Protein AF-A0A5J4TWI3-F1 (afdb_monomer_lite)

Structure (mmCIF, N/CA/C/O backbone):
data_AF-A0A5J4TWI3-F1
#
_entry.id   AF-A0A5J4TWI3-F1
#
loop_
_atom_site.group_PDB
_atom_site.id
_atom_site.type_symbol
_atom_site.label_atom_id
_atom_site.label_alt_id
_atom_site.label_comp_id
_atom_site.label_asym_id
_atom_site.label_entity_id
_atom_site.label_seq_id
_atom_site.pdbx_PDB_ins_code
_atom_site.Cartn_x
_atom_site.Cartn_y
_atom_site.Cartn_z
_atom_site.occupancy
_atom_site.B_iso_or_equiv
_atom_site.auth_seq_id
_atom_site.auth_comp_id
_atom_site.auth_asym_id
_atom_site.auth_atom_id
_atom_site.pdbx_PDB_model_num
ATOM 1 N N . LYS A 1 1 ? 27.975 -32.461 -34.236 1.00 42.62 1 LYS A N 1
ATOM 2 C CA . LYS A 1 1 ? 27.428 -31.156 -33.780 1.00 42.62 1 LYS A CA 1
ATOM 3 C C . LYS A 1 1 ? 28.425 -30.586 -32.781 1.00 42.62 1 LYS A C 1
ATOM 5 O O . LYS A 1 1 ? 28.774 -31.348 -31.888 1.00 42.62 1 LYS A O 1
ATOM 10 N N . PRO A 1 2 ? 28.946 -29.359 -32.945 1.00 47.00 2 PRO A N 1
ATOM 11 C CA . PRO A 1 2 ? 29.911 -28.835 -31.988 1.00 47.00 2 PRO A CA 1
ATOM 12 C C . PRO A 1 2 ? 29.213 -28.655 -30.636 1.00 47.00 2 PRO A C 1
ATOM 14 O O . PRO A 1 2 ? 28.063 -28.211 -30.577 1.00 47.00 2 PRO A O 1
ATOM 17 N N . ILE A 1 3 ? 29.881 -29.090 -29.571 1.00 50.44 3 ILE A N 1
ATOM 18 C CA . ILE A 1 3 ? 29.409 -28.970 -28.194 1.00 50.44 3 ILE A CA 1
ATOM 19 C C . ILE A 1 3 ? 29.618 -27.504 -27.810 1.00 50.44 3 ILE A C 1
ATOM 21 O O . ILE A 1 3 ? 30.730 -27.092 -27.510 1.00 50.44 3 ILE A O 1
ATOM 25 N N . ILE A 1 4 ? 28.559 -26.703 -27.922 1.00 51.97 4 ILE A N 1
ATOM 26 C CA . ILE A 1 4 ? 28.539 -25.328 -27.414 1.00 51.97 4 ILE A CA 1
ATOM 27 C C . ILE A 1 4 ? 28.608 -25.424 -25.887 1.00 51.97 4 ILE A C 1
ATOM 29 O O . ILE A 1 4 ? 27.755 -26.110 -25.304 1.00 51.97 4 ILE A O 1
ATOM 33 N N . SER A 1 5 ? 29.612 -24.781 -25.282 1.00 64.62 5 SER A N 1
ATOM 34 C CA . SER A 1 5 ? 29.792 -24.741 -23.827 1.00 64.62 5 SER A CA 1
ATOM 35 C C . SER A 1 5 ? 28.598 -24.056 -23.149 1.00 64.62 5 SER A C 1
ATOM 37 O O . SER A 1 5 ? 27.865 -23.291 -23.783 1.00 64.62 5 SER A O 1
ATOM 39 N N . ASP A 1 6 ? 28.355 -24.337 -21.869 1.00 58.75 6 ASP A N 1
ATOM 40 C CA . ASP A 1 6 ? 27.229 -23.723 -21.152 1.00 58.75 6 ASP A CA 1
ATOM 41 C C . ASP A 1 6 ? 27.382 -22.193 -21.036 1.00 58.75 6 ASP A C 1
ATOM 43 O O . ASP A 1 6 ? 26.393 -21.469 -21.153 1.00 58.75 6 ASP A O 1
ATOM 47 N N . GLU A 1 7 ? 28.616 -21.686 -20.948 1.00 58.59 7 GLU A N 1
ATOM 48 C CA . GLU A 1 7 ? 28.917 -20.246 -20.969 1.00 58.59 7 GLU A CA 1
ATOM 49 C C . GLU A 1 7 ? 28.532 -19.594 -22.309 1.00 58.59 7 GLU A C 1
ATOM 51 O O . GLU A 1 7 ? 27.873 -18.548 -22.325 1.00 58.59 7 GLU A O 1
ATOM 56 N N . ASP A 1 8 ? 28.840 -20.256 -23.431 1.00 62.28 8 ASP A N 1
ATOM 57 C CA . ASP A 1 8 ? 28.473 -19.793 -24.776 1.00 62.28 8 ASP A CA 1
ATOM 58 C C . ASP A 1 8 ? 26.945 -19.801 -24.988 1.00 62.28 8 ASP A C 1
ATOM 60 O O . ASP A 1 8 ? 26.387 -18.937 -25.680 1.00 62.28 8 ASP A O 1
ATOM 64 N N . ARG A 1 9 ? 26.227 -20.760 -24.378 1.00 60.78 9 ARG A N 1
ATOM 65 C CA . ARG A 1 9 ? 24.753 -20.802 -24.414 1.00 60.78 9 ARG A CA 1
ATOM 66 C C . ARG A 1 9 ? 24.137 -19.664 -23.620 1.00 60.78 9 ARG A C 1
ATOM 68 O O . ARG A 1 9 ? 23.203 -19.025 -24.115 1.00 60.78 9 ARG A O 1
ATOM 75 N N . GLU A 1 10 ? 24.639 -19.397 -22.418 1.00 63.28 10 GLU A N 1
ATOM 76 C CA . GLU A 1 10 ? 24.153 -18.279 -21.617 1.00 63.28 10 GLU A CA 1
ATOM 77 C C . GLU A 1 10 ? 24.430 -16.936 -22.294 1.00 63.28 10 GLU A C 1
ATOM 79 O O . GLU A 1 10 ? 23.561 -16.064 -22.309 1.00 63.28 10 GLU A O 1
ATOM 84 N N . GLU A 1 11 ? 25.604 -16.758 -22.901 1.00 65.56 11 GLU A N 1
ATOM 85 C CA . GLU A 1 11 ? 25.932 -15.543 -23.643 1.00 65.56 11 GLU A CA 1
ATOM 86 C C . GLU A 1 11 ? 25.022 -15.351 -24.863 1.00 65.56 11 GLU A C 1
ATOM 88 O O . GLU A 1 11 ? 24.505 -14.252 -25.094 1.00 65.56 11 GLU A O 1
ATOM 93 N N . CYS A 1 12 ? 24.750 -16.419 -25.614 1.00 63.62 12 CYS A N 1
ATOM 94 C CA . CYS A 1 12 ? 23.812 -16.380 -26.732 1.00 63.62 12 CYS A CA 1
ATOM 95 C C . CYS A 1 12 ? 22.392 -16.002 -26.268 1.00 63.62 12 CYS A C 1
ATOM 97 O O . CYS A 1 12 ? 21.740 -15.135 -26.863 1.00 63.62 12 CYS A O 1
ATOM 99 N N . HIS A 1 13 ? 21.930 -16.595 -25.163 1.00 69.31 13 HIS A N 1
ATOM 100 C CA . HIS A 1 13 ? 20.637 -16.293 -24.553 1.00 69.31 13 HIS A CA 1
ATOM 101 C C . HIS A 1 13 ? 20.554 -14.836 -24.058 1.00 69.31 13 HIS A C 1
ATOM 103 O O . HIS A 1 13 ? 19.586 -14.131 -24.358 1.00 69.31 13 HIS A O 1
ATOM 109 N N . ARG A 1 14 ? 21.604 -14.336 -23.392 1.00 68.50 14 ARG A N 1
ATOM 110 C CA . ARG A 1 14 ? 21.748 -12.929 -22.969 1.00 68.50 14 ARG A CA 1
ATOM 111 C C . ARG A 1 14 ? 21.661 -11.967 -24.147 1.00 68.50 14 ARG A C 1
ATOM 113 O O . ARG A 1 14 ? 20.840 -11.048 -24.146 1.00 68.50 14 ARG A O 1
ATOM 120 N N . ASN A 1 15 ? 22.464 -12.209 -25.180 1.00 68.38 15 ASN A N 1
ATOM 121 C CA . ASN A 1 15 ? 22.504 -11.386 -26.385 1.00 68.38 15 ASN A CA 1
ATOM 122 C C . ASN A 1 15 ? 21.157 -11.372 -27.117 1.00 68.38 15 ASN A C 1
ATOM 124 O O . ASN A 1 15 ? 20.757 -10.337 -27.658 1.00 68.38 15 ASN A O 1
ATOM 128 N N . ARG A 1 16 ? 20.421 -12.490 -27.094 1.00 73.12 16 ARG A N 1
ATOM 129 C CA . ARG A 1 16 ? 19.056 -12.568 -27.621 1.00 73.12 16 ARG A CA 1
ATOM 130 C C . ARG A 1 16 ? 18.088 -11.691 -26.824 1.00 73.12 16 ARG A C 1
ATOM 132 O O . ARG A 1 16 ? 17.335 -10.948 -27.447 1.00 73.12 16 ARG A O 1
ATOM 139 N N . ILE A 1 17 ? 18.131 -11.719 -25.488 1.00 72.62 17 ILE A N 1
ATOM 140 C CA . ILE A 1 17 ? 17.275 -10.877 -24.629 1.00 72.62 17 ILE A CA 1
ATOM 141 C C . ILE A 1 17 ? 17.602 -9.387 -24.803 1.00 72.62 17 ILE A C 1
ATOM 143 O O . ILE A 1 17 ? 16.699 -8.562 -24.903 1.00 72.62 17 ILE A O 1
ATOM 147 N N . TRP A 1 18 ? 18.880 -9.009 -24.889 1.00 70.38 18 TRP A N 1
ATOM 148 C CA . TRP A 1 18 ? 19.291 -7.598 -24.990 1.00 70.38 18 TRP A CA 1
ATOM 149 C C . TRP A 1 18 ? 18.937 -6.919 -26.316 1.00 70.38 18 TRP A C 1
ATOM 151 O O . TRP A 1 18 ? 18.933 -5.690 -26.388 1.00 70.38 18 TRP A O 1
ATOM 161 N N . ARG A 1 19 ? 18.651 -7.699 -27.363 1.00 70.31 19 ARG A N 1
ATOM 162 C CA . ARG A 1 19 ? 18.184 -7.191 -28.663 1.00 70.31 19 ARG A CA 1
ATOM 163 C C . ARG A 1 19 ? 16.675 -6.937 -28.696 1.00 70.31 19 ARG A C 1
ATOM 165 O O . ARG A 1 19 ? 16.187 -6.330 -29.645 1.00 70.31 19 ARG A O 1
ATOM 172 N N . GLN A 1 20 ? 15.939 -7.406 -27.690 1.00 75.12 20 GLN A N 1
ATOM 173 C CA . GLN A 1 20 ? 14.498 -7.209 -27.590 1.00 75.12 20 GLN A CA 1
ATOM 174 C C . GLN A 1 20 ? 14.167 -5.811 -27.062 1.00 75.12 20 GLN A C 1
ATOM 176 O O . GLN A 1 20 ? 14.864 -5.271 -26.200 1.00 75.12 20 GLN A O 1
ATOM 181 N N . SER A 1 21 ? 13.058 -5.245 -27.545 1.00 77.00 21 SER A N 1
ATOM 182 C CA . SER A 1 21 ? 12.529 -3.987 -27.015 1.00 77.00 21 SER A CA 1
ATOM 183 C C . SER A 1 21 ? 12.160 -4.118 -25.541 1.00 77.00 21 SER A C 1
ATOM 185 O O . SER A 1 21 ? 11.841 -5.211 -25.063 1.00 77.00 21 SER A O 1
ATOM 187 N N . LEU A 1 22 ? 12.144 -2.989 -24.823 1.00 80.94 22 LEU A N 1
ATOM 188 C CA . LEU A 1 22 ? 11.700 -2.971 -23.429 1.00 80.94 22 LEU A CA 1
ATOM 189 C C . LEU A 1 22 ? 10.309 -3.603 -23.285 1.00 80.94 22 LEU A C 1
ATOM 191 O O . LEU A 1 22 ? 10.125 -4.478 -22.452 1.00 80.94 22 LEU A O 1
ATOM 195 N N . ARG A 1 23 ? 9.377 -3.260 -24.184 1.00 83.38 23 ARG A N 1
ATOM 196 C CA . ARG A 1 23 ? 8.018 -3.818 -24.213 1.00 83.38 23 ARG A CA 1
ATOM 197 C C . ARG A 1 23 ? 7.999 -5.348 -24.260 1.00 83.38 23 ARG A C 1
ATOM 199 O O . ARG A 1 23 ? 7.220 -5.965 -23.543 1.00 83.38 23 ARG A O 1
ATOM 206 N N . LEU A 1 24 ? 8.836 -5.959 -25.101 1.00 80.50 24 LEU A N 1
ATOM 207 C CA . LEU A 1 24 ? 8.877 -7.416 -25.239 1.00 80.50 24 LEU A CA 1
ATOM 208 C C . LEU A 1 24 ? 9.491 -8.076 -23.998 1.00 80.50 24 LEU A C 1
ATOM 210 O O . LEU A 1 24 ? 8.979 -9.084 -23.523 1.00 80.50 24 LEU A O 1
ATOM 214 N N . ARG A 1 25 ? 10.542 -7.465 -23.440 1.00 78.94 25 ARG A N 1
ATOM 215 C CA . ARG A 1 25 ? 11.239 -7.963 -22.245 1.00 78.94 25 ARG A CA 1
ATOM 216 C C . ARG A 1 25 ? 10.369 -7.949 -20.991 1.00 78.94 25 ARG A C 1
ATOM 218 O O . ARG A 1 25 ? 10.603 -8.748 -20.094 1.00 78.94 25 ARG A O 1
ATOM 225 N N . THR A 1 26 ? 9.400 -7.040 -20.918 1.00 84.31 26 THR A N 1
ATOM 226 C CA . THR A 1 26 ? 8.576 -6.834 -19.722 1.00 84.31 26 THR A CA 1
ATOM 227 C C . THR A 1 26 ? 7.183 -7.444 -19.829 1.00 84.31 26 THR A C 1
ATOM 229 O O . THR A 1 26 ? 6.471 -7.472 -18.835 1.00 84.31 26 THR A O 1
ATOM 232 N N . ASN A 1 27 ? 6.773 -7.940 -21.001 1.00 82.75 27 ASN A N 1
ATOM 233 C CA . ASN A 1 27 ? 5.383 -8.325 -21.274 1.00 82.75 27 ASN A CA 1
ATOM 234 C C . ASN A 1 27 ? 4.803 -9.328 -20.259 1.00 82.75 27 ASN A C 1
ATOM 236 O O . ASN A 1 27 ? 3.677 -9.161 -19.808 1.00 82.75 27 ASN A O 1
ATOM 240 N N . ASN A 1 28 ? 5.596 -10.321 -19.848 1.00 83.00 28 ASN A N 1
ATOM 241 C CA . ASN A 1 28 ? 5.160 -11.376 -18.920 1.00 83.00 28 ASN A CA 1
ATOM 242 C C . ASN A 1 28 ? 5.346 -11.006 -17.437 1.00 83.00 28 ASN A C 1
ATOM 244 O O . ASN A 1 28 ? 5.058 -11.809 -16.555 1.00 83.00 28 ASN A O 1
ATOM 248 N N . ALA A 1 29 ? 5.858 -9.808 -17.159 1.00 86.50 29 ALA A N 1
ATOM 249 C CA . ALA A 1 29 ? 6.121 -9.307 -15.814 1.00 86.50 29 ALA A CA 1
ATOM 250 C C . ALA A 1 29 ? 5.205 -8.137 -15.430 1.00 86.50 29 ALA A C 1
ATOM 252 O O . ALA A 1 29 ? 5.348 -7.575 -14.346 1.00 86.50 29 ALA A O 1
ATOM 253 N N . ILE A 1 30 ? 4.289 -7.741 -16.318 1.00 89.44 30 ILE A N 1
ATOM 254 C CA . ILE A 1 30 ? 3.365 -6.636 -16.083 1.00 89.44 30 ILE A CA 1
ATOM 255 C C . ILE A 1 30 ? 2.078 -7.172 -15.470 1.00 89.44 30 ILE A C 1
ATOM 257 O O . ILE A 1 30 ? 1.413 -8.031 -16.039 1.00 89.44 30 ILE A O 1
ATOM 261 N N . SER A 1 31 ? 1.711 -6.605 -14.328 1.00 88.00 31 SER A N 1
ATOM 262 C CA . SER A 1 31 ? 0.432 -6.834 -13.668 1.00 88.00 31 SER A CA 1
ATOM 263 C C . SER A 1 31 ? -0.427 -5.580 -13.747 1.00 88.00 31 SER A C 1
ATOM 265 O O . SER A 1 31 ? 0.076 -4.455 -13.662 1.00 88.00 31 SER A O 1
ATOM 267 N N . LYS A 1 32 ? -1.734 -5.774 -13.913 1.00 88.00 32 LYS A N 1
ATOM 268 C CA . LYS A 1 32 ? -2.709 -4.686 -13.842 1.00 88.00 32 LYS A CA 1
ATOM 269 C C . LYS A 1 32 ? -2.833 -4.192 -12.403 1.00 88.00 32 LYS A C 1
ATOM 271 O O . LYS A 1 32 ? -2.766 -4.976 -11.456 1.00 88.00 32 LYS A O 1
ATOM 276 N N . LEU A 1 33 ? -2.988 -2.884 -12.261 1.00 85.31 33 LEU A N 1
ATOM 277 C CA . LEU A 1 33 ? -3.338 -2.220 -11.016 1.00 85.31 33 LEU A CA 1
ATOM 278 C C . LEU A 1 33 ? -4.798 -1.803 -11.093 1.00 85.31 33 LEU A C 1
ATOM 280 O O . LEU A 1 33 ? -5.266 -1.342 -12.137 1.00 85.31 33 LEU A O 1
ATOM 284 N N . TYR A 1 34 ? -5.487 -1.940 -9.969 1.00 83.56 34 TYR A N 1
ATOM 285 C CA . TYR A 1 34 ? -6.905 -1.655 -9.879 1.00 83.56 34 TYR A CA 1
ATOM 286 C C . TYR A 1 34 ? -7.198 -0.677 -8.757 1.00 83.56 34 TYR A C 1
ATOM 288 O O . TYR A 1 34 ? -6.496 -0.649 -7.739 1.00 83.56 34 TYR A O 1
ATOM 296 N N . ASN A 1 35 ? -8.261 0.101 -8.942 1.00 81.25 35 ASN A N 1
ATOM 297 C CA . ASN A 1 35 ? -8.829 0.977 -7.919 1.00 81.25 35 ASN A CA 1
ATOM 298 C C . ASN A 1 35 ? -7.795 1.934 -7.306 1.00 81.25 35 ASN A C 1
ATOM 300 O O . ASN A 1 35 ? -7.813 2.199 -6.103 1.00 81.25 35 ASN A O 1
ATOM 304 N N . TYR A 1 36 ? -6.872 2.428 -8.135 1.00 79.62 36 TYR A N 1
ATOM 305 C CA . TYR A 1 36 ? -5.830 3.386 -7.772 1.00 79.62 36 TYR A CA 1
ATOM 306 C C . TYR A 1 36 ? -4.852 2.873 -6.702 1.00 79.62 36 TYR A C 1
ATOM 308 O O . TYR A 1 36 ? -4.144 3.659 -6.072 1.00 79.62 36 TYR A O 1
ATOM 316 N N . GLN A 1 37 ? -4.769 1.557 -6.484 1.00 74.88 37 GLN A N 1
ATOM 317 C CA . GLN A 1 37 ? -3.852 0.967 -5.510 1.00 74.88 37 GLN A CA 1
ATOM 318 C C . GLN A 1 37 ? -2.586 0.420 -6.172 1.00 74.88 37 GLN A C 1
ATOM 320 O O . GLN A 1 37 ? -2.627 -0.224 -7.216 1.00 74.88 37 GLN A O 1
ATOM 325 N N . LYS A 1 38 ? -1.439 0.615 -5.505 1.00 63.59 38 LYS A N 1
ATOM 326 C CA . LYS A 1 38 ? -0.133 0.080 -5.942 1.00 63.59 38 LYS A CA 1
ATOM 327 C C . LYS A 1 38 ? -0.015 -1.448 -5.810 1.00 63.59 38 LYS A C 1
ATOM 329 O O . LYS A 1 38 ? 0.931 -2.022 -6.337 1.00 63.59 38 LYS A O 1
ATOM 334 N N . PHE A 1 39 ? -0.957 -2.097 -5.121 1.00 62.53 39 PHE A N 1
ATOM 335 C CA . PHE A 1 39 ? -1.014 -3.546 -4.924 1.00 62.53 39 PHE A CA 1
ATOM 336 C C . PHE A 1 39 ? -2.469 -4.013 -5.020 1.00 62.53 39 PHE A C 1
ATOM 338 O O . PHE A 1 39 ? -3.343 -3.398 -4.409 1.00 62.53 39 PHE A O 1
ATOM 345 N N . ASN A 1 40 ? -2.730 -5.088 -5.769 1.00 53.31 40 ASN A N 1
ATOM 346 C CA . ASN A 1 40 ? -4.076 -5.648 -5.871 1.00 53.31 40 ASN A CA 1
ATOM 347 C C . ASN A 1 40 ? -4.436 -6.361 -4.554 1.00 53.31 40 ASN A C 1
ATOM 349 O O . ASN A 1 40 ? -3.784 -7.334 -4.180 1.00 53.31 40 ASN A O 1
ATOM 353 N N . LYS A 1 41 ? -5.452 -5.860 -3.843 1.00 52.97 41 LYS A N 1
ATOM 354 C CA . LYS A 1 41 ? -5.977 -6.466 -2.606 1.00 52.97 41 LYS A CA 1
ATOM 355 C C . LYS A 1 41 ? -7.181 -7.393 -2.841 1.00 52.97 41 LYS A C 1
ATOM 357 O O . LYS A 1 41 ? -7.812 -7.796 -1.871 1.00 52.97 41 LYS A O 1
ATOM 362 N N . GLY A 1 42 ? -7.494 -7.739 -4.095 1.00 48.69 42 GLY A N 1
ATOM 363 C CA . GLY A 1 42 ? -8.576 -8.671 -4.433 1.00 48.69 42 GLY A CA 1
ATOM 364 C C . GLY A 1 42 ? -9.974 -8.051 -4.364 1.00 48.69 42 GLY A C 1
ATOM 365 O O . GLY A 1 42 ? -10.880 -8.643 -3.785 1.00 48.69 42 GLY A O 1
ATOM 366 N N . TYR A 1 43 ? -10.150 -6.847 -4.918 1.00 47.03 43 TYR A N 1
ATOM 367 C CA . TYR A 1 43 ? -11.459 -6.186 -4.988 1.00 47.03 43 TYR A CA 1
ATOM 368 C C . TYR A 1 43 ? -12.365 -6.802 -6.070 1.00 47.03 43 TYR A C 1
ATOM 370 O O . TYR A 1 43 ? -11.886 -7.262 -7.098 1.00 47.03 43 TYR A O 1
ATOM 378 N N . VAL A 1 44 ? -13.685 -6.762 -5.843 1.00 46.41 44 VAL A N 1
ATOM 379 C CA . VAL A 1 44 ? -14.722 -7.379 -6.703 1.00 46.41 44 VAL A CA 1
ATOM 380 C C . VAL A 1 44 ? -15.040 -6.547 -7.960 1.00 46.41 44 VAL A C 1
ATOM 382 O O . VAL A 1 44 ? -15.486 -7.094 -8.963 1.00 46.41 44 VAL A O 1
ATOM 385 N N . GLN A 1 45 ? -14.779 -5.235 -7.943 1.00 51.62 45 GLN A N 1
ATOM 386 C CA . GLN A 1 45 ? -14.788 -4.388 -9.140 1.00 51.62 45 GLN A CA 1
ATOM 387 C C . GLN A 1 45 ? -13.365 -3.933 -9.442 1.00 51.62 45 GLN A C 1
ATOM 389 O O . GLN A 1 45 ? -12.695 -3.332 -8.603 1.00 51.62 45 GLN A O 1
ATOM 394 N N . GLU A 1 46 ? -12.908 -4.250 -10.644 1.00 63.06 46 GLU A N 1
ATOM 395 C CA . GLU A 1 46 ? -11.547 -4.024 -11.108 1.00 63.06 46 GLU A CA 1
ATOM 396 C C . GLU A 1 46 ? -11.541 -2.867 -12.121 1.00 63.06 46 GLU A C 1
ATOM 398 O O . GLU A 1 46 ? -11.470 -3.086 -13.330 1.00 63.06 46 GLU A O 1
ATOM 403 N N . ILE A 1 47 ? -11.627 -1.611 -11.650 1.00 77.00 47 ILE A N 1
ATOM 404 C CA . ILE A 1 47 ? -11.326 -0.468 -12.528 1.00 77.00 47 ILE A CA 1
ATOM 405 C C . ILE A 1 47 ? -9.819 -0.483 -12.750 1.00 77.00 47 ILE A C 1
ATOM 407 O O . ILE A 1 47 ? -9.062 -0.249 -11.808 1.00 77.00 47 ILE A O 1
ATOM 411 N N . GLU A 1 48 ? -9.373 -0.813 -13.963 1.00 86.62 48 GLU A N 1
ATOM 412 C CA . GLU A 1 48 ? -7.953 -0.786 -14.326 1.00 86.62 48 GLU A CA 1
ATOM 413 C C . GLU A 1 48 ? -7.471 0.667 -14.295 1.00 86.62 48 GLU A C 1
ATOM 415 O O . GLU A 1 48 ? -7.806 1.462 -15.169 1.00 86.62 48 GLU A O 1
ATOM 420 N N . THR A 1 49 ? -6.696 1.025 -13.273 1.00 87.94 49 THR A N 1
ATOM 421 C CA . THR A 1 49 ? -6.172 2.390 -13.096 1.00 87.94 49 THR A CA 1
ATOM 422 C C . THR A 1 49 ? -4.706 2.500 -13.479 1.00 87.94 49 THR A C 1
ATOM 424 O O . THR A 1 49 ? -4.145 3.592 -13.487 1.00 87.94 49 THR A O 1
ATOM 427 N N . GLY A 1 50 ? -4.047 1.382 -13.774 1.00 89.69 50 GLY A N 1
ATOM 428 C CA . GLY A 1 50 ? -2.647 1.398 -14.152 1.00 89.69 50 GLY A CA 1
ATOM 429 C C . GLY A 1 50 ? -2.032 0.020 -14.276 1.00 89.69 50 GLY A C 1
ATOM 430 O O . GLY A 1 50 ? -2.712 -1.005 -14.300 1.00 89.69 50 GLY A O 1
ATOM 431 N N . LYS A 1 51 ? -0.706 0.004 -14.357 1.00 91.44 51 LYS A N 1
ATOM 432 C CA . LYS A 1 51 ? 0.106 -1.202 -14.489 1.00 91.44 51 LYS A CA 1
ATOM 433 C C . LYS A 1 51 ? 1.351 -1.080 -13.623 1.00 91.44 51 LYS A C 1
ATOM 435 O O . LYS A 1 51 ? 1.909 0.001 -13.450 1.00 91.44 51 LYS A O 1
ATOM 440 N N . ALA A 1 52 ? 1.817 -2.202 -13.105 1.00 91.31 52 ALA A N 1
ATOM 441 C CA . ALA A 1 52 ? 3.110 -2.302 -12.450 1.00 91.31 52 ALA A CA 1
ATOM 442 C C . ALA A 1 52 ? 3.907 -3.437 -13.073 1.00 91.31 52 ALA A C 1
ATOM 444 O O . ALA A 1 52 ? 3.350 -4.437 -13.520 1.00 91.31 52 ALA A O 1
ATOM 445 N N . ILE A 1 53 ? 5.219 -3.268 -13.096 1.00 90.38 53 ILE A N 1
ATOM 446 C CA . ILE A 1 53 ? 6.155 -4.289 -13.528 1.00 90.38 53 ILE A CA 1
ATOM 447 C C . ILE A 1 53 ? 6.810 -4.928 -12.312 1.00 90.38 53 ILE A C 1
ATOM 449 O O . ILE A 1 53 ? 7.330 -4.235 -11.438 1.00 90.38 53 ILE A O 1
ATOM 453 N N . ASP A 1 54 ? 6.818 -6.253 -12.277 1.00 88.19 54 ASP A N 1
ATOM 454 C CA . ASP A 1 54 ? 7.630 -7.005 -11.336 1.00 88.19 54 ASP A CA 1
ATOM 455 C C . ASP A 1 54 ? 9.060 -7.129 -11.869 1.00 88.19 54 ASP A C 1
ATOM 457 O O . ASP A 1 54 ? 9.354 -7.893 -12.796 1.00 88.19 54 ASP A O 1
ATOM 461 N N . ILE A 1 55 ? 9.972 -6.363 -11.274 1.00 87.00 55 ILE A N 1
ATOM 462 C CA . ILE A 1 55 ? 11.376 -6.343 -11.692 1.00 87.00 55 ILE A CA 1
ATOM 463 C C . ILE A 1 55 ? 12.027 -7.710 -11.491 1.00 87.00 55 ILE A C 1
ATOM 465 O O . ILE A 1 55 ? 12.888 -8.082 -12.282 1.00 87.00 55 ILE A O 1
ATOM 469 N N . SER A 1 56 ? 11.582 -8.504 -10.513 1.00 80.75 56 SER A N 1
ATOM 470 C CA . SER A 1 56 ? 12.142 -9.835 -10.246 1.00 80.75 56 SER A CA 1
ATOM 471 C C . SER A 1 56 ? 11.873 -10.859 -11.360 1.00 80.75 56 SER A C 1
ATOM 473 O O . SER A 1 56 ? 12.552 -11.884 -11.426 1.00 80.75 56 SER A O 1
ATOM 475 N N . LYS A 1 57 ? 10.926 -10.566 -12.261 1.00 82.00 57 LYS A N 1
ATOM 476 C CA . LYS A 1 57 ? 10.606 -11.375 -13.447 1.00 82.00 57 LYS A CA 1
ATOM 477 C C . LYS A 1 57 ? 11.253 -10.838 -14.732 1.00 82.00 57 LYS A C 1
ATOM 479 O O . LYS A 1 57 ? 10.996 -11.361 -15.813 1.00 82.00 57 LYS A O 1
ATOM 484 N N . CYS A 1 58 ? 12.102 -9.809 -14.635 1.00 84.38 58 CYS A N 1
ATOM 485 C CA . CYS A 1 58 ? 12.730 -9.139 -15.777 1.00 84.38 58 CYS A CA 1
ATOM 486 C C . CYS A 1 58 ? 14.266 -9.220 -15.740 1.00 84.38 58 CYS A C 1
ATOM 488 O O . CYS A 1 58 ? 14.924 -8.243 -15.363 1.00 84.38 58 CYS A O 1
ATOM 490 N N . PRO A 1 59 ? 14.875 -10.335 -16.185 1.00 79.25 59 PRO A N 1
ATOM 491 C CA . PRO A 1 59 ? 16.325 -10.463 -16.251 1.00 79.25 59 PRO A CA 1
ATOM 492 C C . PRO A 1 59 ? 16.998 -9.297 -16.989 1.00 79.25 59 PRO A C 1
ATOM 494 O O . PRO A 1 59 ? 16.530 -8.802 -18.026 1.00 79.25 59 PRO A O 1
ATOM 497 N N . TYR A 1 60 ? 18.136 -8.862 -16.450 1.00 82.31 60 TYR A N 1
ATOM 498 C CA . TYR A 1 60 ? 18.966 -7.782 -16.996 1.00 82.31 60 TYR A CA 1
ATOM 499 C C . TYR A 1 60 ? 18.290 -6.401 -17.061 1.00 82.31 60 TYR A C 1
ATOM 501 O O . TYR A 1 60 ? 18.777 -5.505 -17.761 1.00 82.31 60 TYR A O 1
ATOM 509 N N . LEU A 1 61 ? 17.152 -6.209 -16.393 1.00 87.88 61 LEU A N 1
ATOM 510 C CA . LEU A 1 61 ? 16.521 -4.904 -16.220 1.00 87.88 61 LEU A CA 1
ATOM 511 C C . LEU A 1 61 ? 16.876 -4.345 -14.841 1.00 87.88 61 LEU A C 1
ATOM 513 O O . LEU A 1 61 ? 16.856 -5.071 -13.845 1.00 87.88 61 LEU A O 1
ATOM 517 N N . ALA A 1 62 ? 17.187 -3.053 -14.801 1.00 91.81 62 ALA A N 1
ATOM 518 C CA . ALA A 1 62 ? 17.336 -2.299 -13.570 1.00 91.81 62 ALA A CA 1
ATOM 519 C C . ALA A 1 62 ? 16.530 -0.998 -13.645 1.00 91.81 62 ALA A C 1
ATOM 521 O O . ALA A 1 62 ? 16.416 -0.378 -14.706 1.00 91.81 62 ALA A O 1
ATOM 522 N N . VAL A 1 63 ? 15.990 -0.587 -12.506 1.00 95.06 63 VAL A N 1
ATOM 523 C CA . VAL A 1 63 ? 15.315 0.689 -12.302 1.00 95.06 63 VAL A CA 1
ATOM 524 C C . VAL A 1 63 ? 16.075 1.440 -11.225 1.00 95.06 63 VAL A C 1
ATOM 526 O O . VAL A 1 63 ? 16.229 0.936 -10.117 1.00 95.06 63 VAL A O 1
ATOM 529 N N . VAL A 1 64 ? 16.567 2.628 -11.565 1.00 95.94 64 VAL A N 1
ATOM 530 C CA . VAL A 1 64 ? 17.067 3.593 -10.582 1.00 95.94 64 VAL A CA 1
ATOM 531 C C . VAL A 1 64 ? 15.896 4.493 -10.222 1.00 95.94 64 VAL A C 1
ATOM 533 O O . VAL A 1 64 ? 15.342 5.143 -11.108 1.00 95.94 64 VAL A O 1
ATOM 536 N N . ASP A 1 65 ? 15.499 4.482 -8.960 1.00 96.00 65 ASP A N 1
ATOM 537 C CA . ASP A 1 65 ? 14.405 5.284 -8.429 1.00 96.00 65 ASP A CA 1
ATOM 538 C C . ASP A 1 65 ? 14.988 6.463 -7.653 1.00 96.00 65 ASP A C 1
ATOM 540 O O . ASP A 1 65 ? 15.785 6.282 -6.732 1.00 96.00 65 ASP A O 1
ATOM 544 N N . ILE A 1 66 ? 14.669 7.674 -8.101 1.00 95.00 66 ILE A N 1
ATOM 545 C CA . ILE A 1 66 ? 15.124 8.916 -7.489 1.00 95.00 66 ILE A CA 1
ATOM 546 C C . ILE A 1 66 ? 13.922 9.587 -6.837 1.00 95.00 66 ILE A C 1
ATOM 548 O O . ILE A 1 66 ? 13.117 10.239 -7.511 1.00 95.00 66 ILE A O 1
ATOM 552 N N . ASP A 1 67 ? 13.843 9.455 -5.519 1.00 93.31 67 ASP A N 1
ATOM 553 C CA . ASP A 1 67 ? 12.801 10.047 -4.691 1.00 93.31 67 ASP A CA 1
ATOM 554 C C . ASP A 1 67 ? 13.212 11.452 -4.259 1.00 93.31 67 ASP A C 1
ATOM 556 O O . ASP A 1 67 ? 14.093 11.627 -3.418 1.00 93.31 67 ASP A O 1
ATOM 560 N N . ILE A 1 68 ? 12.571 12.476 -4.819 1.00 91.75 68 ILE A N 1
ATOM 561 C CA . ILE A 1 68 ? 12.791 13.860 -4.389 1.00 91.75 68 ILE A CA 1
ATOM 562 C C . ILE A 1 68 ? 12.083 14.086 -3.049 1.00 91.75 68 ILE A C 1
ATOM 564 O O . ILE A 1 68 ? 10.973 13.597 -2.831 1.00 91.75 68 ILE A O 1
ATOM 568 N N . ASP A 1 69 ? 12.732 14.826 -2.151 1.00 88.06 69 ASP A N 1
ATOM 569 C CA . ASP A 1 69 ? 12.217 15.101 -0.814 1.00 88.06 69 ASP A CA 1
ATOM 570 C C . ASP A 1 69 ? 10.799 15.700 -0.851 1.00 88.06 69 ASP A C 1
ATOM 572 O O . ASP A 1 69 ? 10.544 16.742 -1.463 1.00 88.06 69 ASP A O 1
ATOM 576 N N . LYS A 1 70 ? 9.865 15.030 -0.169 1.00 83.62 70 LYS A N 1
ATOM 577 C CA . LYS A 1 70 ? 8.448 15.404 -0.123 1.00 83.62 70 LYS A CA 1
ATOM 578 C C . LYS A 1 70 ? 8.187 16.681 0.673 1.00 83.62 70 LYS A C 1
ATOM 580 O O . LYS A 1 70 ? 7.124 17.267 0.495 1.00 83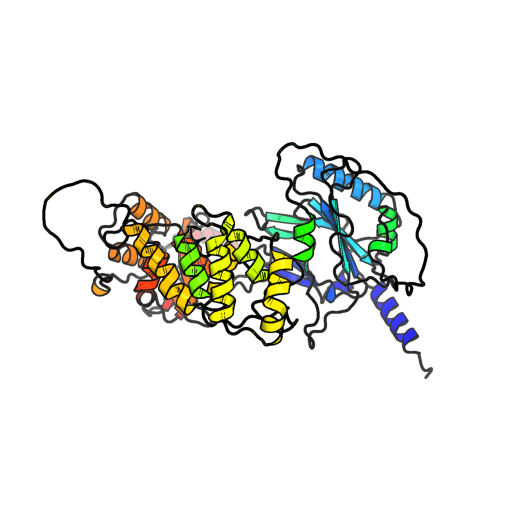.62 70 LYS A O 1
ATOM 585 N N . LYS A 1 71 ? 9.127 17.105 1.526 1.00 84.81 71 LYS A N 1
ATOM 586 C CA . LYS A 1 71 ? 9.038 18.363 2.284 1.00 84.81 71 LYS A CA 1
ATOM 587 C C . LYS A 1 71 ? 9.226 19.600 1.406 1.00 84.81 71 LYS A C 1
ATOM 589 O O . LYS A 1 71 ? 8.895 20.697 1.840 1.00 84.81 71 LYS A O 1
ATOM 594 N N . LEU A 1 72 ? 9.774 19.431 0.202 1.00 83.94 72 LEU A N 1
ATOM 595 C CA . LEU A 1 72 ? 9.910 20.506 -0.774 1.00 83.94 72 LEU A CA 1
ATOM 596 C C . LEU A 1 72 ? 8.569 20.819 -1.441 1.00 83.94 72 LEU A C 1
ATOM 598 O O . LEU A 1 72 ? 7.766 19.917 -1.705 1.00 83.94 72 LEU A O 1
ATOM 602 N N . ASP A 1 73 ? 8.372 22.091 -1.776 1.00 86.56 73 ASP A N 1
ATOM 603 C CA . ASP A 1 73 ? 7.238 22.517 -2.593 1.00 86.56 73 ASP A CA 1
ATOM 604 C C . ASP A 1 73 ? 7.378 22.052 -4.058 1.00 86.56 73 ASP A C 1
ATOM 606 O O . ASP A 1 73 ? 8.436 21.595 -4.505 1.00 86.56 73 ASP A O 1
ATOM 610 N N . GLU A 1 74 ? 6.298 22.150 -4.840 1.00 86.25 74 GLU A N 1
ATOM 611 C CA . GLU A 1 74 ? 6.306 21.647 -6.219 1.00 86.25 74 GLU A CA 1
ATOM 612 C C . GLU A 1 74 ? 7.279 22.402 -7.138 1.00 86.25 74 GLU A C 1
ATOM 614 O O . GLU A 1 74 ? 7.832 21.795 -8.055 1.00 86.25 74 GLU A O 1
ATOM 619 N N . GLN A 1 75 ? 7.544 23.691 -6.897 1.00 88.50 75 GLN A N 1
ATOM 620 C CA . GLN A 1 75 ? 8.501 24.450 -7.708 1.00 88.50 75 GLN A CA 1
ATOM 621 C C . GLN A 1 75 ? 9.933 23.980 -7.446 1.00 88.50 75 GLN A C 1
ATOM 623 O O . GLN A 1 75 ? 10.684 23.733 -8.389 1.00 88.50 75 GLN A O 1
ATOM 628 N N . GLN A 1 76 ? 10.295 23.779 -6.181 1.00 88.62 76 GLN A N 1
ATOM 629 C CA . GLN A 1 76 ? 11.593 23.245 -5.776 1.00 88.62 76 GLN A CA 1
ATOM 630 C C . GLN A 1 76 ? 11.803 21.821 -6.297 1.00 88.62 76 GLN A C 1
ATOM 632 O O . GLN A 1 76 ? 12.855 21.516 -6.866 1.00 88.62 76 GLN A O 1
ATOM 637 N N . ARG A 1 77 ? 10.788 20.953 -6.171 1.00 89.56 77 ARG A N 1
ATOM 638 C CA . ARG A 1 77 ? 10.840 19.595 -6.736 1.00 89.56 77 ARG A CA 1
ATOM 639 C C . ARG A 1 77 ? 11.028 19.625 -8.247 1.00 89.56 77 ARG A C 1
ATOM 641 O O . ARG A 1 77 ? 11.803 18.830 -8.778 1.00 89.56 77 ARG A O 1
ATOM 648 N N . LYS A 1 78 ? 10.352 20.548 -8.935 1.00 90.94 78 LYS A N 1
ATOM 649 C CA . LYS A 1 78 ? 10.491 20.732 -10.380 1.00 90.94 78 LYS A CA 1
ATOM 650 C C . LYS A 1 78 ? 11.911 21.148 -10.769 1.00 90.94 78 LYS A C 1
ATOM 652 O O . LYS A 1 78 ? 12.451 20.550 -11.689 1.00 90.94 78 LYS A O 1
ATOM 657 N N . ILE A 1 79 ? 12.537 22.089 -10.057 1.00 91.12 79 ILE A N 1
ATOM 658 C CA . ILE A 1 79 ? 13.924 22.517 -10.333 1.00 91.12 79 ILE A CA 1
ATOM 659 C C . ILE A 1 79 ? 14.885 21.325 -10.256 1.00 91.12 79 ILE A C 1
ATOM 661 O O . ILE A 1 79 ? 15.613 21.058 -11.209 1.00 91.12 79 ILE A O 1
ATOM 665 N N . ILE A 1 80 ? 14.829 20.549 -9.169 1.00 90.94 80 ILE A N 1
ATOM 666 C CA . ILE A 1 80 ? 15.690 19.367 -8.987 1.00 90.94 80 ILE A CA 1
ATOM 667 C C . ILE A 1 80 ? 15.446 18.335 -10.097 1.00 90.94 80 ILE A C 1
ATOM 669 O O . ILE A 1 80 ? 16.386 17.746 -10.636 1.00 90.94 80 ILE A O 1
ATOM 673 N N . ARG A 1 81 ? 14.179 18.106 -10.457 1.00 93.62 81 ARG A N 1
ATOM 674 C CA . ARG A 1 81 ? 13.796 17.186 -11.533 1.00 93.62 81 ARG A CA 1
ATOM 675 C C . ARG A 1 81 ? 14.354 17.642 -12.879 1.00 93.62 81 ARG A C 1
ATOM 677 O O . ARG A 1 81 ? 14.937 16.829 -13.594 1.00 93.62 81 ARG A O 1
ATOM 684 N N . ASP A 1 82 ? 14.208 18.921 -13.205 1.00 92.94 82 ASP A N 1
ATOM 685 C CA . ASP A 1 82 ? 14.681 19.509 -14.456 1.00 92.94 82 ASP A CA 1
ATOM 686 C C . ASP A 1 82 ? 16.217 19.451 -14.544 1.00 92.94 82 ASP A C 1
ATOM 688 O O . ASP A 1 82 ? 16.750 19.079 -15.589 1.00 92.94 82 ASP A O 1
ATOM 692 N N . GLU A 1 83 ? 16.936 19.690 -13.441 1.00 92.69 83 GLU A N 1
ATOM 693 C CA . GLU A 1 83 ? 18.394 19.518 -13.360 1.00 92.69 83 GLU A CA 1
ATOM 694 C C . GLU A 1 83 ? 18.828 18.064 -13.615 1.00 92.69 83 GLU A C 1
ATOM 696 O O . GLU A 1 83 ? 19.742 17.809 -14.406 1.00 92.69 83 GLU A O 1
ATOM 701 N N . LEU A 1 84 ? 18.163 17.088 -12.987 1.00 92.75 84 LEU A N 1
ATOM 702 C CA . LEU A 1 84 ? 18.440 15.662 -13.200 1.00 92.75 84 LEU A CA 1
ATOM 703 C C . LEU A 1 84 ? 18.168 15.248 -14.652 1.00 92.75 84 LEU A C 1
ATOM 705 O O . LEU A 1 84 ? 18.980 14.554 -15.270 1.00 92.75 84 LEU A O 1
ATOM 709 N N . LEU A 1 85 ? 17.049 15.698 -15.226 1.00 94.44 85 LEU A N 1
ATOM 710 C CA . LEU A 1 85 ? 16.708 15.437 -16.623 1.00 94.44 85 LEU A CA 1
ATOM 711 C C . LEU A 1 85 ? 17.697 16.104 -17.580 1.00 94.44 85 LEU A C 1
ATOM 713 O O . LEU A 1 85 ? 18.087 15.487 -18.571 1.00 94.44 85 LEU A O 1
ATOM 717 N N . GLN A 1 86 ? 18.158 17.318 -17.280 1.00 93.69 86 GLN A N 1
ATOM 718 C CA . GLN A 1 86 ? 19.186 17.999 -18.062 1.00 93.69 86 GLN A CA 1
ATOM 719 C C . GLN A 1 86 ? 20.504 17.216 -18.046 1.00 93.69 86 GLN A C 1
ATOM 721 O O . GLN A 1 86 ? 21.103 17.016 -19.105 1.00 93.69 86 GLN A O 1
ATOM 726 N N . GLN A 1 87 ? 20.932 16.707 -16.886 1.00 93.12 87 GLN A N 1
ATOM 727 C CA . GLN A 1 87 ? 22.121 15.855 -16.785 1.00 93.12 87 GLN A CA 1
ATOM 728 C C . GLN A 1 87 ? 21.972 14.582 -17.625 1.00 93.12 87 GLN A C 1
ATOM 730 O O . GLN A 1 87 ? 22.867 14.254 -18.404 1.00 93.12 87 GLN A O 1
ATOM 735 N N . LEU A 1 88 ? 20.829 13.896 -17.543 1.00 93.69 88 LEU A N 1
ATOM 736 C CA . LEU A 1 88 ? 20.562 12.689 -18.333 1.00 93.69 88 LEU A CA 1
ATOM 737 C C . LEU A 1 88 ? 20.545 12.975 -19.843 1.00 93.69 88 LEU A C 1
ATOM 739 O O . LEU A 1 88 ? 21.155 12.235 -20.616 1.00 93.69 88 LEU A O 1
ATOM 743 N N . ASN A 1 89 ? 19.905 14.071 -20.255 1.00 90.81 89 ASN A N 1
ATOM 744 C CA . ASN A 1 89 ? 19.782 14.476 -21.656 1.00 90.81 89 ASN A CA 1
ATOM 745 C C . ASN A 1 89 ? 21.084 15.045 -22.239 1.00 90.81 89 ASN A C 1
ATOM 747 O O . ASN A 1 89 ? 21.278 15.000 -23.456 1.00 90.81 89 ASN A O 1
ATOM 751 N N . SER A 1 90 ? 22.001 15.540 -21.399 1.00 91.25 90 SER A N 1
ATOM 752 C CA . SER A 1 90 ? 23.319 16.019 -21.841 1.00 91.25 90 SER A CA 1
ATOM 753 C C . SER A 1 90 ? 24.122 14.920 -22.548 1.00 91.25 90 SER A C 1
ATOM 755 O O . SER A 1 90 ? 24.865 15.178 -23.498 1.00 91.25 90 SER A O 1
ATOM 757 N N . ASN A 1 91 ? 23.911 13.661 -22.155 1.00 91.00 91 ASN A N 1
ATOM 758 C CA . ASN A 1 91 ? 24.525 12.508 -22.785 1.00 91.00 91 ASN A CA 1
ATOM 759 C C . ASN A 1 91 ? 23.631 11.964 -23.910 1.00 91.00 91 ASN A C 1
ATOM 761 O O . ASN A 1 91 ? 22.877 11.016 -23.713 1.00 91.00 91 ASN A O 1
ATOM 765 N N . LYS A 1 92 ? 23.774 12.495 -25.132 1.00 85.38 92 LYS A N 1
ATOM 766 C CA . LYS A 1 92 ? 23.000 12.066 -26.325 1.00 85.38 92 LYS A CA 1
ATOM 767 C C . LYS A 1 92 ? 23.062 10.560 -26.621 1.00 85.38 92 LYS A C 1
ATOM 769 O O . LYS A 1 92 ? 22.206 10.013 -27.311 1.00 85.38 92 LYS A O 1
ATOM 774 N N . SER A 1 93 ? 24.099 9.883 -26.132 1.00 89.56 93 SER A N 1
ATOM 775 C CA . SER A 1 93 ? 24.285 8.442 -26.309 1.00 89.56 93 SER A CA 1
ATOM 776 C C . SER A 1 93 ? 23.618 7.599 -25.209 1.00 89.56 93 SER A C 1
ATOM 778 O O . SER A 1 93 ? 23.700 6.366 -25.247 1.00 89.56 93 SER A O 1
ATOM 780 N N . LEU A 1 94 ? 23.005 8.235 -24.207 1.00 92.62 94 LEU A N 1
ATOM 781 C CA . LEU A 1 94 ? 22.264 7.594 -23.130 1.00 92.62 94 LEU A CA 1
ATOM 782 C C . LEU A 1 94 ? 20.835 7.293 -23.599 1.00 92.62 94 LEU A C 1
ATOM 784 O O . LEU A 1 94 ? 20.029 8.180 -23.848 1.00 92.62 94 LEU A O 1
ATOM 788 N N . LYS A 1 95 ? 20.526 6.004 -23.720 1.00 92.56 95 LYS A N 1
ATOM 789 C CA . LYS A 1 95 ? 19.198 5.491 -24.079 1.00 92.56 95 LYS A CA 1
ATOM 790 C C . LYS A 1 95 ? 18.602 4.785 -22.868 1.00 92.56 95 LYS A C 1
ATOM 792 O O . LYS A 1 95 ? 18.986 3.656 -22.585 1.00 92.56 95 LYS A O 1
ATOM 797 N N . VAL A 1 96 ? 17.718 5.443 -22.134 1.00 94.31 96 VAL A N 1
ATOM 798 C CA . VAL A 1 96 ? 17.073 4.914 -20.917 1.00 94.31 96 VAL A CA 1
ATOM 799 C C . VAL A 1 96 ? 15.587 5.219 -20.955 1.00 94.31 96 VAL A C 1
ATOM 801 O O . VAL A 1 96 ? 15.209 6.183 -21.603 1.00 94.31 96 VAL A O 1
ATOM 804 N N . GLY A 1 97 ? 14.740 4.430 -20.301 1.00 94.44 97 GLY A N 1
ATOM 805 C CA . GLY A 1 97 ? 13.327 4.787 -20.141 1.00 94.44 97 GLY A CA 1
ATOM 806 C C . GLY A 1 97 ? 13.153 5.734 -18.959 1.00 94.44 97 GLY A C 1
ATOM 807 O O . GLY A 1 97 ? 13.657 5.431 -17.883 1.00 94.44 97 GLY A O 1
ATOM 808 N N . LEU A 1 98 ? 12.462 6.857 -19.141 1.00 96.12 98 LEU A N 1
ATOM 809 C CA . LEU A 1 98 ? 12.259 7.859 -18.093 1.00 96.12 98 LEU A CA 1
ATOM 810 C C . LEU A 1 98 ? 10.777 7.990 -17.744 1.00 96.12 98 LEU A C 1
ATOM 812 O O . LEU A 1 98 ? 9.933 8.134 -18.632 1.00 96.12 98 LEU A O 1
ATOM 816 N N . VAL A 1 99 ? 10.472 7.959 -16.448 1.00 96.12 99 VAL A N 1
ATOM 817 C CA . VAL A 1 99 ? 9.121 8.172 -15.907 1.00 96.12 99 VAL A CA 1
ATOM 818 C C . VAL A 1 99 ? 9.203 9.151 -14.762 1.00 96.12 99 VAL A C 1
ATOM 820 O O . VAL A 1 99 ? 10.023 8.967 -13.867 1.00 96.12 99 VAL A O 1
ATOM 823 N N . GLN A 1 100 ? 8.327 10.143 -14.757 1.00 94.81 100 GLN A N 1
ATOM 824 C CA . GLN A 1 100 ? 8.095 10.947 -13.569 1.00 94.81 100 GLN A CA 1
ATOM 825 C C . GLN A 1 100 ? 7.180 10.177 -12.620 1.00 94.81 100 GLN A C 1
ATOM 827 O O . GLN A 1 100 ? 6.117 9.704 -13.030 1.00 94.81 100 GLN A O 1
ATOM 832 N N . THR A 1 101 ? 7.596 10.038 -11.364 1.00 92.88 101 THR A N 1
ATOM 833 C CA . THR A 1 101 ? 6.808 9.333 -10.351 1.00 92.88 101 THR A CA 1
ATOM 834 C C . THR A 1 101 ? 5.668 10.204 -9.827 1.00 92.88 101 THR A C 1
ATOM 836 O O . THR A 1 101 ? 5.698 11.428 -9.949 1.00 92.88 101 THR A O 1
ATOM 839 N N . ALA A 1 102 ? 4.676 9.564 -9.205 1.00 86.88 102 ALA A N 1
ATOM 840 C CA . ALA A 1 102 ? 3.507 10.212 -8.605 1.00 86.88 102 ALA A CA 1
ATOM 841 C C . ALA A 1 102 ? 3.842 11.413 -7.696 1.00 86.88 102 ALA A C 1
ATOM 843 O O . ALA A 1 102 ? 3.145 12.421 -7.726 1.00 86.88 102 ALA A O 1
ATOM 844 N N . HIS A 1 103 ? 4.921 11.326 -6.912 1.00 85.88 103 HIS A N 1
ATOM 845 C CA . HIS A 1 103 ? 5.355 12.385 -5.987 1.00 85.88 103 HIS A CA 1
ATOM 846 C C . HIS A 1 103 ? 6.431 13.306 -6.586 1.00 85.88 103 HIS A C 1
ATOM 848 O O . HIS A 1 103 ? 7.097 14.044 -5.865 1.00 85.88 103 HIS A O 1
ATOM 854 N N . GLY A 1 104 ? 6.615 13.267 -7.908 1.00 87.44 104 GLY A N 1
ATOM 855 C CA . GLY A 1 104 ? 7.518 14.163 -8.623 1.00 87.44 104 GLY A CA 1
ATOM 856 C C . GLY A 1 104 ? 8.978 13.708 -8.694 1.00 87.44 104 GLY A C 1
ATOM 857 O O . GLY A 1 104 ? 9.805 14.494 -9.150 1.00 87.44 104 GLY A O 1
ATOM 858 N N . GLY A 1 105 ? 9.297 12.481 -8.283 1.00 93.50 105 GLY A N 1
ATOM 859 C CA . GLY A 1 105 ? 10.602 11.846 -8.494 1.00 93.50 105 GLY A CA 1
ATOM 860 C C . GLY A 1 105 ? 10.791 11.315 -9.919 1.00 93.50 105 GLY A C 1
ATOM 861 O O . GLY A 1 105 ? 10.007 11.627 -10.822 1.00 93.50 105 GLY A O 1
ATOM 862 N N . ILE A 1 106 ? 11.827 10.499 -10.136 1.00 95.69 106 ILE A N 1
ATOM 863 C CA . ILE A 1 106 ? 12.166 9.943 -11.458 1.00 95.69 106 ILE A CA 1
ATOM 864 C C . ILE A 1 106 ? 12.498 8.449 -11.356 1.00 95.69 106 ILE A C 1
ATOM 866 O O . ILE A 1 106 ? 13.444 8.072 -10.675 1.00 95.69 106 ILE A O 1
ATOM 870 N N . HIS A 1 107 ? 11.806 7.609 -12.132 1.00 96.56 107 HIS A N 1
ATOM 871 C CA . HIS A 1 107 ? 12.277 6.257 -12.444 1.00 96.56 107 HIS A CA 1
ATOM 872 C C . HIS A 1 107 ? 13.119 6.264 -13.724 1.00 96.56 107 HIS A C 1
ATOM 874 O O . HIS A 1 107 ? 12.685 6.765 -14.768 1.00 96.56 107 HIS A O 1
ATOM 880 N N . ILE A 1 108 ? 14.284 5.620 -13.671 1.00 96.69 108 ILE A N 1
ATOM 881 C CA . ILE A 1 108 ? 15.199 5.446 -14.801 1.00 96.69 108 ILE A CA 1
ATOM 882 C C . ILE A 1 108 ? 15.357 3.954 -15.101 1.00 96.69 108 ILE A C 1
ATOM 884 O O . ILE A 1 108 ? 16.064 3.226 -14.405 1.00 96.69 108 ILE A O 1
ATOM 888 N N . TYR A 1 109 ? 14.729 3.504 -16.182 1.00 94.56 109 TYR A N 1
ATOM 889 C CA . TYR A 1 109 ? 14.820 2.139 -16.689 1.00 94.56 109 TYR A CA 1
ATOM 890 C C . TYR A 1 109 ? 16.088 1.981 -17.526 1.00 94.56 109 TYR A C 1
ATOM 892 O O . TYR A 1 109 ? 16.266 2.644 -18.552 1.00 94.56 109 TYR A O 1
ATOM 900 N N . CYS A 1 110 ? 16.969 1.081 -17.107 1.00 93.25 110 CYS A N 1
ATOM 901 C CA . CYS A 1 110 ? 18.265 0.850 -17.732 1.00 93.25 110 CYS A CA 1
ATOM 902 C C . CYS A 1 110 ? 18.623 -0.644 -17.764 1.00 93.25 110 CYS A C 1
ATOM 904 O O . CYS A 1 110 ? 17.950 -1.493 -17.180 1.00 93.25 110 CYS A O 1
ATOM 906 N N . SER A 1 111 ? 19.666 -0.990 -18.516 1.00 90.31 111 SER A N 1
ATOM 907 C CA . SER A 1 111 ? 20.186 -2.356 -18.536 1.00 90.31 111 SER A CA 1
ATOM 908 C C . SER A 1 111 ? 21.039 -2.598 -17.293 1.00 90.31 111 SER A C 1
ATOM 910 O O . SER A 1 111 ? 21.961 -1.830 -17.023 1.00 90.31 111 SER A O 1
ATOM 912 N N . MET A 1 112 ? 20.794 -3.691 -16.574 1.00 88.31 112 MET A N 1
ATOM 913 C CA . MET A 1 112 ? 21.714 -4.156 -15.529 1.00 88.31 112 MET A CA 1
ATOM 914 C C . MET A 1 112 ? 23.064 -4.591 -16.127 1.00 88.31 112 MET A C 1
ATOM 916 O O . MET A 1 112 ? 24.068 -4.572 -15.424 1.00 88.31 112 MET A O 1
ATOM 920 N N . SER A 1 113 ? 23.107 -4.922 -17.425 1.00 83.56 113 SER A N 1
ATOM 921 C CA . SER A 1 113 ? 24.272 -5.523 -18.087 1.00 83.56 113 SER A CA 1
ATOM 922 C C . SER A 1 113 ? 24.731 -6.793 -17.344 1.00 83.56 113 SER A C 1
ATOM 924 O O . SER A 1 113 ? 23.893 -7.576 -16.903 1.00 83.56 113 SER A O 1
ATOM 926 N N . ASP A 1 114 ? 26.034 -7.019 -17.251 1.00 75.56 114 ASP A N 1
ATOM 927 C CA . ASP A 1 114 ? 26.726 -8.130 -16.595 1.00 75.56 114 ASP A CA 1
ATOM 928 C C . ASP A 1 114 ? 27.219 -7.776 -15.178 1.00 75.56 114 ASP A C 1
ATOM 930 O O . ASP A 1 114 ? 27.947 -8.545 -14.550 1.00 75.56 114 ASP A O 1
ATOM 934 N N . TYR A 1 115 ? 26.826 -6.614 -14.645 1.00 82.31 115 TYR A N 1
ATOM 935 C CA . TYR A 1 115 ? 27.265 -6.187 -13.320 1.00 82.31 115 TYR A CA 1
ATOM 936 C C . TYR A 1 115 ? 26.691 -7.097 -12.233 1.00 82.31 115 TYR A C 1
ATOM 938 O O . TYR A 1 115 ? 25.476 -7.221 -12.085 1.00 82.31 115 TYR A O 1
ATOM 946 N N . LYS A 1 116 ? 27.572 -7.667 -11.404 1.00 81.06 116 LYS A N 1
ATOM 947 C CA . LYS A 1 116 ? 27.196 -8.382 -10.178 1.00 81.06 116 LYS A CA 1
ATOM 948 C C . LYS A 1 116 ? 26.743 -7.379 -9.117 1.00 81.06 116 LYS A C 1
ATOM 950 O O . LYS A 1 116 ? 27.535 -6.907 -8.301 1.00 81.06 116 LYS A O 1
ATOM 955 N N . LEU A 1 117 ? 25.470 -7.003 -9.164 1.00 83.88 117 LEU A N 1
ATOM 956 C CA . LEU A 1 117 ? 24.858 -6.151 -8.146 1.00 83.88 117 LEU A CA 1
ATOM 957 C C . LEU A 1 117 ? 24.647 -6.940 -6.841 1.00 83.88 117 LEU A C 1
ATOM 959 O O . LEU A 1 117 ? 24.501 -8.160 -6.871 1.00 83.88 117 LEU A O 1
ATOM 963 N N . ARG A 1 118 ? 24.636 -6.255 -5.691 1.00 81.62 118 ARG A N 1
ATOM 964 C CA . ARG A 1 118 ? 24.566 -6.895 -4.358 1.00 81.62 118 ARG A CA 1
ATOM 965 C C . ARG A 1 118 ? 23.280 -7.686 -4.120 1.00 81.62 118 ARG A C 1
ATOM 967 O O . ARG A 1 118 ? 23.324 -8.770 -3.552 1.00 81.62 118 ARG A O 1
ATOM 974 N N . GLN A 1 119 ? 22.137 -7.118 -4.500 1.00 81.38 119 GLN A N 1
ATOM 975 C CA . GLN A 1 119 ? 20.812 -7.677 -4.223 1.00 81.38 119 GLN A CA 1
ATOM 976 C C . GLN A 1 119 ? 19.746 -7.056 -5.134 1.00 81.38 119 GLN A C 1
ATOM 978 O O . GLN A 1 119 ? 19.978 -6.013 -5.743 1.00 81.38 119 GLN A O 1
ATOM 983 N N . ASN A 1 120 ? 18.556 -7.664 -5.193 1.00 81.00 120 ASN A N 1
ATOM 984 C CA . ASN A 1 120 ? 17.459 -7.198 -6.053 1.00 81.00 120 ASN A CA 1
ATOM 985 C C . ASN A 1 120 ? 16.894 -5.813 -5.667 1.00 81.00 120 ASN A C 1
ATOM 987 O O . ASN A 1 120 ? 16.247 -5.169 -6.488 1.00 81.00 120 ASN A O 1
ATOM 991 N N . SER A 1 121 ? 17.098 -5.365 -4.422 1.00 85.62 121 SER A N 1
ATOM 992 C CA . SER A 1 121 ? 16.556 -4.112 -3.874 1.00 85.62 121 SER A CA 1
ATOM 993 C C . SER A 1 121 ? 17.616 -3.413 -3.038 1.00 85.62 121 SER A C 1
ATOM 995 O O . SER A 1 121 ? 17.943 -3.870 -1.948 1.00 85.62 121 SER A O 1
ATOM 997 N N . MET A 1 122 ? 18.173 -2.321 -3.535 1.00 85.69 122 MET A N 1
ATOM 998 C CA . MET A 1 122 ? 19.219 -1.555 -2.866 1.00 85.69 122 MET A CA 1
ATOM 999 C C . MET A 1 122 ? 18.652 -0.184 -2.524 1.00 85.69 122 MET A C 1
ATOM 1001 O O . MET A 1 122 ? 18.609 0.697 -3.375 1.00 85.69 122 MET A O 1
ATOM 1005 N N . ASN A 1 123 ? 18.176 -0.042 -1.289 1.00 85.81 123 ASN A N 1
ATOM 1006 C CA . ASN A 1 123 ? 17.471 1.153 -0.841 1.00 85.81 123 ASN A CA 1
ATOM 1007 C C . ASN A 1 123 ? 18.425 2.089 -0.088 1.00 85.81 123 ASN A C 1
ATOM 1009 O O . ASN A 1 123 ? 19.320 1.624 0.623 1.00 85.81 123 ASN A O 1
ATOM 1013 N N . GLY A 1 124 ? 18.208 3.395 -0.201 1.00 82.06 124 GLY A N 1
ATOM 1014 C CA . GLY A 1 124 ? 18.973 4.434 0.473 1.00 82.06 124 GLY A CA 1
ATOM 1015 C C . GLY A 1 124 ? 20.443 4.456 0.068 1.00 82.06 124 GLY A C 1
ATOM 1016 O O . GLY A 1 124 ? 21.291 4.742 0.914 1.00 82.06 124 GLY A O 1
ATOM 1017 N N . ILE A 1 125 ? 20.753 4.139 -1.197 1.00 83.81 125 ILE A N 1
ATOM 1018 C CA . ILE A 1 125 ? 22.122 4.207 -1.737 1.00 83.81 125 ILE A CA 1
ATOM 1019 C C . ILE A 1 125 ? 22.655 5.634 -1.610 1.00 83.81 125 ILE A C 1
ATOM 1021 O O . ILE A 1 125 ? 23.800 5.854 -1.221 1.00 83.81 125 ILE A O 1
ATOM 1025 N N . ILE A 1 126 ? 21.789 6.601 -1.902 1.00 82.44 126 ILE A N 1
ATOM 1026 C CA . ILE A 1 126 ? 21.958 7.998 -1.526 1.00 82.44 126 ILE A CA 1
ATOM 1027 C C . ILE A 1 126 ? 20.759 8.339 -0.651 1.00 82.44 126 ILE A C 1
ATOM 1029 O O . ILE A 1 126 ? 19.622 8.049 -1.018 1.00 82.44 126 ILE A O 1
ATOM 1033 N N . LYS A 1 127 ? 21.008 8.925 0.517 1.00 78.75 127 LYS A N 1
ATOM 1034 C CA . LYS A 1 127 ? 19.947 9.420 1.395 1.00 78.75 127 LYS A CA 1
ATOM 1035 C C . LYS A 1 127 ? 19.711 10.896 1.113 1.00 78.75 127 LYS A C 1
ATOM 1037 O O . LYS A 1 127 ? 20.679 11.639 0.952 1.00 78.75 127 LYS A O 1
ATOM 1042 N N . SER A 1 128 ? 18.446 11.310 1.120 1.00 69.69 128 SER A N 1
ATOM 1043 C CA . SER A 1 128 ? 18.122 12.733 1.203 1.00 69.69 128 SER A CA 1
ATOM 1044 C C . SER A 1 128 ? 18.645 13.272 2.536 1.00 69.69 128 SER A C 1
ATOM 1046 O O . SER A 1 128 ? 18.392 12.671 3.582 1.00 69.69 128 SER A O 1
ATOM 1048 N N . LEU A 1 129 ? 19.403 14.367 2.504 1.00 65.25 129 LEU A N 1
ATOM 1049 C CA . LEU A 1 129 ? 19.935 15.025 3.698 1.00 65.25 129 LEU A CA 1
ATOM 1050 C C . LEU A 1 129 ? 19.466 16.479 3.718 1.00 65.25 129 LEU A C 1
ATOM 1052 O O . LEU A 1 129 ? 19.971 17.316 2.975 1.00 65.25 129 LEU A O 1
ATOM 1056 N N . GLU A 1 130 ? 18.509 16.774 4.596 1.00 53.38 130 GLU A N 1
ATOM 1057 C CA . GLU A 1 130 ? 17.961 18.124 4.788 1.00 53.38 130 GLU A CA 1
ATOM 1058 C C . GLU A 1 130 ? 18.974 19.095 5.413 1.00 53.38 130 GLU A C 1
ATOM 1060 O O . GLU A 1 130 ? 18.921 20.293 5.142 1.00 53.38 130 GLU A O 1
ATOM 1065 N N . SER A 1 131 ? 19.912 18.584 6.218 1.00 49.56 131 SER A N 1
ATOM 1066 C CA . SER A 1 131 ? 20.811 19.368 7.076 1.00 49.56 131 SER A CA 1
ATOM 1067 C C . SER A 1 131 ? 22.054 19.933 6.385 1.00 49.56 131 SER A C 1
ATOM 1069 O O . SER A 1 131 ? 22.812 20.666 7.014 1.00 49.56 131 SER A O 1
ATOM 1071 N N . ASN A 1 132 ? 22.284 19.621 5.105 1.00 46.53 132 ASN A N 1
ATOM 1072 C CA . ASN A 1 132 ? 23.424 20.150 4.362 1.00 46.53 132 ASN A CA 1
ATOM 1073 C C . ASN A 1 132 ? 22.967 20.702 2.998 1.00 46.53 132 ASN A C 1
ATOM 1075 O O . ASN A 1 132 ? 22.547 19.917 2.148 1.00 46.53 132 ASN A O 1
ATOM 1079 N N . PRO A 1 133 ? 23.078 22.019 2.749 1.00 44.31 133 PRO A N 1
ATOM 1080 C CA . PRO A 1 133 ? 22.710 22.629 1.469 1.00 44.31 133 PRO A CA 1
ATOM 1081 C C . PRO A 1 133 ? 23.577 22.169 0.280 1.00 44.31 133 PRO A C 1
ATOM 1083 O O . PRO A 1 133 ? 23.179 22.374 -0.861 1.00 44.31 133 PRO A O 1
ATOM 1086 N N . LEU A 1 134 ? 24.724 21.514 0.519 1.00 46.59 134 LEU A N 1
ATOM 1087 C CA . LEU A 1 134 ? 25.523 20.832 -0.512 1.00 46.59 134 LEU A CA 1
ATOM 1088 C C . LEU A 1 134 ? 25.113 19.365 -0.748 1.00 46.59 134 LEU A C 1
ATOM 1090 O O . LEU A 1 134 ? 25.623 18.739 -1.679 1.00 46.59 134 LEU A O 1
ATOM 1094 N N . ASN A 1 135 ? 24.218 18.795 0.068 1.00 59.72 135 ASN A N 1
ATOM 1095 C CA . ASN A 1 135 ? 23.755 17.418 -0.093 1.00 59.72 135 ASN A CA 1
ATOM 1096 C C . ASN A 1 135 ? 22.467 17.325 -0.921 1.00 59.72 135 ASN A C 1
ATOM 1098 O O . ASN A 1 135 ? 21.601 18.196 -0.920 1.00 59.72 135 ASN A O 1
ATOM 1102 N N . LYS A 1 136 ? 22.354 16.207 -1.641 1.00 64.50 136 LYS A N 1
ATOM 1103 C CA . LYS A 1 136 ? 21.265 15.901 -2.569 1.00 64.50 136 LYS A CA 1
ATOM 1104 C C . LYS A 1 136 ? 19.929 15.863 -1.814 1.00 64.50 136 LYS A C 1
ATOM 1106 O O . LYS A 1 136 ? 19.750 15.043 -0.919 1.00 64.50 136 LYS A O 1
ATOM 1111 N N . ARG A 1 137 ? 18.975 16.718 -2.203 1.00 83.94 137 ARG A N 1
ATOM 1112 C CA . ARG A 1 137 ? 17.584 16.752 -1.690 1.00 83.94 137 ARG A CA 1
ATOM 1113 C C . ARG A 1 137 ? 16.706 15.659 -2.317 1.00 83.94 137 ARG A C 1
ATOM 1115 O O . ARG A 1 137 ? 15.530 15.859 -2.613 1.00 83.94 137 ARG A O 1
ATOM 1122 N N . TYR A 1 138 ? 17.325 14.518 -2.595 1.00 89.25 138 TYR A N 1
ATOM 1123 C CA . TYR A 1 138 ? 16.697 13.344 -3.167 1.00 89.25 138 TYR A CA 1
ATOM 1124 C C . TYR A 1 138 ? 17.382 12.080 -2.641 1.00 89.25 138 TYR A C 1
ATOM 1126 O O . TYR A 1 138 ? 18.599 12.048 -2.439 1.00 89.25 138 TYR A O 1
ATOM 1134 N N . GLY A 1 139 ? 16.589 11.039 -2.413 1.00 90.94 139 GLY A N 1
ATOM 1135 C CA . GLY A 1 139 ? 17.049 9.680 -2.174 1.00 90.94 139 GLY A CA 1
ATOM 1136 C C . GLY A 1 139 ? 17.247 8.928 -3.487 1.00 90.94 139 GLY A C 1
ATOM 1137 O O . GLY A 1 139 ? 16.643 9.271 -4.501 1.00 90.94 139 GLY A O 1
ATOM 1138 N N . VAL A 1 140 ? 18.113 7.916 -3.477 1.00 91.31 140 VAL A N 1
ATOM 1139 C CA . VAL A 1 140 ? 18.304 7.021 -4.624 1.00 91.31 140 VAL A CA 1
ATOM 1140 C C . VAL A 1 140 ? 18.221 5.572 -4.176 1.00 91.31 140 VAL A C 1
ATOM 1142 O O . VAL A 1 140 ? 19.028 5.122 -3.357 1.00 91.31 140 VAL A O 1
ATOM 1145 N N . ASP A 1 141 ? 17.301 4.852 -4.803 1.00 93.12 141 ASP A N 1
ATOM 1146 C CA . ASP A 1 141 ? 17.096 3.417 -4.688 1.00 93.12 141 ASP A CA 1
ATOM 1147 C C . ASP A 1 141 ? 17.399 2.744 -6.036 1.00 93.12 141 ASP A C 1
ATOM 1149 O O . ASP A 1 141 ? 17.296 3.345 -7.108 1.00 93.12 141 ASP A O 1
ATOM 1153 N N . VAL A 1 142 ? 17.808 1.476 -6.008 1.00 92.25 142 VAL A N 1
ATOM 1154 C CA . VAL A 1 142 ? 18.009 0.672 -7.220 1.00 92.25 142 VAL A CA 1
ATOM 1155 C C . VAL A 1 142 ? 17.317 -0.674 -7.075 1.00 92.25 142 VAL A C 1
ATOM 1157 O O . VAL A 1 142 ? 17.609 -1.451 -6.163 1.00 92.25 142 VAL A O 1
ATOM 1160 N N . PHE A 1 143 ? 16.454 -0.983 -8.037 1.00 91.56 143 PHE A N 1
ATOM 1161 C CA . PHE A 1 143 ? 15.776 -2.267 -8.172 1.00 91.56 143 PHE A CA 1
ATOM 1162 C C . PHE A 1 143 ? 16.312 -3.004 -9.395 1.00 91.56 143 PHE A C 1
ATOM 1164 O O . PHE A 1 143 ? 16.385 -2.432 -10.479 1.00 91.56 143 PHE A O 1
ATOM 1171 N N . ALA A 1 144 ? 16.685 -4.272 -9.253 1.00 88.44 144 ALA A N 1
ATOM 1172 C CA . ALA A 1 144 ? 17.221 -5.064 -10.357 1.00 88.44 144 ALA A CA 1
ATOM 1173 C C . ALA A 1 144 ? 16.878 -6.550 -10.222 1.00 88.44 144 ALA A C 1
ATOM 1175 O O . ALA A 1 144 ? 16.699 -7.067 -9.120 1.00 88.44 144 ALA A O 1
ATOM 1176 N N . CYS A 1 145 ? 16.838 -7.259 -11.348 1.00 79.25 145 CYS A N 1
ATOM 1177 C CA . CYS A 1 145 ? 16.704 -8.715 -11.368 1.00 79.25 145 CYS A CA 1
ATOM 1178 C C . CYS A 1 145 ? 18.077 -9.394 -11.252 1.00 79.25 145 CYS A C 1
ATOM 1180 O O . CYS A 1 145 ? 18.570 -9.965 -12.225 1.00 79.25 145 CYS A O 1
ATOM 1182 N N . VAL A 1 146 ? 18.714 -9.320 -10.079 1.00 76.12 146 VAL A N 1
ATOM 1183 C CA . VAL A 1 146 ? 19.994 -10.016 -9.828 1.00 76.12 146 VAL A CA 1
ATOM 1184 C C . VAL A 1 146 ? 19.776 -11.517 -9.718 1.00 76.12 146 VAL A C 1
ATOM 1186 O O . VAL A 1 146 ? 20.537 -12.317 -10.248 1.00 76.12 146 VAL A O 1
ATOM 1189 N N . THR A 1 147 ? 18.697 -11.890 -9.039 1.00 71.44 147 THR A N 1
ATOM 1190 C CA . THR A 1 147 ? 18.250 -13.270 -8.884 1.00 71.44 147 THR A CA 1
ATOM 1191 C C . THR A 1 147 ? 16.763 -13.331 -9.212 1.00 71.44 147 THR A C 1
ATOM 1193 O O . THR A 1 147 ? 15.993 -12.649 -8.528 1.00 71.44 147 THR A O 1
ATOM 1196 N N . PRO A 1 148 ? 16.358 -14.075 -10.256 1.00 67.06 148 PRO A N 1
ATOM 1197 C CA . PRO A 1 148 ? 14.956 -14.186 -10.637 1.00 67.06 148 PRO A CA 1
ATOM 1198 C C . PRO A 1 148 ? 14.100 -14.729 -9.493 1.00 67.06 148 PRO A C 1
ATOM 1200 O O . PRO A 1 148 ? 14.582 -15.512 -8.672 1.00 67.06 148 PRO A O 1
ATOM 1203 N N . TYR A 1 149 ? 12.837 -14.314 -9.445 1.00 66.00 149 TYR A N 1
ATOM 1204 C CA . TYR A 1 149 ? 11.867 -14.909 -8.530 1.00 66.00 149 TYR A CA 1
ATOM 1205 C C . TYR A 1 149 ? 11.600 -16.369 -8.910 1.00 66.00 149 TYR A C 1
ATOM 1207 O O . TYR A 1 149 ? 11.354 -16.665 -10.081 1.00 66.00 149 TYR A O 1
ATOM 1215 N N . ASN A 1 150 ? 11.640 -17.263 -7.921 1.00 64.69 150 ASN A N 1
ATOM 1216 C CA . ASN A 1 150 ? 11.268 -18.663 -8.083 1.00 64.69 150 ASN A CA 1
ATOM 1217 C C . ASN A 1 150 ? 9.894 -18.900 -7.438 1.00 64.69 150 ASN A C 1
ATOM 1219 O O . ASN A 1 150 ? 9.730 -18.712 -6.230 1.00 64.69 150 ASN A O 1
ATOM 1223 N N . GLU A 1 151 ? 8.912 -19.310 -8.245 1.00 62.66 151 GLU A N 1
ATOM 1224 C CA . GLU A 1 151 ? 7.547 -19.575 -7.775 1.00 62.66 151 GLU A CA 1
ATOM 1225 C C . GLU A 1 151 ? 7.474 -20.809 -6.859 1.00 62.66 151 GLU A C 1
ATOM 1227 O O . GLU A 1 151 ? 6.657 -20.827 -5.938 1.00 62.66 151 GLU A O 1
ATOM 1232 N N . GLU A 1 152 ? 8.358 -21.798 -7.049 1.00 56.50 152 GLU A N 1
ATOM 1233 C CA . GLU A 1 152 ? 8.383 -23.039 -6.261 1.00 56.50 152 GLU A CA 1
ATOM 1234 C C . GLU A 1 152 ? 8.909 -22.812 -4.843 1.00 56.50 152 GLU A C 1
ATOM 1236 O O . GLU A 1 152 ? 8.313 -23.288 -3.877 1.00 56.50 152 GLU A O 1
ATOM 1241 N N . SER A 1 153 ? 10.000 -22.052 -4.695 1.00 55.09 153 SER A N 1
ATOM 1242 C CA . SER A 1 153 ? 10.583 -21.782 -3.377 1.00 55.09 153 SER A CA 1
ATOM 1243 C C . SER A 1 153 ? 9.948 -20.580 -2.670 1.00 55.09 153 SER A C 1
ATOM 1245 O O . SER A 1 153 ? 10.156 -20.398 -1.472 1.00 55.09 153 SER A O 1
ATOM 1247 N N . LYS A 1 154 ? 9.163 -19.749 -3.383 1.00 56.28 154 LYS A N 1
ATOM 1248 C CA . LYS A 1 154 ? 8.660 -18.438 -2.912 1.00 56.28 154 LYS A CA 1
ATOM 1249 C C . LYS A 1 154 ? 9.759 -17.567 -2.290 1.00 56.28 154 LYS A C 1
ATOM 1251 O O . LYS A 1 154 ? 9.482 -16.678 -1.482 1.00 56.28 154 LYS A O 1
ATOM 1256 N N . GLU A 1 155 ? 11.015 -17.816 -2.645 1.00 45.28 155 GLU A N 1
ATOM 1257 C CA . GLU A 1 155 ? 12.145 -17.104 -2.078 1.00 45.28 155 GLU A CA 1
ATOM 1258 C C . GLU A 1 155 ? 12.263 -15.737 -2.754 1.00 45.28 155 GLU A C 1
ATOM 1260 O O . GLU A 1 155 ? 12.436 -15.639 -3.969 1.00 45.28 155 GLU A O 1
ATOM 1265 N N . LYS A 1 156 ? 12.252 -14.690 -1.917 1.00 55.78 156 LYS A N 1
ATOM 1266 C CA . LYS A 1 156 ? 12.454 -13.256 -2.213 1.00 55.78 156 LYS A CA 1
ATOM 1267 C C . LYS A 1 156 ? 11.185 -12.446 -2.470 1.00 55.78 156 LYS A C 1
ATOM 1269 O O . LYS A 1 156 ? 10.140 -12.925 -2.892 1.00 55.78 156 LYS A O 1
ATOM 1274 N N . THR A 1 157 ? 11.303 -11.163 -2.145 1.00 55.84 157 THR A N 1
ATOM 1275 C CA . THR A 1 157 ? 10.227 -10.180 -2.200 1.00 55.84 157 THR A CA 1
ATOM 1276 C C . THR A 1 157 ? 9.982 -9.720 -3.633 1.00 55.84 157 THR A C 1
ATOM 1278 O O . THR A 1 157 ? 10.897 -9.252 -4.313 1.00 55.84 157 THR A O 1
ATOM 1281 N N . LEU A 1 158 ? 8.725 -9.812 -4.073 1.00 61.78 158 LEU A N 1
ATOM 1282 C CA . LEU A 1 158 ? 8.259 -9.186 -5.308 1.00 61.78 158 LEU A CA 1
ATOM 1283 C C . LEU A 1 158 ? 8.564 -7.679 -5.251 1.00 61.78 158 LEU A C 1
ATOM 1285 O O . LEU A 1 158 ? 8.358 -7.030 -4.217 1.00 61.78 158 LEU A O 1
ATOM 1289 N N . ARG A 1 159 ? 9.048 -7.104 -6.357 1.00 78.31 159 ARG A N 1
ATOM 1290 C CA . ARG A 1 159 ? 9.358 -5.668 -6.449 1.00 78.31 159 ARG A CA 1
ATOM 1291 C C . ARG A 1 159 ? 8.601 -5.048 -7.607 1.00 78.31 159 ARG A C 1
ATOM 1293 O O . ARG A 1 159 ? 9.040 -5.083 -8.752 1.00 78.31 159 ARG A O 1
ATOM 1300 N N . TRP A 1 160 ? 7.446 -4.495 -7.255 1.00 86.06 160 TRP A N 1
ATOM 1301 C CA . TRP A 1 160 ? 6.504 -3.884 -8.176 1.00 86.06 160 TRP A CA 1
ATOM 1302 C C . TRP A 1 160 ? 6.878 -2.420 -8.361 1.00 86.06 160 TRP A C 1
ATOM 1304 O O . TRP A 1 160 ? 6.812 -1.634 -7.417 1.00 86.06 160 TRP A O 1
ATOM 1314 N N . VAL A 1 161 ? 7.268 -2.060 -9.578 1.00 90.50 161 VAL A N 1
ATOM 1315 C CA . VAL A 1 161 ? 7.525 -0.676 -9.975 1.00 90.50 161 VAL A CA 1
ATOM 1316 C C . VAL A 1 161 ? 6.349 -0.214 -10.826 1.00 90.50 161 VAL A C 1
ATOM 1318 O O . VAL A 1 161 ? 5.985 -0.865 -11.802 1.00 90.50 161 VAL A O 1
ATOM 1321 N N . VAL A 1 162 ? 5.716 0.895 -10.451 1.00 91.50 162 VAL A N 1
ATOM 1322 C CA . VAL A 1 162 ? 4.564 1.425 -11.195 1.00 91.50 162 VAL A CA 1
ATOM 1323 C C . VAL A 1 162 ? 5.025 1.961 -12.557 1.00 91.50 162 VAL A C 1
ATOM 1325 O O . VAL A 1 162 ? 6.050 2.644 -12.664 1.00 91.50 162 VAL A O 1
ATOM 1328 N N . LEU A 1 163 ? 4.279 1.611 -13.605 1.00 92.12 163 LEU A N 1
ATOM 1329 C CA . LEU A 1 163 ? 4.547 1.993 -14.989 1.00 92.12 163 LEU A CA 1
ATOM 1330 C C . LEU A 1 163 ? 3.923 3.355 -15.330 1.00 92.12 163 LEU A C 1
ATOM 1332 O O . LEU A 1 163 ? 2.975 3.776 -14.662 1.00 92.12 163 LEU A O 1
ATOM 1336 N N . PRO A 1 164 ? 4.424 4.049 -16.371 1.00 92.00 164 PRO A N 1
ATOM 1337 C CA . PRO A 1 164 ? 3.807 5.288 -16.837 1.00 92.00 164 PRO A CA 1
ATOM 1338 C C . PRO A 1 164 ? 2.349 5.076 -17.258 1.00 92.00 164 PRO A C 1
ATOM 1340 O O . PRO A 1 164 ? 1.928 3.949 -17.520 1.00 92.00 164 PRO A O 1
ATOM 1343 N N . ASP A 1 165 ? 1.605 6.176 -17.316 1.00 90.88 165 ASP A N 1
ATOM 1344 C CA . ASP A 1 165 ? 0.170 6.254 -17.617 1.00 90.88 165 ASP A CA 1
ATOM 1345 C C . ASP A 1 165 ? -0.726 5.622 -16.533 1.00 90.88 165 ASP A C 1
ATOM 1347 O O . ASP A 1 165 ? -1.947 5.610 -16.655 1.00 90.88 165 ASP A O 1
ATOM 1351 N N . SER A 1 166 ? -0.126 5.148 -15.436 1.00 92.00 166 SER A N 1
ATOM 1352 C CA . SER A 1 166 ? -0.836 4.659 -14.255 1.00 92.00 166 SER A CA 1
ATOM 1353 C C . SER A 1 166 ? -1.235 5.806 -13.335 1.00 92.00 166 SER A C 1
ATOM 1355 O O . SER A 1 166 ? -0.435 6.709 -13.077 1.00 92.00 166 SER A O 1
ATOM 1357 N N . ILE A 1 167 ? -2.433 5.705 -12.767 1.00 90.12 167 ILE A N 1
ATOM 1358 C CA . ILE A 1 167 ? -2.964 6.598 -11.741 1.00 90.12 167 ILE A CA 1
ATOM 1359 C C . ILE A 1 167 ? -3.069 5.816 -10.430 1.00 90.12 167 ILE A C 1
ATOM 1361 O O . ILE A 1 167 ? -3.615 4.709 -10.376 1.00 90.12 167 ILE A O 1
ATOM 1365 N N . VAL A 1 168 ? -2.509 6.385 -9.365 1.00 87.69 168 VAL A N 1
ATOM 1366 C CA . VAL A 1 168 ? -2.501 5.802 -8.020 1.00 87.69 168 VAL A CA 1
ATOM 1367 C C . VAL A 1 168 ? -2.951 6.838 -6.999 1.00 87.69 168 VAL A C 1
ATOM 1369 O O . VAL A 1 168 ? -2.700 8.024 -7.178 1.00 87.69 168 VAL A O 1
ATOM 1372 N N . LYS A 1 169 ? -3.567 6.404 -5.904 1.00 84.62 169 LYS A N 1
ATOM 1373 C CA . LYS A 1 169 ? -3.867 7.270 -4.764 1.00 84.62 169 LYS A CA 1
ATOM 1374 C C . LYS A 1 169 ? -2.662 7.392 -3.846 1.00 84.62 169 LYS A C 1
ATOM 1376 O O . LYS A 1 169 ? -1.882 6.440 -3.691 1.00 84.62 169 LYS A O 1
ATOM 1381 N N . ASP A 1 170 ? -2.515 8.560 -3.235 1.00 76.94 170 ASP A N 1
ATOM 1382 C CA . ASP A 1 170 ? -1.580 8.707 -2.130 1.00 76.94 170 ASP A CA 1
ATOM 1383 C C . ASP A 1 170 ? -2.030 7.856 -0.930 1.00 76.94 170 ASP A C 1
ATOM 1385 O O . ASP A 1 170 ? -3.208 7.550 -0.759 1.00 76.94 170 ASP A O 1
ATOM 1389 N N . LYS A 1 171 ? -1.085 7.428 -0.089 1.00 66.19 171 LYS A N 1
ATOM 1390 C CA . LYS A 1 171 ? -1.432 6.683 1.134 1.00 66.19 171 LYS A CA 1
ATOM 1391 C C . LYS A 1 171 ? -2.098 7.582 2.174 1.00 66.19 171 LYS A C 1
ATOM 1393 O O . LYS A 1 171 ? -2.921 7.097 2.945 1.00 66.19 171 LYS A O 1
ATOM 1398 N N . ASP A 1 172 ? -1.734 8.861 2.156 1.00 62.97 172 ASP A N 1
ATOM 1399 C CA . ASP A 1 172 ? -2.095 9.845 3.174 1.00 62.97 172 ASP A CA 1
ATOM 1400 C C . ASP A 1 172 ? -3.136 10.864 2.668 1.00 62.97 172 ASP A C 1
ATOM 1402 O O . ASP A 1 172 ? -3.577 11.726 3.425 1.00 62.97 172 ASP A O 1
ATOM 1406 N N . SER A 1 173 ? -3.549 10.778 1.396 1.00 65.25 173 SER A N 1
ATOM 1407 C CA . SER A 1 173 ? -4.574 11.648 0.810 1.00 65.25 173 SER A CA 1
ATOM 1408 C C . SER A 1 173 ? -5.368 10.944 -0.294 1.00 65.25 173 SER A C 1
ATOM 1410 O O . SER A 1 173 ? -4.864 10.047 -0.964 1.00 65.25 173 SER A O 1
ATOM 1412 N N . ASP A 1 174 ? -6.607 11.382 -0.525 1.00 70.44 174 ASP A N 1
ATOM 1413 C CA . ASP A 1 174 ? -7.452 10.896 -1.629 1.00 70.44 174 ASP A CA 1
ATOM 1414 C C . ASP A 1 174 ? -7.062 11.493 -2.998 1.00 70.44 174 ASP A C 1
ATOM 1416 O O . ASP A 1 174 ? -7.806 11.381 -3.971 1.00 70.44 174 ASP A O 1
ATOM 1420 N N . VAL A 1 175 ? -5.888 12.128 -3.087 1.00 78.69 175 VAL A N 1
ATOM 1421 C CA . VAL A 1 175 ? -5.384 12.725 -4.322 1.00 78.69 175 VAL A CA 1
ATOM 1422 C C . VAL A 1 175 ? -4.907 11.626 -5.265 1.00 78.69 175 VAL A C 1
ATOM 1424 O O . VAL A 1 175 ? -4.069 10.788 -4.920 1.00 78.69 175 VAL A O 1
ATOM 1427 N N . GLU A 1 176 ? -5.436 11.660 -6.483 1.00 84.56 176 GLU A N 1
ATOM 1428 C CA . GLU A 1 176 ? -4.984 10.832 -7.591 1.00 84.56 176 GLU A CA 1
ATOM 1429 C C . GLU A 1 176 ? -3.702 11.414 -8.191 1.00 84.56 176 GLU A C 1
ATOM 1431 O O . GLU A 1 176 ? -3.646 12.569 -8.613 1.00 84.56 176 GLU A O 1
ATOM 1436 N N . LEU A 1 177 ? -2.653 10.599 -8.221 1.00 87.56 177 LEU A N 1
ATOM 1437 C CA . LEU A 1 177 ? -1.329 10.956 -8.707 1.00 87.56 177 LEU A CA 1
ATOM 1438 C C . LEU A 1 177 ? -0.975 10.097 -9.918 1.00 87.56 177 LEU A C 1
ATOM 1440 O O . LEU A 1 177 ? -1.112 8.870 -9.898 1.00 87.56 177 LEU A O 1
ATOM 1444 N N . GLN A 1 178 ? -0.473 10.742 -10.966 1.00 91.38 178 GLN A N 1
ATOM 1445 C CA . GLN A 1 178 ? -0.164 10.094 -12.235 1.00 91.38 178 GLN A CA 1
ATOM 1446 C C . GLN A 1 178 ? 1.340 9.854 -12.401 1.00 91.38 178 GLN A C 1
ATOM 1448 O O . GLN A 1 178 ? 2.163 10.717 -12.098 1.00 91.38 178 GLN A O 1
ATOM 1453 N N . TYR A 1 179 ? 1.698 8.691 -12.944 1.00 93.94 179 TYR A N 1
ATOM 1454 C CA . TYR A 1 179 ? 3.042 8.419 -13.454 1.00 93.94 179 TYR A CA 1
ATOM 1455 C C . TYR A 1 179 ? 3.132 8.848 -14.922 1.00 93.94 179 TYR A C 1
ATOM 1457 O O . TYR A 1 179 ? 2.368 8.363 -15.752 1.00 93.94 179 TYR A O 1
ATOM 1465 N N . ILE A 1 180 ? 4.077 9.723 -15.270 1.00 94.19 180 ILE A N 1
ATOM 1466 C CA . ILE A 1 180 ? 4.131 10.353 -16.602 1.00 94.19 180 ILE A CA 1
ATOM 1467 C C . ILE A 1 180 ? 5.319 9.814 -17.398 1.00 94.19 180 ILE A C 1
ATOM 1469 O O . ILE A 1 180 ? 6.452 9.807 -16.917 1.00 94.19 180 ILE A O 1
ATOM 1473 N N . ASN A 1 181 ? 5.084 9.381 -18.638 1.00 93.94 181 ASN A N 1
ATOM 1474 C CA . ASN A 1 181 ? 6.146 8.961 -19.553 1.00 93.94 181 ASN A CA 1
ATOM 1475 C C . ASN A 1 181 ? 6.936 10.172 -20.070 1.00 93.94 181 ASN A C 1
ATOM 1477 O O . ASN A 1 181 ? 6.393 10.992 -20.807 1.00 93.94 181 ASN A O 1
ATOM 1481 N N . LEU A 1 182 ? 8.225 10.267 -19.741 1.00 93.12 182 LEU A N 1
ATOM 1482 C CA . LEU A 1 182 ? 9.032 11.446 -20.076 1.00 93.12 182 LEU A CA 1
ATOM 1483 C C . LEU A 1 182 ? 9.728 11.354 -21.439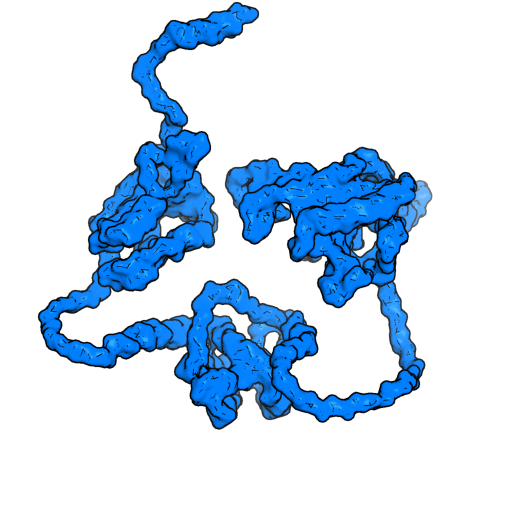 1.00 93.12 182 LEU A C 1
ATOM 1485 O O . LEU A 1 182 ? 10.116 12.377 -21.994 1.00 93.12 182 LEU A O 1
ATOM 1489 N N . ASN A 1 183 ? 9.923 10.152 -21.993 1.00 92.00 183 ASN A N 1
ATOM 1490 C CA . ASN A 1 183 ? 10.697 9.997 -23.232 1.00 92.00 183 ASN A CA 1
ATOM 1491 C C . ASN A 1 183 ? 10.249 8.855 -24.155 1.00 92.00 183 ASN A C 1
ATOM 1493 O O . ASN A 1 183 ? 11.050 8.324 -24.926 1.00 92.00 183 ASN A O 1
ATOM 1497 N N . LYS A 1 184 ? 8.963 8.484 -24.103 1.00 85.62 184 LYS A N 1
ATOM 1498 C CA . LYS A 1 184 ? 8.383 7.395 -24.910 1.00 85.62 184 LYS A CA 1
ATOM 1499 C C . LYS A 1 184 ? 9.170 6.090 -24.737 1.00 85.62 184 LYS A C 1
ATOM 1501 O O . LYS A 1 184 ? 9.567 5.456 -25.717 1.00 85.62 184 LYS A O 1
ATOM 1506 N N . MET A 1 185 ? 9.374 5.678 -23.482 1.00 85.81 185 MET A N 1
ATOM 1507 C CA . MET A 1 185 ? 10.272 4.568 -23.121 1.00 85.81 185 MET A CA 1
ATOM 1508 C C . MET A 1 185 ? 10.072 3.271 -23.926 1.00 85.81 185 MET A C 1
ATOM 1510 O O . MET A 1 185 ? 11.028 2.538 -24.173 1.00 85.81 185 MET A O 1
ATOM 1514 N N . TRP A 1 186 ? 8.839 2.986 -24.358 1.00 85.06 186 TRP A N 1
ATOM 1515 C CA . TRP A 1 186 ? 8.473 1.741 -25.031 1.00 85.06 186 TRP A CA 1
ATOM 1516 C C . TRP A 1 186 ? 9.064 1.618 -26.437 1.00 85.06 186 TRP A C 1
ATOM 1518 O O . TRP A 1 186 ? 9.172 0.508 -26.955 1.00 85.06 186 TRP A O 1
ATOM 1528 N N . ASN A 1 187 ? 9.514 2.734 -27.018 1.00 83.44 187 ASN A N 1
ATOM 1529 C CA . ASN A 1 187 ? 10.149 2.771 -28.334 1.00 83.44 187 ASN A CA 1
ATOM 1530 C C . ASN A 1 187 ? 11.664 2.511 -28.265 1.00 83.44 187 ASN A C 1
ATOM 1532 O O . ASN A 1 187 ? 12.336 2.463 -29.296 1.00 83.44 187 ASN A O 1
ATOM 1536 N N . ILE A 1 188 ? 12.226 2.339 -27.064 1.00 84.12 188 ILE A N 1
ATOM 1537 C CA . ILE A 1 188 ? 13.658 2.115 -26.880 1.00 84.12 188 ILE A CA 1
ATOM 1538 C C . ILE A 1 188 ? 13.974 0.628 -27.064 1.00 84.12 188 ILE A C 1
ATOM 1540 O O . ILE A 1 188 ? 13.570 -0.233 -26.280 1.00 84.12 188 ILE A O 1
ATOM 1544 N N . THR A 1 189 ? 14.737 0.326 -28.113 1.00 78.19 189 THR A N 1
ATOM 1545 C CA . THR A 1 189 ? 15.139 -1.044 -28.473 1.00 78.19 189 THR A CA 1
ATOM 1546 C C . THR A 1 189 ? 16.377 -1.529 -27.729 1.00 78.19 189 THR A C 1
ATOM 1548 O O . THR A 1 189 ? 16.544 -2.727 -27.537 1.00 78.19 189 THR A O 1
ATOM 1551 N N . LYS A 1 190 ? 17.246 -0.611 -27.287 1.00 84.38 190 LYS A N 1
ATOM 1552 C CA . LYS A 1 190 ? 18.466 -0.930 -26.539 1.00 84.38 190 LYS A CA 1
ATOM 1553 C C . LYS A 1 190 ? 18.671 0.069 -25.411 1.00 84.38 190 LYS A C 1
ATOM 1555 O O . LYS A 1 190 ? 18.906 1.251 -25.665 1.00 84.38 190 LYS A O 1
ATOM 1560 N N . LEU A 1 191 ? 18.612 -0.429 -24.179 1.00 89.38 191 LEU A N 1
ATOM 1561 C CA . LEU A 1 191 ? 18.880 0.360 -22.983 1.00 89.38 191 LEU A CA 1
ATOM 1562 C C . LEU A 1 191 ? 20.385 0.483 -22.730 1.00 89.38 191 LEU A C 1
ATOM 1564 O O . LEU A 1 191 ? 21.154 -0.458 -22.925 1.00 89.38 191 LEU A O 1
ATOM 1568 N N . SER A 1 192 ? 20.799 1.652 -22.259 1.00 92.75 192 SER A N 1
ATOM 1569 C CA . SER A 1 192 ? 22.134 1.894 -21.725 1.00 92.75 192 SER A CA 1
ATOM 1570 C C . SER A 1 192 ? 22.308 1.193 -20.385 1.00 92.75 192 SER A C 1
ATOM 1572 O O . SER A 1 192 ? 21.346 1.023 -19.639 1.00 92.75 192 SER A O 1
ATOM 1574 N N . SER A 1 193 ? 23.539 0.789 -20.082 1.00 92.69 193 SER A N 1
ATOM 1575 C CA . SER A 1 193 ? 23.878 0.133 -18.816 1.00 92.69 193 SER A CA 1
ATOM 1576 C C . SER A 1 193 ? 23.681 1.062 -17.618 1.00 92.69 193 SER A C 1
ATOM 1578 O O . SER A 1 193 ? 23.963 2.259 -17.731 1.00 92.69 193 SER A O 1
ATOM 1580 N N . ILE A 1 194 ? 23.360 0.498 -16.457 1.00 93.50 194 ILE A N 1
ATOM 1581 C CA . ILE A 1 194 ? 23.289 1.202 -15.173 1.00 93.50 194 ILE A CA 1
ATOM 1582 C C . ILE A 1 194 ? 24.582 1.960 -14.844 1.00 93.50 194 ILE A C 1
ATOM 1584 O O . ILE A 1 194 ? 24.522 3.098 -14.390 1.00 93.50 194 ILE A O 1
ATOM 1588 N N . LYS A 1 195 ? 25.759 1.418 -15.198 1.00 93.25 195 LYS A N 1
ATOM 1589 C CA . LYS A 1 195 ? 27.045 2.126 -15.058 1.00 93.25 195 LYS A CA 1
ATOM 1590 C C . LYS A 1 195 ? 27.050 3.471 -15.784 1.00 93.25 195 LYS A C 1
ATOM 1592 O O . LYS A 1 195 ? 27.506 4.464 -15.234 1.00 93.25 195 LYS A O 1
ATOM 1597 N N . LYS A 1 196 ? 26.517 3.518 -17.006 1.00 94.31 196 LYS A N 1
ATOM 1598 C CA . LYS A 1 196 ? 26.453 4.743 -17.814 1.00 94.31 196 LYS A CA 1
ATOM 1599 C C . LYS A 1 196 ? 25.488 5.769 -17.215 1.00 94.31 196 LYS A C 1
ATOM 1601 O O . LYS A 1 196 ? 25.760 6.965 -17.286 1.00 94.31 196 LYS A O 1
ATOM 1606 N N . VAL A 1 197 ? 24.395 5.306 -16.603 1.00 94.81 197 VAL A N 1
ATOM 1607 C CA . VAL A 1 197 ? 23.472 6.158 -15.834 1.00 94.81 197 VAL A CA 1
ATOM 1608 C C . VAL A 1 197 ? 24.197 6.761 -14.634 1.00 94.81 197 VAL A C 1
ATOM 1610 O O . VAL A 1 197 ? 24.229 7.979 -14.499 1.00 94.81 197 VAL A O 1
ATOM 1613 N N . PHE A 1 198 ? 24.859 5.926 -13.830 1.00 93.56 198 PHE A N 1
ATOM 1614 C CA . PHE A 1 198 ? 25.618 6.357 -12.654 1.00 93.56 198 PHE A CA 1
ATOM 1615 C C . PHE A 1 198 ? 26.728 7.343 -13.022 1.00 93.56 198 PHE A C 1
ATOM 1617 O O . PHE A 1 198 ? 26.862 8.377 -12.384 1.00 93.56 198 PHE A O 1
ATOM 1624 N N . GLN A 1 199 ? 27.469 7.094 -14.103 1.00 93.00 199 GLN A N 1
ATOM 1625 C CA . GLN A 1 199 ? 28.477 8.028 -14.608 1.00 93.00 199 GLN A CA 1
ATOM 1626 C C . GLN A 1 199 ? 27.871 9.371 -15.034 1.00 93.00 199 GLN A C 1
ATOM 1628 O O . GLN A 1 199 ? 28.426 10.417 -14.710 1.00 93.00 199 GLN A O 1
ATOM 1633 N N . THR A 1 200 ? 26.729 9.352 -15.729 1.00 93.50 200 THR A N 1
ATOM 1634 C CA . THR A 1 200 ? 26.059 10.577 -16.201 1.00 93.50 200 THR A CA 1
ATOM 1635 C C . THR A 1 200 ? 25.536 11.416 -15.029 1.00 93.50 200 THR A C 1
ATOM 1637 O O . THR A 1 200 ? 25.684 12.632 -15.040 1.00 93.50 200 THR A O 1
ATOM 1640 N N . LEU A 1 201 ? 24.999 10.765 -13.993 1.00 91.94 201 LEU A N 1
ATOM 1641 C CA . LEU A 1 201 ? 24.493 11.407 -12.772 1.00 91.94 201 LEU A CA 1
ATOM 1642 C C . LEU A 1 201 ? 25.567 11.632 -11.691 1.00 91.94 201 LEU A C 1
ATOM 1644 O O . LEU A 1 201 ? 25.267 12.134 -10.607 1.00 91.94 201 LEU A O 1
ATOM 1648 N N . LYS A 1 202 ? 26.821 11.243 -11.958 1.00 90.31 202 LYS A N 1
ATOM 1649 C CA . LYS A 1 202 ? 27.940 11.291 -11.000 1.00 90.31 202 LYS A CA 1
ATOM 1650 C C . LYS A 1 202 ? 27.624 10.561 -9.681 1.00 90.31 202 LYS A C 1
ATOM 1652 O O . LYS A 1 202 ? 27.861 11.077 -8.588 1.00 90.31 202 LYS A O 1
ATOM 1657 N N . PHE A 1 203 ? 27.032 9.374 -9.774 1.00 89.94 203 PHE A N 1
ATOM 1658 C CA . PHE A 1 203 ? 26.782 8.472 -8.647 1.00 89.94 203 PHE A CA 1
ATOM 1659 C C . PHE A 1 203 ? 27.910 7.444 -8.533 1.00 89.94 203 PHE A C 1
ATOM 1661 O O . PHE A 1 203 ? 28.435 6.977 -9.546 1.00 89.94 203 PHE A O 1
ATOM 1668 N N . ASP A 1 204 ? 28.262 7.064 -7.303 1.00 86.38 204 ASP A N 1
ATOM 1669 C CA . ASP A 1 204 ? 29.281 6.043 -7.065 1.00 86.38 204 ASP A CA 1
ATOM 1670 C C . ASP A 1 204 ? 28.713 4.636 -7.309 1.00 86.38 204 ASP A C 1
ATOM 1672 O O . ASP A 1 204 ? 27.778 4.183 -6.646 1.00 86.38 204 ASP A O 1
ATOM 1676 N N . MET A 1 205 ? 29.299 3.936 -8.281 1.00 86.56 205 MET A N 1
ATOM 1677 C CA . MET A 1 205 ? 28.920 2.573 -8.653 1.00 86.56 205 MET A CA 1
ATOM 1678 C C . MET A 1 205 ? 29.257 1.563 -7.538 1.00 86.56 205 MET A C 1
ATOM 1680 O O . MET A 1 205 ? 28.572 0.554 -7.368 1.00 86.56 205 MET A O 1
ATOM 1684 N N . ASN A 1 206 ? 30.277 1.836 -6.718 1.00 86.75 206 ASN A N 1
ATOM 1685 C CA . ASN A 1 206 ? 30.698 0.926 -5.649 1.00 86.75 206 ASN A CA 1
ATOM 1686 C C . ASN A 1 206 ? 29.609 0.700 -4.598 1.00 86.75 206 ASN A C 1
ATOM 1688 O O . ASN A 1 206 ? 29.648 -0.292 -3.874 1.00 86.75 206 ASN A O 1
ATOM 1692 N N . LEU A 1 207 ? 28.613 1.582 -4.528 1.00 85.00 207 LEU A N 1
ATOM 1693 C CA . LEU A 1 207 ? 27.499 1.453 -3.598 1.00 85.00 207 LEU A CA 1
ATOM 1694 C C . LEU A 1 207 ? 26.560 0.286 -3.947 1.00 85.00 207 LEU A C 1
ATOM 1696 O O . LEU A 1 207 ? 25.906 -0.250 -3.052 1.00 85.00 207 LEU A O 1
ATOM 1700 N N . ILE A 1 208 ? 26.527 -0.144 -5.215 1.00 85.75 208 ILE A N 1
ATOM 1701 C CA . ILE A 1 208 ? 25.613 -1.193 -5.701 1.00 85.75 208 ILE A CA 1
ATOM 1702 C C . ILE A 1 208 ? 26.313 -2.488 -6.134 1.00 85.75 208 ILE A C 1
ATOM 1704 O O . ILE A 1 208 ? 25.652 -3.513 -6.303 1.00 85.75 208 ILE A O 1
ATOM 1708 N N . LEU A 1 209 ? 27.641 -2.475 -6.283 1.00 86.50 209 LEU A N 1
ATOM 1709 C CA . LEU A 1 209 ? 28.436 -3.642 -6.680 1.00 86.50 209 LEU A CA 1
ATOM 1710 C C . LEU A 1 209 ? 28.688 -4.610 -5.528 1.00 86.50 209 LEU A C 1
ATOM 1712 O O . LEU A 1 209 ? 29.066 -4.198 -4.430 1.00 86.50 209 LEU A O 1
ATOM 1716 N N . ASN A 1 210 ? 28.542 -5.908 -5.792 1.00 75.06 210 ASN A N 1
ATOM 1717 C CA . ASN A 1 210 ? 28.977 -6.960 -4.883 1.00 75.06 210 ASN A CA 1
ATOM 1718 C C . ASN A 1 210 ? 30.508 -7.056 -4.931 1.00 75.06 210 ASN A C 1
ATOM 1720 O O . ASN A 1 210 ? 31.073 -7.733 -5.784 1.00 75.06 210 ASN A O 1
ATOM 1724 N N . ILE A 1 211 ? 31.174 -6.280 -4.077 1.00 69.12 211 ILE A N 1
ATOM 1725 C CA . ILE A 1 211 ? 32.621 -6.348 -3.898 1.00 69.12 211 ILE A CA 1
ATOM 1726 C C . ILE A 1 211 ? 32.857 -7.494 -2.918 1.00 69.12 211 ILE A C 1
ATOM 1728 O O . ILE A 1 211 ? 32.435 -7.396 -1.762 1.00 69.12 211 ILE A O 1
ATOM 1732 N N . ASP A 1 212 ? 33.504 -8.569 -3.371 1.00 48.66 212 ASP A N 1
ATOM 1733 C CA . ASP A 1 212 ? 34.034 -9.593 -2.473 1.00 48.66 212 ASP A CA 1
ATOM 1734 C C . ASP A 1 212 ? 34.885 -8.874 -1.424 1.00 48.66 212 ASP A C 1
ATOM 1736 O O . ASP A 1 212 ? 35.880 -8.229 -1.760 1.00 48.66 212 ASP A O 1
ATOM 1740 N N . LYS A 1 213 ? 34.465 -8.901 -0.154 1.00 34.88 213 LYS A N 1
ATOM 1741 C CA . LYS A 1 213 ? 35.271 -8.320 0.923 1.00 34.88 213 LYS A CA 1
ATOM 1742 C C . LYS A 1 213 ? 36.650 -8.988 0.859 1.00 34.88 213 LYS A C 1
ATOM 1744 O O . LYS A 1 213 ? 36.704 -10.211 1.016 1.00 34.88 213 LYS A O 1
ATOM 1749 N N . PRO A 1 214 ? 37.757 -8.252 0.662 1.00 30.77 214 PRO A N 1
ATOM 1750 C CA . PRO A 1 214 ? 39.065 -8.853 0.840 1.00 30.77 214 PRO A CA 1
ATOM 1751 C C . PRO A 1 214 ? 39.146 -9.377 2.277 1.00 30.77 214 PRO A C 1
ATOM 1753 O O . PRO A 1 214 ? 38.735 -8.695 3.222 1.00 30.77 214 PRO A O 1
ATOM 1756 N N . LYS A 1 215 ? 39.624 -10.620 2.429 1.00 31.42 215 LYS A N 1
ATOM 1757 C CA . LYS A 1 215 ? 39.984 -11.196 3.729 1.00 31.42 215 LYS A CA 1
ATOM 1758 C C . LYS A 1 215 ? 40.853 -10.169 4.453 1.00 31.42 215 LYS A C 1
ATOM 1760 O O . LYS A 1 215 ? 41.881 -9.758 3.926 1.00 31.42 215 LYS A O 1
ATOM 1765 N N . VAL A 1 216 ? 40.398 -9.730 5.623 1.00 27.91 216 VAL A N 1
ATOM 1766 C CA . VAL A 1 216 ? 41.122 -8.787 6.474 1.00 27.91 216 VAL A CA 1
ATOM 1767 C C . VAL A 1 216 ? 42.449 -9.434 6.868 1.00 27.91 216 VAL A C 1
ATOM 1769 O O . VAL A 1 216 ? 42.485 -10.311 7.727 1.00 27.91 216 VAL A O 1
ATOM 1772 N N . THR A 1 217 ? 43.531 -9.013 6.221 1.00 28.22 217 THR A N 1
ATOM 1773 C CA . THR A 1 217 ? 44.888 -9.177 6.740 1.00 28.22 217 THR A CA 1
ATOM 1774 C C . THR A 1 217 ? 45.108 -8.076 7.776 1.00 28.22 217 THR A C 1
ATOM 1776 O O . THR A 1 217 ? 44.762 -6.918 7.548 1.00 28.22 217 THR A O 1
ATOM 1779 N N . GLN A 1 218 ? 45.594 -8.462 8.949 1.00 30.94 218 GLN A N 1
ATOM 1780 C CA . GLN A 1 218 ? 45.730 -7.606 10.122 1.00 30.94 218 GLN A CA 1
ATOM 1781 C C . GLN A 1 218 ? 46.836 -6.534 9.988 1.00 30.94 218 GLN A C 1
ATOM 1783 O O . GLN A 1 218 ? 47.899 -6.819 9.444 1.00 30.94 218 GLN A O 1
ATOM 1788 N N . LEU A 1 219 ? 46.575 -5.399 10.670 1.00 25.42 219 LEU A N 1
ATOM 1789 C CA . LEU A 1 219 ? 47.480 -4.412 11.317 1.00 25.42 219 LEU A CA 1
ATOM 1790 C C . LEU A 1 219 ? 48.185 -3.318 10.473 1.00 25.42 219 LEU A C 1
ATOM 1792 O O . LEU A 1 219 ? 48.474 -3.555 9.304 1.00 25.42 219 LEU A O 1
ATOM 1796 N N . PRO A 1 220 ? 48.582 -2.162 11.082 1.00 35.88 220 PRO A N 1
ATOM 1797 C CA . PRO A 1 220 ? 48.263 -1.605 12.414 1.00 35.88 220 PRO A CA 1
ATOM 1798 C C . PRO A 1 220 ? 47.788 -0.125 12.420 1.00 35.88 220 PRO A C 1
ATOM 1800 O O . PRO A 1 220 ? 47.779 0.576 11.413 1.00 35.88 220 PRO A O 1
ATOM 1803 N N . ALA A 1 221 ? 47.386 0.315 13.616 1.00 33.91 221 ALA A N 1
ATOM 1804 C CA . ALA A 1 221 ? 46.865 1.626 14.003 1.00 33.91 221 ALA A CA 1
ATOM 1805 C C . ALA A 1 221 ? 47.873 2.799 13.978 1.00 33.91 221 ALA A C 1
ATOM 1807 O O . ALA A 1 221 ? 49.061 2.596 14.198 1.00 33.91 221 ALA A O 1
ATOM 1808 N N . LEU A 1 222 ? 47.338 4.024 13.854 1.00 25.77 222 LEU A N 1
ATOM 1809 C CA . LEU A 1 222 ? 47.887 5.325 14.295 1.00 25.77 222 LEU A CA 1
ATOM 1810 C C . LEU A 1 222 ? 46.664 6.203 14.662 1.00 25.77 222 LEU A C 1
ATOM 1812 O O . LEU A 1 222 ? 45.920 6.604 13.774 1.00 25.77 222 LEU A O 1
ATOM 1816 N N . VAL A 1 223 ? 46.173 6.191 15.907 1.00 25.81 223 VAL A N 1
ATOM 1817 C CA . VAL A 1 223 ? 46.495 7.096 17.039 1.00 25.81 223 VAL A CA 1
ATOM 1818 C C . VAL A 1 223 ? 46.476 8.584 16.675 1.00 25.81 223 VAL A C 1
ATOM 1820 O O . VAL A 1 223 ? 47.434 9.047 16.074 1.00 25.81 223 VAL A O 1
ATOM 1823 N N . VAL A 1 224 ? 45.444 9.305 17.145 1.00 25.02 224 VAL A N 1
ATOM 1824 C CA . VAL A 1 224 ? 45.545 10.563 17.925 1.00 25.02 224 VAL A CA 1
ATOM 1825 C C . VAL A 1 224 ? 44.311 10.661 18.858 1.00 25.02 224 VAL A C 1
ATOM 1827 O O . VAL A 1 224 ? 43.193 10.890 18.402 1.00 25.02 224 VAL A O 1
ATOM 1830 N N . GLN A 1 225 ? 44.543 10.412 20.156 1.00 23.19 225 GLN A N 1
ATOM 1831 C CA . GLN A 1 225 ? 43.828 10.942 21.345 1.00 23.19 225 GLN A CA 1
ATOM 1832 C C . GLN A 1 225 ? 43.932 12.482 21.355 1.00 23.19 225 GLN A C 1
ATOM 1834 O O . GLN A 1 225 ? 44.875 13.004 20.781 1.00 23.19 225 GLN A O 1
ATOM 1839 N N . GLU A 1 226 ? 43.138 13.342 21.985 1.00 24.31 226 GLU A N 1
ATOM 1840 C CA . GLU A 1 226 ? 42.169 13.352 23.090 1.00 24.31 226 GLU A CA 1
ATOM 1841 C C . GLU A 1 226 ? 41.538 14.771 23.010 1.00 24.31 226 GLU A C 1
ATOM 1843 O O . GLU A 1 226 ? 42.139 15.690 22.453 1.00 24.31 226 GLU A O 1
ATOM 1848 N N . SER A 1 227 ? 40.345 15.062 23.521 1.00 23.56 227 SER A N 1
ATOM 1849 C CA . SER A 1 227 ? 40.210 15.472 24.923 1.00 23.56 227 SER A CA 1
ATOM 1850 C C . SER A 1 227 ? 38.747 15.775 25.255 1.00 23.56 227 SER A C 1
ATOM 1852 O O . SER A 1 227 ? 38.015 16.392 24.481 1.00 23.56 227 SER A O 1
ATOM 1854 N N . SER A 1 228 ? 38.344 15.325 26.438 1.00 24.97 228 SER A N 1
ATOM 1855 C CA . SER A 1 228 ? 37.065 15.603 27.080 1.00 24.97 228 SER A CA 1
ATOM 1856 C C . SER A 1 228 ? 37.075 16.987 27.732 1.00 24.97 228 SER A C 1
ATOM 1858 O O . SER A 1 228 ? 38.001 17.307 28.475 1.00 24.97 228 SER A O 1
ATOM 1860 N N . GLN A 1 229 ? 36.002 17.759 27.558 1.00 26.55 229 GLN A N 1
ATOM 1861 C CA . GLN A 1 229 ? 35.578 18.782 28.516 1.00 26.55 229 GLN A CA 1
ATOM 1862 C C . GLN A 1 229 ? 34.071 18.640 28.748 1.00 26.55 229 GLN A C 1
ATOM 1864 O O . GLN A 1 229 ? 33.266 18.817 27.838 1.00 26.55 229 GLN A O 1
ATOM 1869 N N . GLN A 1 230 ? 33.708 18.282 29.981 1.00 25.78 230 GLN A N 1
ATOM 1870 C CA . GLN A 1 230 ? 32.366 18.456 30.525 1.00 25.78 230 GLN A CA 1
ATOM 1871 C C . GLN A 1 230 ? 32.182 19.928 30.894 1.00 25.78 230 GLN A C 1
ATOM 1873 O O . GLN A 1 230 ? 32.914 20.417 31.749 1.00 25.78 230 GLN A O 1
ATOM 1878 N N . ILE A 1 231 ? 31.168 20.586 30.327 1.00 25.62 231 ILE A N 1
ATOM 1879 C CA . ILE A 1 231 ? 30.400 21.628 31.016 1.00 25.62 231 ILE A CA 1
ATOM 1880 C C . ILE A 1 231 ? 28.921 21.406 30.685 1.00 25.62 231 ILE A C 1
ATOM 1882 O O . ILE A 1 231 ? 28.532 21.187 29.541 1.00 25.62 231 ILE A O 1
ATOM 1886 N N . THR A 1 232 ? 28.145 21.407 31.756 1.00 27.80 232 THR A N 1
ATOM 1887 C CA . THR A 1 232 ? 26.700 21.273 31.903 1.00 27.80 232 THR A CA 1
ATOM 1888 C C . THR A 1 232 ? 25.912 22.339 31.141 1.00 27.80 232 THR A C 1
ATOM 1890 O O . THR A 1 232 ? 26.251 23.518 31.225 1.00 27.80 232 THR A O 1
ATOM 1893 N N . ASN A 1 233 ? 24.831 21.938 30.470 1.00 24.73 233 ASN A N 1
ATOM 1894 C CA . ASN A 1 233 ? 23.504 22.548 30.614 1.00 24.73 233 ASN A CA 1
ATOM 1895 C C . ASN A 1 233 ? 22.462 21.740 29.832 1.00 24.73 233 ASN A C 1
ATOM 1897 O O . ASN A 1 233 ? 22.734 21.198 28.761 1.00 24.73 233 ASN A O 1
ATOM 1901 N N . ASP A 1 234 ? 21.287 21.649 30.436 1.00 30.56 234 ASP A N 1
ATOM 1902 C CA . ASP A 1 234 ? 20.155 20.818 30.062 1.00 30.56 234 ASP A CA 1
ATOM 1903 C C . ASP A 1 234 ? 19.636 21.089 28.646 1.00 30.56 234 ASP A C 1
ATOM 1905 O O . ASP A 1 234 ? 19.243 22.205 28.326 1.00 30.56 234 ASP A O 1
ATOM 1909 N N . GLN A 1 235 ? 19.576 20.039 27.825 1.00 27.70 235 GLN A N 1
ATOM 1910 C CA . GLN A 1 235 ? 18.519 19.815 26.838 1.00 27.70 235 GLN A CA 1
ATOM 1911 C C . GLN A 1 235 ? 18.603 18.342 26.403 1.00 27.70 235 GLN A C 1
ATOM 1913 O O . GLN A 1 235 ? 19.650 17.898 25.934 1.00 27.70 235 GLN A O 1
ATOM 1918 N N . GLU A 1 236 ? 17.531 17.566 26.588 1.00 29.50 236 GLU A N 1
ATOM 1919 C CA . GLU A 1 236 ? 17.449 16.151 26.199 1.00 29.50 236 GLU A CA 1
ATOM 1920 C C . GLU A 1 236 ? 17.728 15.961 24.696 1.00 29.50 236 GLU A C 1
ATOM 1922 O O . GLU A 1 236 ? 16.845 16.070 23.845 1.00 29.50 236 GLU A O 1
ATOM 1927 N N . VAL A 1 237 ? 18.980 15.646 24.366 1.00 27.30 237 VAL A N 1
ATOM 1928 C CA . VAL A 1 237 ? 19.379 15.086 23.077 1.00 27.30 237 VAL A CA 1
ATOM 1929 C C . VAL A 1 237 ? 19.133 13.584 23.160 1.00 27.30 237 VAL A C 1
ATOM 1931 O O . VAL A 1 237 ? 19.815 12.863 23.886 1.00 27.30 237 VAL A O 1
ATOM 1934 N N . ILE A 1 238 ? 18.119 13.110 22.438 1.00 28.06 238 ILE A N 1
ATOM 1935 C CA . ILE A 1 238 ? 17.843 11.681 22.272 1.00 28.06 238 ILE A CA 1
ATOM 1936 C C . ILE A 1 238 ? 19.041 11.057 21.546 1.00 28.06 238 ILE A C 1
ATOM 1938 O O . ILE A 1 238 ? 19.268 11.308 20.365 1.00 28.06 238 ILE A O 1
ATOM 1942 N N . ASP A 1 239 ? 19.808 10.263 22.289 1.00 29.66 239 ASP A N 1
ATOM 1943 C CA . ASP A 1 239 ? 21.025 9.591 21.847 1.00 29.66 239 ASP A CA 1
ATOM 1944 C C . ASP A 1 239 ? 20.732 8.573 20.723 1.00 29.66 239 ASP A C 1
ATOM 1946 O O . ASP A 1 239 ? 20.185 7.481 20.932 1.00 29.66 239 ASP A O 1
ATOM 1950 N N . GLU A 1 240 ? 21.111 8.954 19.501 1.00 32.16 240 GLU A N 1
ATOM 1951 C CA . GLU A 1 240 ? 20.970 8.220 18.235 1.00 32.16 240 GLU A CA 1
ATOM 1952 C C . GLU A 1 240 ? 21.693 6.852 18.247 1.00 32.16 240 GLU A C 1
ATOM 1954 O O . GLU A 1 240 ? 21.468 5.998 17.382 1.00 32.16 240 GLU A O 1
ATOM 1959 N N . PHE A 1 241 ? 22.507 6.576 19.272 1.00 28.12 241 PHE A N 1
ATOM 1960 C CA . PHE A 1 241 ? 23.181 5.294 19.465 1.00 28.12 241 PHE A CA 1
ATOM 1961 C C . PHE A 1 241 ? 22.262 4.181 20.009 1.00 28.12 241 PHE A C 1
ATOM 1963 O O . PHE A 1 241 ? 22.467 3.004 19.691 1.00 28.12 241 PHE A O 1
ATOM 1970 N N . THR A 1 242 ? 21.189 4.527 20.735 1.00 28.77 242 THR A N 1
ATOM 1971 C CA . THR A 1 242 ? 20.243 3.545 21.315 1.00 28.77 242 THR A CA 1
ATOM 1972 C C . THR A 1 242 ? 19.343 2.899 20.249 1.00 28.77 242 THR A C 1
ATOM 1974 O O . THR A 1 242 ? 18.973 1.726 20.348 1.00 28.77 242 THR A O 1
ATOM 1977 N N . ILE A 1 243 ? 19.049 3.615 19.157 1.00 34.22 243 ILE A N 1
ATOM 1978 C CA . ILE A 1 243 ? 18.184 3.130 18.065 1.00 34.22 243 ILE A CA 1
ATOM 1979 C C . ILE A 1 243 ? 18.876 2.040 17.229 1.00 34.22 243 ILE A C 1
ATOM 1981 O O . ILE A 1 243 ? 18.219 1.142 16.696 1.00 34.22 243 ILE A O 1
ATOM 1985 N N . LYS A 1 244 ? 20.212 2.055 17.154 1.00 31.30 244 LYS A N 1
ATOM 1986 C CA . LYS A 1 244 ? 20.975 1.174 16.258 1.00 31.30 244 LYS A CA 1
ATOM 1987 C C . LYS A 1 244 ? 21.025 -0.291 16.712 1.00 31.30 244 LYS A C 1
ATOM 1989 O O . LYS A 1 244 ? 21.218 -1.168 15.871 1.00 31.30 244 LYS A O 1
ATOM 1994 N N . TYR A 1 245 ? 20.825 -0.568 18.003 1.00 28.67 245 TYR A N 1
ATOM 1995 C CA . TYR A 1 245 ? 20.906 -1.928 18.559 1.00 28.67 245 TYR A CA 1
ATOM 1996 C C . TYR A 1 245 ? 19.561 -2.533 18.986 1.00 28.67 245 TYR A C 1
ATOM 1998 O O . TYR A 1 245 ? 19.489 -3.742 19.174 1.00 28.67 245 TYR A O 1
ATOM 2006 N N . ILE A 1 246 ? 18.476 -1.750 19.044 1.00 31.52 246 ILE A N 1
ATOM 2007 C CA . ILE A 1 246 ? 17.120 -2.276 19.303 1.00 31.52 246 ILE A CA 1
ATOM 2008 C C . ILE A 1 246 ? 16.494 -2.896 18.034 1.00 31.52 246 ILE A C 1
ATOM 2010 O O . ILE A 1 246 ? 15.609 -3.738 18.125 1.00 31.52 246 ILE A O 1
ATOM 2014 N N . GLN A 1 247 ? 16.986 -2.564 16.835 1.00 27.94 247 GLN A N 1
ATOM 2015 C CA . GLN A 1 247 ? 16.422 -3.054 15.565 1.00 27.94 247 GLN A CA 1
ATOM 2016 C C . GLN A 1 247 ? 16.848 -4.476 15.146 1.00 27.94 247 GLN A C 1
ATOM 2018 O O . GLN A 1 247 ? 16.471 -4.908 14.055 1.00 27.94 247 GLN A O 1
ATOM 2023 N N . ARG A 1 248 ? 17.630 -5.210 15.952 1.00 28.59 248 ARG A N 1
ATOM 2024 C CA . ARG A 1 248 ? 18.122 -6.549 15.564 1.00 28.59 248 ARG A CA 1
ATOM 2025 C C . ARG A 1 248 ? 17.466 -7.748 16.233 1.00 28.59 248 ARG A C 1
ATOM 2027 O O . ARG A 1 248 ? 17.663 -8.842 15.720 1.00 28.59 248 ARG A O 1
ATOM 2034 N N . ASP A 1 249 ? 16.620 -7.559 17.238 1.00 29.23 249 ASP A N 1
ATOM 2035 C CA . ASP A 1 249 ? 15.774 -8.643 17.740 1.00 29.23 249 ASP A CA 1
ATOM 2036 C C . ASP A 1 249 ? 14.326 -8.416 17.320 1.00 29.23 249 ASP A C 1
ATOM 2038 O O . ASP A 1 249 ? 13.790 -7.312 17.410 1.00 29.23 249 ASP A O 1
ATOM 2042 N N . LYS A 1 250 ? 13.728 -9.480 16.781 1.00 37.56 250 LYS A N 1
ATOM 2043 C CA . LYS A 1 250 ? 12.392 -9.547 16.185 1.00 37.56 250 LYS A CA 1
ATOM 2044 C C . LYS A 1 250 ? 11.397 -8.632 16.899 1.00 37.56 250 LYS A C 1
ATOM 2046 O O . LYS A 1 250 ? 11.020 -8.868 18.043 1.00 37.56 250 LYS A O 1
ATOM 2051 N N . SER A 1 251 ? 10.983 -7.603 16.166 1.00 30.86 251 SER A N 1
ATOM 2052 C CA . SER A 1 251 ? 9.996 -6.596 16.540 1.00 30.86 251 SER A CA 1
ATOM 2053 C C . SER A 1 251 ? 8.835 -7.195 17.343 1.00 30.86 251 SER A C 1
ATOM 2055 O O . SER A 1 251 ? 8.006 -7.938 16.817 1.00 30.86 251 SER A O 1
ATOM 2057 N N . TYR A 1 252 ? 8.745 -6.813 18.619 1.00 36.03 252 TYR A N 1
ATOM 2058 C CA . TYR A 1 252 ? 7.442 -6.681 19.255 1.00 36.03 252 TYR A CA 1
ATOM 2059 C C . TYR A 1 252 ? 6.737 -5.539 18.539 1.00 36.03 252 TYR A C 1
ATOM 2061 O O . TYR A 1 252 ? 7.090 -4.369 18.688 1.00 36.03 252 TYR A O 1
ATOM 2069 N N . ASP A 1 253 ? 5.801 -5.906 17.680 1.00 33.34 253 ASP A N 1
ATOM 2070 C CA . ASP A 1 253 ? 5.011 -4.966 16.915 1.00 33.34 253 ASP A CA 1
ATOM 2071 C C . ASP A 1 253 ? 4.013 -4.266 17.854 1.00 33.34 253 ASP A C 1
ATOM 2073 O O . ASP A 1 253 ? 3.016 -4.841 18.299 1.00 33.34 253 ASP A O 1
ATOM 2077 N N . ILE A 1 254 ? 4.316 -3.017 18.210 1.00 38.28 254 ILE A N 1
ATOM 2078 C CA . ILE A 1 254 ? 3.440 -2.153 19.016 1.00 38.28 254 ILE A CA 1
ATOM 2079 C C . ILE A 1 254 ? 2.415 -1.433 18.111 1.00 38.28 254 ILE A C 1
ATOM 2081 O O . ILE A 1 254 ? 1.638 -0.615 18.590 1.00 38.28 254 ILE A O 1
ATOM 2085 N N . SER A 1 255 ? 2.349 -1.735 16.805 1.00 34.25 255 SER A N 1
ATOM 2086 C CA . SER A 1 255 ? 1.384 -1.095 15.892 1.00 34.25 255 SER A CA 1
ATOM 2087 C C . SER A 1 255 ? -0.054 -1.627 16.005 1.00 34.25 255 SER A C 1
ATOM 2089 O O . SER A 1 255 ? -0.967 -1.070 15.393 1.00 34.25 255 SER A O 1
ATOM 2091 N N . LYS A 1 256 ? -0.309 -2.635 16.856 1.00 34.06 256 LYS A N 1
ATOM 2092 C CA . LYS A 1 256 ? -1.667 -2.957 17.324 1.00 34.06 256 LYS A CA 1
ATOM 2093 C C . LYS A 1 256 ? -2.112 -1.914 18.348 1.00 34.06 256 LYS A C 1
ATOM 2095 O O . LYS A 1 256 ? -1.884 -2.072 19.547 1.00 34.06 256 LYS A O 1
ATOM 2100 N N . ILE A 1 257 ? -2.729 -0.845 17.851 1.00 35.28 257 ILE A N 1
ATOM 2101 C CA . ILE A 1 257 ? -3.428 0.172 18.642 1.00 35.28 257 ILE A CA 1
ATOM 2102 C C . ILE A 1 257 ? -4.681 -0.476 19.256 1.00 35.28 257 ILE A C 1
ATOM 2104 O O . ILE A 1 257 ? -5.781 -0.360 18.729 1.00 35.28 257 ILE A O 1
ATOM 2108 N N . ASP A 1 258 ? -4.482 -1.173 20.372 1.00 37.16 258 ASP A N 1
ATOM 2109 C CA . ASP A 1 258 ? -5.451 -1.23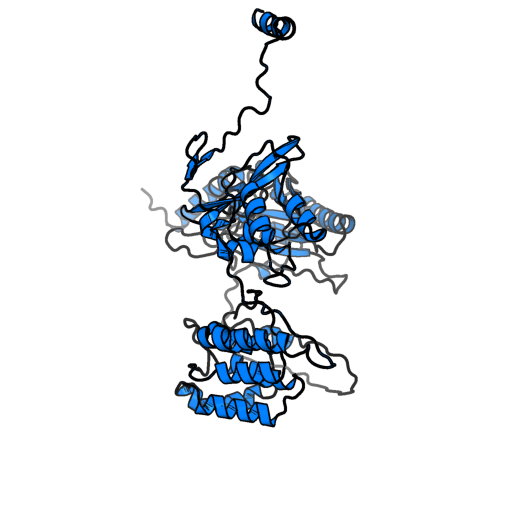5 21.463 1.00 37.16 258 ASP A CA 1
ATOM 2110 C C . ASP A 1 258 ? -5.058 -0.165 22.491 1.00 37.16 258 ASP A C 1
ATOM 2112 O O . ASP A 1 258 ? -3.884 0.187 22.619 1.00 37.16 258 ASP A O 1
ATOM 2116 N N . SER A 1 259 ? -6.053 0.386 23.187 1.00 49.06 259 SER A N 1
ATOM 2117 C CA . SER A 1 259 ? -5.951 1.492 24.148 1.00 49.06 259 SER A CA 1
ATOM 2118 C C . SER A 1 259 ? -4.642 1.500 24.949 1.00 49.06 259 SER A C 1
ATOM 2120 O O . SER A 1 259 ? -4.411 0.623 25.784 1.00 49.06 259 SER A O 1
ATOM 2122 N N . LYS A 1 260 ? -3.800 2.515 24.716 1.00 57.41 260 LYS A N 1
ATOM 2123 C CA . LYS A 1 260 ? -2.649 2.839 25.565 1.00 57.41 260 LYS A CA 1
ATOM 2124 C C . LYS A 1 260 ? -3.177 3.042 26.993 1.00 57.41 260 LYS A C 1
ATOM 2126 O O . LYS A 1 260 ? -3.941 3.977 27.223 1.00 57.41 260 LYS A O 1
ATOM 2131 N N . ILE A 1 261 ? -2.876 2.107 27.897 1.00 68.50 261 ILE A N 1
ATOM 2132 C CA . ILE A 1 261 ? -3.365 2.135 29.283 1.00 68.50 261 ILE A CA 1
ATOM 2133 C C . ILE A 1 261 ? -2.587 3.212 30.029 1.00 68.50 261 ILE A C 1
ATOM 2135 O O . ILE A 1 261 ? -1.373 3.284 29.880 1.00 68.50 261 ILE A O 1
ATOM 2139 N N . ASP A 1 262 ? -3.250 4.026 30.843 1.00 74.88 262 ASP A N 1
ATOM 2140 C CA . ASP A 1 262 ? -2.525 5.003 31.648 1.00 74.88 262 ASP A CA 1
ATOM 2141 C C . ASP A 1 262 ? -1.558 4.307 32.629 1.00 74.88 262 ASP A C 1
ATOM 2143 O O . ASP A 1 262 ? -1.935 3.397 33.381 1.00 74.88 262 ASP A O 1
ATOM 2147 N N . MET A 1 263 ? -0.283 4.694 32.573 1.00 76.56 263 MET A N 1
ATOM 2148 C CA . MET A 1 263 ? 0.803 4.045 33.311 1.00 76.56 263 MET A CA 1
ATOM 2149 C C . MET A 1 263 ? 0.896 4.641 34.712 1.00 76.56 263 MET A C 1
ATOM 2151 O O . MET A 1 263 ? 1.798 5.412 35.006 1.00 76.56 263 MET A O 1
ATOM 2155 N N . THR A 1 264 ? -0.048 4.270 35.574 1.00 79.62 264 THR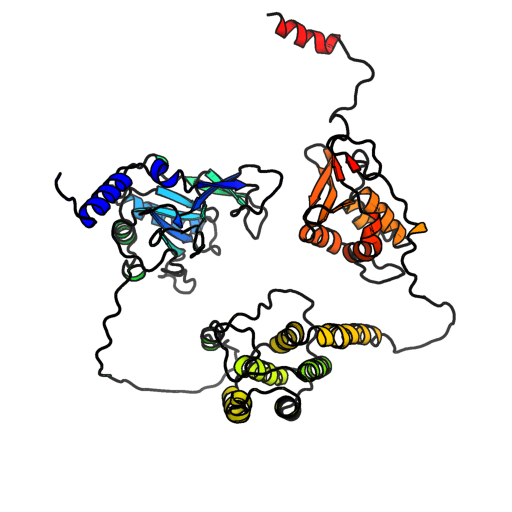 A N 1
ATOM 2156 C CA . THR A 1 264 ? -0.041 4.609 37.005 1.00 79.62 264 THR A CA 1
ATOM 2157 C C . THR A 1 264 ? 0.747 3.573 37.815 1.00 79.62 264 THR A C 1
ATOM 2159 O O . THR A 1 264 ? 0.980 2.450 37.350 1.00 79.62 264 THR A O 1
ATOM 2162 N N . GLN A 1 265 ? 1.103 3.896 39.064 1.00 71.69 265 GLN A N 1
ATOM 2163 C CA . GLN A 1 265 ? 1.711 2.940 40.002 1.00 71.69 265 GLN A CA 1
ATOM 2164 C C . GLN A 1 265 ? 0.878 1.647 40.125 1.00 71.69 265 GLN A C 1
ATOM 2166 O O . GLN A 1 265 ? 1.425 0.542 40.104 1.00 71.69 265 GLN A O 1
ATOM 2171 N N . GLN A 1 266 ? -0.455 1.767 40.161 1.00 70.44 266 GLN A N 1
ATOM 2172 C CA . GLN A 1 266 ? -1.364 0.623 40.231 1.00 70.44 266 GLN A CA 1
ATOM 2173 C C . GLN A 1 266 ? -1.316 -0.230 38.955 1.00 70.44 266 GLN A C 1
ATOM 2175 O O . GLN A 1 266 ? -1.238 -1.457 39.040 1.00 70.44 266 GLN A O 1
ATOM 2180 N N . THR A 1 267 ? -1.300 0.392 37.771 1.00 75.69 267 THR A N 1
ATOM 2181 C CA . THR A 1 267 ? -1.129 -0.322 36.495 1.00 75.69 267 THR A CA 1
ATOM 2182 C C . THR A 1 267 ? 0.198 -1.087 36.471 1.00 75.69 267 THR A C 1
ATOM 2184 O O . THR A 1 267 ? 0.232 -2.252 36.070 1.00 75.69 267 THR A O 1
ATOM 2187 N N . CYS A 1 268 ? 1.282 -0.477 36.959 1.00 76.94 268 CYS A N 1
ATOM 2188 C CA . CYS A 1 268 ? 2.598 -1.115 37.031 1.00 76.94 268 CYS A CA 1
ATOM 2189 C C . CYS A 1 268 ? 2.589 -2.356 37.932 1.00 76.94 268 CYS A C 1
ATOM 2191 O O . CYS A 1 268 ? 3.108 -3.399 37.539 1.00 76.94 268 CYS A O 1
ATOM 2193 N N . ILE A 1 269 ? 1.944 -2.282 39.102 1.00 71.00 269 ILE A N 1
ATOM 2194 C CA . ILE A 1 269 ? 1.777 -3.432 40.006 1.00 71.00 269 ILE A CA 1
ATOM 2195 C C . ILE A 1 269 ? 1.060 -4.582 39.290 1.00 71.00 269 ILE A C 1
ATOM 2197 O O . ILE A 1 269 ? 1.507 -5.731 39.344 1.00 71.00 269 ILE A O 1
ATOM 2201 N N . LEU A 1 270 ? -0.037 -4.284 38.591 1.00 74.50 270 LEU A N 1
ATOM 2202 C CA . LEU A 1 270 ? -0.814 -5.299 37.881 1.00 74.50 270 LEU A CA 1
ATOM 2203 C C . LEU A 1 270 ? -0.023 -5.939 36.742 1.00 74.50 270 LEU A C 1
ATOM 2205 O O . LEU A 1 270 ? -0.092 -7.158 36.579 1.00 74.50 270 LEU A O 1
ATOM 2209 N N . LEU A 1 271 ? 0.751 -5.146 35.999 1.00 82.19 271 LEU A N 1
ATOM 2210 C CA . LEU A 1 271 ? 1.634 -5.631 34.942 1.00 82.19 271 LEU A CA 1
ATOM 2211 C C . LEU A 1 271 ? 2.736 -6.543 35.492 1.00 82.19 271 LEU A C 1
ATOM 2213 O O . LEU A 1 271 ? 2.921 -7.646 34.981 1.00 82.19 271 LEU A O 1
ATOM 2217 N N . CYS A 1 272 ? 3.407 -6.146 36.574 1.00 80.50 272 CYS A N 1
ATOM 2218 C CA . CYS A 1 272 ? 4.422 -6.975 37.224 1.00 80.50 272 CYS A CA 1
ATOM 2219 C C . CYS A 1 272 ? 3.840 -8.299 37.744 1.00 80.50 272 CYS A C 1
ATOM 2221 O O . CYS A 1 272 ? 4.463 -9.348 37.596 1.00 80.50 272 CYS A O 1
ATOM 2223 N N . ASN A 1 273 ? 2.619 -8.287 38.287 1.00 74.38 273 ASN A N 1
ATOM 2224 C CA . ASN A 1 273 ? 1.922 -9.511 38.696 1.00 74.38 273 ASN A CA 1
ATOM 2225 C C . ASN A 1 273 ? 1.594 -10.427 37.505 1.00 74.38 273 ASN A C 1
ATOM 2227 O O . ASN A 1 273 ? 1.646 -11.650 37.636 1.00 74.38 273 ASN A O 1
ATOM 2231 N N . GLY A 1 274 ? 1.310 -9.845 36.337 1.00 73.75 274 GLY A N 1
ATOM 2232 C CA . GLY A 1 274 ? 1.049 -10.576 35.097 1.00 73.75 274 GLY A CA 1
ATOM 2233 C C . GLY A 1 274 ? 2.259 -11.319 34.535 1.00 73.75 274 GLY A C 1
ATOM 2234 O O . GLY A 1 274 ? 2.084 -12.214 33.709 1.00 73.75 274 GLY A O 1
ATOM 2235 N N . LEU A 1 275 ? 3.471 -11.004 35.006 1.00 81.88 275 LEU A N 1
ATOM 2236 C CA . LEU A 1 275 ? 4.672 -11.753 34.650 1.00 81.88 275 LEU A CA 1
ATOM 2237 C C . LEU A 1 275 ? 4.713 -13.138 35.296 1.00 81.88 275 LEU A C 1
ATOM 2239 O O . LEU A 1 275 ? 5.425 -13.994 34.792 1.00 81.88 275 LEU A O 1
ATOM 2243 N N . LYS A 1 276 ? 3.982 -13.386 36.387 1.00 80.19 276 LYS A N 1
ATOM 2244 C CA . LYS A 1 276 ? 4.076 -14.636 37.152 1.00 80.19 276 LYS A CA 1
ATOM 2245 C C . LYS A 1 276 ? 3.905 -15.878 36.266 1.00 80.19 276 LYS A C 1
ATOM 2247 O O . LYS A 1 276 ? 2.932 -15.996 35.527 1.00 80.19 276 LYS A O 1
ATOM 2252 N N . GLY A 1 277 ? 4.826 -16.832 36.404 1.00 73.56 277 GLY A N 1
ATOM 2253 C CA . GLY A 1 277 ? 4.790 -18.128 35.719 1.00 73.56 277 GLY A CA 1
ATOM 2254 C C . GLY A 1 277 ? 5.260 -18.117 34.261 1.00 73.56 277 GLY A C 1
ATOM 2255 O O . GLY A 1 277 ? 5.272 -19.176 33.639 1.00 73.56 277 GLY A O 1
ATOM 2256 N N . LEU A 1 278 ? 5.670 -16.966 33.715 1.00 84.31 278 LEU A N 1
ATOM 2257 C CA . LEU A 1 278 ? 6.202 -16.891 32.352 1.00 84.31 278 LEU A CA 1
ATOM 2258 C C . LEU A 1 278 ? 7.616 -17.470 32.260 1.00 84.31 278 LEU A C 1
ATOM 2260 O O . LEU A 1 278 ? 8.414 -17.314 33.191 1.00 84.31 278 LEU A O 1
ATOM 2264 N N . GLU A 1 279 ? 7.914 -18.107 31.127 1.00 86.38 279 GLU A N 1
ATOM 2265 C CA . GLU A 1 279 ? 9.242 -18.628 30.798 1.00 86.38 279 GLU A CA 1
ATOM 2266 C C . GLU A 1 279 ? 10.155 -17.507 30.282 1.00 86.38 279 GLU A C 1
ATOM 2268 O O . GLU A 1 279 ? 9.761 -16.731 29.408 1.00 86.38 279 GLU A O 1
ATOM 2273 N N . ILE A 1 280 ? 11.357 -17.387 30.858 1.00 86.69 280 ILE A N 1
ATOM 2274 C CA . ILE A 1 280 ? 12.297 -16.296 30.557 1.00 86.69 280 ILE A CA 1
ATOM 2275 C C . ILE A 1 280 ? 13.679 -16.860 30.215 1.00 86.69 280 ILE A C 1
ATOM 2277 O O . ILE A 1 280 ? 14.235 -17.720 30.910 1.00 86.69 280 ILE A O 1
ATOM 2281 N N . HIS A 1 281 ? 14.245 -16.316 29.144 1.00 85.94 281 HIS A N 1
ATOM 2282 C CA . HIS A 1 281 ? 15.501 -16.718 28.527 1.00 85.94 281 HIS A CA 1
ATOM 2283 C C . HIS A 1 281 ? 16.578 -15.645 28.730 1.00 85.94 281 HIS A C 1
ATOM 2285 O O . HIS A 1 281 ? 16.280 -14.460 28.903 1.00 85.94 281 HIS A O 1
ATOM 2291 N N . ASN A 1 282 ? 17.848 -16.055 28.705 1.00 82.81 282 ASN A N 1
ATOM 2292 C CA . ASN A 1 282 ? 18.967 -15.116 28.787 1.00 82.81 282 ASN A CA 1
ATOM 2293 C C . ASN A 1 282 ? 19.077 -14.263 27.510 1.00 82.81 282 ASN A C 1
ATOM 2295 O O . ASN A 1 282 ? 19.042 -13.036 27.582 1.00 82.81 282 ASN A O 1
ATOM 2299 N N . ASP A 1 283 ? 19.122 -14.936 26.354 1.00 77.19 283 ASP A N 1
ATOM 2300 C CA . ASP A 1 283 ? 19.279 -14.359 25.015 1.00 77.19 283 ASP A CA 1
ATOM 2301 C C . ASP A 1 283 ? 18.261 -14.967 24.036 1.00 77.19 283 ASP A C 1
ATOM 2303 O O . ASP A 1 283 ? 17.740 -16.059 24.271 1.00 77.19 283 ASP A O 1
ATOM 2307 N N . ALA A 1 284 ? 17.973 -14.258 22.939 1.00 64.31 284 ALA A N 1
ATOM 2308 C CA . ALA A 1 284 ? 16.992 -14.682 21.942 1.00 64.31 284 ALA A CA 1
ATOM 2309 C C . ALA A 1 284 ? 17.557 -15.763 21.006 1.00 64.31 284 ALA A C 1
ATOM 2311 O O . ALA A 1 284 ? 18.677 -15.644 20.510 1.00 64.31 284 ALA A O 1
ATOM 2312 N N . GLN A 1 285 ? 16.751 -16.780 20.685 1.00 58.28 285 GLN A N 1
ATOM 2313 C CA . GLN A 1 285 ? 17.037 -17.711 19.588 1.00 58.28 285 GLN A CA 1
ATOM 2314 C C . GLN A 1 285 ? 16.317 -17.286 18.294 1.00 58.28 285 GLN A C 1
ATOM 2316 O O . GLN A 1 285 ? 15.134 -16.934 18.301 1.00 58.28 285 GLN A O 1
ATOM 2321 N N . GLU A 1 286 ? 16.996 -17.386 17.143 1.00 48.34 286 GLU A N 1
ATOM 2322 C CA . GLU A 1 286 ? 16.524 -16.906 15.827 1.00 48.34 286 GLU A CA 1
ATOM 2323 C C . GLU A 1 286 ? 15.204 -17.519 15.328 1.00 48.34 286 GLU A C 1
ATOM 2325 O O . GLU A 1 286 ? 14.643 -17.040 14.343 1.00 48.34 286 GLU A O 1
ATOM 2330 N N . LEU A 1 287 ? 14.630 -18.520 16.000 1.00 46.16 287 LEU A N 1
ATOM 2331 C CA . LEU A 1 287 ? 13.453 -19.262 15.527 1.00 46.16 287 LEU A CA 1
ATOM 2332 C C . LEU A 1 287 ? 12.271 -19.297 16.509 1.00 46.16 287 LEU A C 1
ATOM 2334 O O . LEU A 1 287 ? 11.181 -19.688 16.102 1.00 46.16 287 LEU A O 1
ATOM 2338 N N . LYS A 1 288 ? 12.423 -18.824 17.753 1.00 52.00 288 LYS A N 1
ATOM 2339 C CA . LYS A 1 288 ? 11.351 -18.847 18.765 1.00 52.00 288 LYS A CA 1
ATOM 2340 C C . LYS A 1 288 ? 10.965 -17.438 19.225 1.00 52.00 288 LYS A C 1
ATOM 2342 O O . LYS A 1 288 ? 11.766 -16.510 19.150 1.00 52.00 288 LYS A O 1
ATOM 2347 N N . LYS A 1 289 ? 9.696 -17.260 19.610 1.00 64.69 289 LYS A N 1
ATOM 2348 C CA . LYS A 1 289 ? 9.167 -16.021 20.201 1.00 64.69 289 LYS A CA 1
ATOM 2349 C C . LYS A 1 289 ? 9.282 -16.181 21.723 1.00 64.69 289 LYS A C 1
ATOM 2351 O O . LYS A 1 289 ? 8.475 -16.892 22.309 1.00 64.69 289 LYS A O 1
ATOM 2356 N N . GLU A 1 290 ? 10.329 -15.607 22.315 1.00 78.62 290 GLU A N 1
ATOM 2357 C CA . GLU A 1 290 ? 10.715 -15.801 23.723 1.00 78.62 290 GLU A CA 1
ATOM 2358 C C . GLU A 1 290 ? 10.850 -14.453 24.458 1.00 78.62 290 GLU A C 1
ATOM 2360 O O . GLU A 1 290 ? 11.106 -13.408 23.847 1.00 78.62 290 GLU A O 1
ATOM 2365 N N . ILE A 1 291 ? 10.682 -14.467 25.785 1.00 81.62 291 ILE A N 1
ATOM 2366 C CA . ILE A 1 291 ? 10.955 -13.310 26.648 1.00 81.62 291 ILE A CA 1
ATOM 2367 C C . ILE A 1 291 ? 12.426 -13.364 27.058 1.00 81.62 291 ILE A C 1
ATOM 2369 O O . ILE A 1 291 ? 12.845 -14.321 27.705 1.00 81.62 291 ILE A O 1
ATOM 2373 N N . THR A 1 292 ? 13.203 -12.333 26.724 1.00 87.44 292 THR A N 1
ATOM 2374 C CA . THR A 1 292 ? 14.628 -12.245 27.084 1.00 87.44 292 THR A CA 1
ATOM 2375 C C . THR A 1 292 ? 14.884 -11.207 28.169 1.00 87.44 292 THR A C 1
ATOM 2377 O O . THR A 1 292 ? 14.140 -10.227 28.292 1.00 87.44 292 THR A O 1
ATOM 2380 N N . PHE A 1 293 ? 15.974 -11.370 28.928 1.00 85.81 293 PHE A N 1
ATOM 2381 C CA . PHE A 1 293 ? 16.388 -10.369 29.917 1.00 85.81 293 PHE A CA 1
ATOM 2382 C C . PHE A 1 293 ? 16.614 -8.988 29.311 1.00 85.81 293 PHE A C 1
ATOM 2384 O O . PHE A 1 293 ? 16.253 -7.999 29.940 1.00 85.81 293 PHE A O 1
ATOM 2391 N N . LEU A 1 294 ? 17.133 -8.909 28.082 1.00 85.56 294 LEU A N 1
ATOM 2392 C CA . LEU A 1 294 ? 17.364 -7.637 27.399 1.00 85.56 294 LEU A CA 1
ATOM 2393 C C . LEU A 1 294 ? 16.092 -6.779 27.335 1.00 85.56 294 LEU A C 1
ATOM 2395 O O . LEU A 1 294 ? 16.115 -5.603 27.692 1.00 85.56 294 LEU A O 1
ATOM 2399 N N . VAL A 1 295 ? 14.983 -7.358 26.870 1.00 84.00 295 VAL A N 1
ATOM 2400 C CA . VAL A 1 295 ? 13.724 -6.619 26.695 1.00 84.00 295 VAL A CA 1
ATOM 2401 C C . VAL A 1 295 ? 13.032 -6.425 28.043 1.00 84.00 295 VAL A C 1
ATOM 2403 O O . VAL A 1 295 ? 12.555 -5.329 28.346 1.00 84.00 295 VAL A O 1
ATOM 2406 N N . LEU A 1 296 ? 13.021 -7.466 28.878 1.00 87.31 296 LEU A N 1
ATOM 2407 C CA . LEU A 1 296 ? 12.335 -7.448 30.164 1.00 87.31 296 LEU A CA 1
ATOM 2408 C C . LEU A 1 296 ? 12.974 -6.452 31.143 1.00 87.31 296 LEU A C 1
ATOM 2410 O O . LEU A 1 296 ? 12.272 -5.592 31.671 1.00 87.31 296 LEU A O 1
ATOM 2414 N N . PHE A 1 297 ? 14.293 -6.502 31.345 1.00 90.62 297 PHE A N 1
ATOM 2415 C CA . PHE A 1 297 ? 14.984 -5.673 32.343 1.00 90.62 297 PHE A CA 1
ATOM 2416 C C . PHE A 1 297 ? 14.938 -4.192 31.975 1.00 90.62 297 PHE A C 1
ATOM 2418 O O . PHE A 1 297 ? 14.600 -3.362 32.815 1.00 90.62 297 PHE A O 1
ATOM 2425 N N . LYS A 1 298 ? 15.132 -3.856 30.693 1.00 86.81 298 LYS A N 1
ATOM 2426 C CA . LYS A 1 298 ? 14.971 -2.478 30.204 1.00 86.81 298 LYS A CA 1
ATOM 2427 C C . LYS A 1 298 ? 13.559 -1.938 30.426 1.00 86.81 298 LYS A C 1
ATOM 2429 O O . LYS A 1 298 ? 13.398 -0.754 30.726 1.00 86.81 298 LYS A O 1
ATOM 2434 N N . SER A 1 299 ? 12.534 -2.782 30.258 1.00 86.69 299 SER A N 1
ATOM 2435 C CA . SER A 1 299 ? 11.137 -2.381 30.479 1.00 86.69 299 SER A CA 1
ATOM 2436 C C . SER A 1 299 ? 10.828 -2.174 31.963 1.00 86.69 299 SER A C 1
ATOM 2438 O O . SER A 1 299 ? 10.165 -1.202 32.313 1.00 86.69 299 SER A O 1
ATOM 2440 N N . ILE A 1 300 ? 11.390 -3.000 32.848 1.00 87.56 300 ILE A N 1
ATOM 2441 C CA . ILE A 1 300 ? 11.240 -2.853 34.302 1.00 87.56 300 ILE A CA 1
ATOM 2442 C C . ILE A 1 300 ? 11.957 -1.600 34.790 1.00 87.56 300 ILE A C 1
ATOM 2444 O O . ILE A 1 300 ? 11.352 -0.798 35.490 1.00 87.56 300 ILE A O 1
ATOM 2448 N N . ASN A 1 301 ? 13.205 -1.382 34.369 1.00 88.69 301 ASN A N 1
ATOM 2449 C CA . ASN A 1 301 ? 13.971 -0.199 34.761 1.00 88.69 301 ASN A CA 1
ATOM 2450 C C . ASN A 1 301 ? 13.255 1.092 34.354 1.00 88.69 301 ASN A C 1
ATOM 2452 O O . ASN A 1 301 ? 13.279 2.066 35.095 1.00 88.69 301 ASN A O 1
ATOM 2456 N N . SER A 1 302 ? 12.549 1.093 33.218 1.00 87.94 302 SER A N 1
ATOM 2457 C CA . SER A 1 302 ? 11.788 2.264 32.774 1.00 87.94 302 SER A CA 1
ATOM 2458 C C . SER A 1 302 ? 10.588 2.628 33.657 1.00 87.94 302 SER A C 1
ATOM 2460 O O . SER A 1 302 ? 10.111 3.758 33.570 1.00 87.94 302 SER A O 1
ATOM 2462 N N . LEU A 1 303 ? 10.124 1.721 34.530 1.00 84.12 303 LEU A N 1
ATOM 2463 C CA . LEU A 1 303 ? 9.037 2.003 35.475 1.00 84.12 303 LEU A CA 1
ATOM 2464 C C . LEU A 1 303 ? 9.435 3.040 36.532 1.00 84.12 303 LEU A C 1
ATOM 2466 O O . LEU A 1 303 ? 8.553 3.688 37.080 1.00 84.12 303 LEU A O 1
ATOM 2470 N N . ILE A 1 304 ? 10.735 3.256 36.774 1.00 84.94 304 ILE A N 1
ATOM 2471 C CA . ILE A 1 304 ? 11.220 4.291 37.704 1.00 84.94 304 ILE A CA 1
ATOM 2472 C C . ILE A 1 304 ? 10.801 5.710 37.284 1.00 84.94 304 ILE A C 1
ATOM 2474 O O . ILE A 1 304 ? 10.820 6.629 38.091 1.00 84.94 304 ILE A O 1
ATOM 2478 N N . LYS A 1 305 ? 10.413 5.897 36.013 1.00 84.69 305 LYS A N 1
ATOM 2479 C CA . LYS A 1 305 ? 9.918 7.172 35.476 1.00 84.69 305 LYS A CA 1
ATOM 2480 C C . LYS A 1 305 ? 8.437 7.434 35.781 1.00 84.69 305 LYS A C 1
ATOM 2482 O O . LYS A 1 305 ? 7.915 8.450 35.336 1.00 84.69 305 LYS A O 1
ATOM 2487 N N . ILE A 1 306 ? 7.745 6.505 36.442 1.00 79.75 306 ILE A N 1
ATOM 2488 C CA . ILE A 1 306 ? 6.325 6.624 36.779 1.00 79.75 306 ILE A CA 1
ATOM 2489 C C . ILE A 1 306 ? 6.177 7.153 38.204 1.00 79.75 306 ILE A C 1
ATOM 2491 O O . ILE A 1 306 ? 6.789 6.625 39.134 1.00 79.75 306 ILE A O 1
ATOM 2495 N N . ASP A 1 307 ? 5.314 8.153 38.373 1.00 77.75 307 ASP A N 1
ATOM 2496 C CA . ASP A 1 307 ? 5.038 8.762 39.672 1.00 77.75 307 ASP A CA 1
ATOM 2497 C C . ASP A 1 307 ? 4.606 7.707 40.706 1.00 77.75 307 ASP A C 1
ATOM 2499 O O . ASP A 1 307 ? 3.695 6.904 40.482 1.00 77.75 307 ASP A O 1
ATOM 2503 N N . GLY A 1 308 ? 5.291 7.703 41.854 1.00 72.19 308 GLY A N 1
ATOM 2504 C CA . GLY A 1 308 ? 5.054 6.766 42.957 1.00 72.19 308 GLY A CA 1
ATOM 2505 C C . GLY A 1 308 ? 5.884 5.477 42.916 1.00 72.19 308 GLY A C 1
ATOM 2506 O O . GLY A 1 308 ? 5.750 4.654 43.820 1.00 72.19 308 GLY A O 1
ATOM 2507 N N . ILE A 1 309 ? 6.750 5.277 41.916 1.00 78.06 309 ILE A N 1
ATOM 2508 C CA . ILE A 1 309 ? 7.668 4.129 41.857 1.00 78.06 309 ILE A CA 1
ATOM 2509 C C . ILE A 1 309 ? 9.071 4.542 42.307 1.00 78.06 309 ILE A C 1
ATOM 2511 O O . ILE A 1 309 ? 9.642 5.496 41.793 1.00 78.06 309 ILE A O 1
ATOM 2515 N N . ASP A 1 310 ? 9.640 3.793 43.252 1.00 79.06 310 ASP A N 1
ATOM 2516 C CA . ASP A 1 310 ? 10.993 3.991 43.769 1.00 79.06 310 ASP A CA 1
ATOM 2517 C C . ASP A 1 310 ? 11.925 2.815 43.420 1.00 79.06 310 ASP A C 1
ATOM 2519 O O . ASP A 1 310 ? 11.512 1.766 42.914 1.00 79.06 310 ASP A O 1
ATOM 2523 N N . GLU A 1 311 ? 13.221 2.970 43.696 1.00 83.75 311 GLU A N 1
ATOM 2524 C CA . GLU A 1 311 ? 14.207 1.910 43.445 1.00 83.75 311 GLU A CA 1
ATOM 2525 C C . GLU A 1 311 ? 13.907 0.633 44.241 1.00 83.75 311 GLU A C 1
ATOM 2527 O O . GLU A 1 311 ? 14.216 -0.476 43.796 1.00 83.75 311 GLU A O 1
ATOM 2532 N N . LYS A 1 312 ? 13.272 0.767 45.412 1.00 81.75 312 LYS A N 1
ATOM 2533 C CA . LYS A 1 312 ? 12.861 -0.367 46.240 1.00 81.75 312 LYS A CA 1
ATOM 2534 C C . LYS A 1 312 ? 11.822 -1.220 45.514 1.00 81.75 312 LYS A C 1
ATOM 2536 O O . LYS A 1 312 ? 11.997 -2.435 45.440 1.00 81.75 312 LYS A O 1
ATOM 2541 N N . PHE A 1 313 ? 10.815 -0.600 44.904 1.00 81.25 313 PHE A N 1
ATOM 2542 C CA . PHE A 1 313 ? 9.824 -1.284 44.079 1.00 81.25 313 PHE A CA 1
ATOM 2543 C C . PHE A 1 313 ? 10.475 -2.029 42.909 1.00 81.25 313 PHE A C 1
ATOM 2545 O O . PHE A 1 313 ? 10.175 -3.200 42.677 1.00 81.25 313 PHE A O 1
ATOM 2552 N N . ILE A 1 314 ? 11.405 -1.388 42.196 1.00 86.75 314 ILE A N 1
ATOM 2553 C CA . ILE A 1 314 ? 12.133 -2.024 41.088 1.00 86.75 314 ILE A CA 1
ATOM 2554 C C . ILE A 1 314 ? 12.891 -3.265 41.575 1.00 86.75 314 ILE A C 1
ATOM 2556 O O . ILE A 1 314 ? 12.808 -4.335 40.965 1.00 86.75 314 ILE A O 1
ATOM 2560 N N . ASN A 1 315 ? 13.585 -3.153 42.707 1.00 85.12 315 ASN A N 1
ATOM 2561 C CA . ASN A 1 315 ? 14.304 -4.267 43.315 1.00 85.12 315 ASN A CA 1
ATOM 2562 C C . ASN A 1 315 ? 13.364 -5.416 43.717 1.00 85.12 315 ASN A C 1
ATOM 2564 O O . ASN A 1 315 ? 13.693 -6.579 43.464 1.00 85.12 315 ASN A O 1
ATOM 2568 N N . ASP A 1 316 ? 12.184 -5.110 44.258 1.00 76.38 316 ASP A N 1
ATOM 2569 C CA . ASP A 1 316 ? 11.162 -6.105 44.597 1.00 76.38 316 ASP A CA 1
ATOM 2570 C C . ASP A 1 316 ? 10.623 -6.825 43.349 1.00 76.38 316 ASP A C 1
ATOM 2572 O O . ASP A 1 316 ? 10.413 -8.042 43.374 1.00 76.38 316 ASP A O 1
ATOM 2576 N N . VAL A 1 317 ? 10.446 -6.114 42.229 1.00 83.38 317 VAL A N 1
ATOM 2577 C CA . VAL A 1 317 ? 10.043 -6.715 40.945 1.00 83.38 317 VAL A CA 1
ATOM 2578 C C . VAL A 1 317 ? 11.106 -7.694 40.444 1.00 83.38 317 VAL A C 1
ATOM 2580 O O . VAL A 1 317 ? 10.767 -8.818 40.070 1.00 83.38 317 VAL A O 1
ATOM 2583 N N . TYR A 1 318 ? 12.392 -7.335 40.506 1.00 88.31 318 TYR A N 1
ATOM 2584 C CA . TYR A 1 318 ? 13.481 -8.256 40.159 1.00 88.31 318 TYR A CA 1
ATOM 2585 C C . TYR A 1 318 ? 13.478 -9.518 41.032 1.00 88.31 318 TYR A C 1
ATOM 2587 O O . TYR A 1 318 ? 13.637 -10.624 40.510 1.00 88.31 318 TYR A O 1
ATOM 2595 N N . GLN A 1 319 ? 13.247 -9.386 42.342 1.00 82.00 319 GLN A N 1
ATOM 2596 C CA . GLN A 1 319 ? 13.150 -10.547 43.235 1.00 82.00 319 GLN A CA 1
ATOM 2597 C C . GLN A 1 319 ? 11.944 -11.432 42.908 1.00 82.00 319 GLN A C 1
ATOM 2599 O O . GLN A 1 319 ? 12.050 -12.662 42.919 1.00 82.00 319 GLN A O 1
ATOM 2604 N N . ARG A 1 320 ? 10.804 -10.832 42.552 1.00 76.75 320 ARG A N 1
ATOM 2605 C CA . ARG A 1 320 ? 9.622 -11.578 42.098 1.00 76.75 320 ARG A CA 1
ATOM 2606 C C . ARG A 1 320 ? 9.890 -12.331 40.805 1.00 76.75 320 ARG A C 1
ATOM 2608 O O . ARG A 1 320 ? 9.538 -13.499 40.729 1.00 76.75 320 ARG A O 1
ATOM 2615 N N . ILE A 1 321 ? 10.570 -11.727 39.833 1.00 85.38 321 ILE A N 1
ATOM 2616 C CA . ILE A 1 321 ? 10.929 -12.423 38.588 1.00 85.38 321 ILE A CA 1
ATOM 2617 C C . ILE A 1 321 ? 11.866 -13.593 38.879 1.00 85.38 321 ILE A C 1
ATOM 2619 O O . ILE A 1 321 ? 11.701 -14.672 38.325 1.00 85.38 321 ILE A O 1
ATOM 2623 N N . ARG A 1 322 ? 12.818 -13.433 39.800 1.00 84.00 322 ARG A N 1
ATOM 2624 C CA . ARG A 1 322 ? 13.712 -14.534 40.174 1.00 84.00 322 ARG A CA 1
ATOM 2625 C C . ARG A 1 322 ? 12.970 -15.719 40.803 1.00 84.00 322 ARG A C 1
ATOM 2627 O O . ARG A 1 322 ? 13.379 -16.859 40.613 1.00 84.00 322 ARG A O 1
ATOM 2634 N N . THR A 1 323 ? 11.913 -15.452 41.569 1.00 74.81 323 THR A N 1
ATOM 2635 C CA . THR A 1 323 ? 11.254 -16.451 42.430 1.00 74.81 323 THR A CA 1
ATOM 2636 C C . THR A 1 323 ? 9.934 -16.989 41.883 1.00 74.81 323 THR A C 1
ATOM 2638 O O . THR A 1 323 ? 9.535 -18.091 42.246 1.00 74.81 323 THR A O 1
ATOM 2641 N N . MET A 1 324 ? 9.242 -16.236 41.026 1.00 71.50 324 MET A N 1
ATOM 2642 C CA . MET A 1 324 ? 7.877 -16.531 40.573 1.00 71.50 324 MET A CA 1
ATOM 2643 C C . MET A 1 324 ? 7.774 -16.819 39.068 1.00 71.50 324 MET A C 1
ATOM 2645 O O . MET A 1 324 ? 6.666 -17.041 38.574 1.00 71.50 324 MET A O 1
ATOM 2649 N N . ASN A 1 325 ? 8.894 -16.828 38.340 1.00 83.94 325 ASN A N 1
ATOM 2650 C CA . ASN A 1 325 ? 8.958 -17.133 36.910 1.00 83.94 325 ASN A CA 1
ATOM 2651 C C . ASN A 1 325 ? 9.759 -18.398 36.608 1.00 83.94 325 ASN A C 1
ATOM 2653 O O . ASN A 1 325 ? 10.657 -18.790 37.352 1.00 83.94 325 ASN A O 1
ATOM 2657 N N . ASN A 1 326 ? 9.474 -18.988 35.448 1.00 85.44 326 ASN A N 1
ATOM 2658 C CA . ASN A 1 326 ? 10.174 -20.164 34.949 1.00 85.44 326 ASN A CA 1
ATOM 2659 C C . ASN A 1 326 ? 11.445 -19.728 34.205 1.00 85.44 326 ASN A C 1
ATOM 2661 O O . ASN A 1 326 ? 11.479 -19.648 32.981 1.00 85.44 326 ASN A O 1
ATOM 2665 N N . LEU A 1 327 ? 12.499 -19.389 34.948 1.00 88.19 327 LEU A N 1
ATOM 2666 C CA . LEU A 1 327 ? 13.794 -19.060 34.347 1.00 88.19 327 LEU A CA 1
ATOM 2667 C C . LEU A 1 327 ? 14.450 -20.323 33.765 1.00 88.19 327 LEU A C 1
ATOM 2669 O O . LEU A 1 327 ? 14.581 -21.332 34.465 1.00 88.19 327 LEU A O 1
ATOM 2673 N N . THR A 1 328 ? 14.924 -20.253 32.520 1.00 87.00 328 THR A N 1
ATOM 2674 C CA . THR A 1 328 ? 15.808 -21.289 31.951 1.00 87.00 328 THR A CA 1
ATOM 2675 C C . THR A 1 328 ? 17.115 -21.393 32.746 1.00 87.00 328 THR A C 1
ATOM 2677 O O . THR A 1 328 ? 17.504 -20.453 33.440 1.00 87.00 328 THR A O 1
ATOM 2680 N N . ASP A 1 329 ? 17.835 -22.512 32.657 1.00 85.38 329 ASP A N 1
ATOM 2681 C CA . ASP A 1 329 ? 19.056 -22.700 33.460 1.00 85.38 329 ASP A CA 1
ATOM 2682 C C . ASP A 1 329 ? 20.148 -21.671 33.132 1.00 85.38 329 ASP A C 1
ATOM 2684 O O . ASP A 1 329 ? 20.791 -21.141 34.037 1.00 85.38 329 ASP A O 1
ATOM 2688 N N . SER A 1 330 ? 20.271 -21.292 31.856 1.00 86.94 330 SER A N 1
ATOM 2689 C CA . SER A 1 330 ? 21.120 -20.172 31.432 1.00 86.94 330 SER A CA 1
ATOM 2690 C C . SER A 1 330 ? 20.636 -18.838 32.020 1.00 86.94 330 SER A C 1
ATOM 2692 O O . SER A 1 330 ? 21.434 -18.068 32.554 1.00 86.94 330 SER A O 1
ATOM 2694 N N . ALA A 1 331 ? 19.323 -18.579 32.018 1.00 87.56 331 ALA A N 1
ATOM 2695 C CA . ALA A 1 331 ? 18.763 -17.369 32.615 1.00 87.56 331 ALA A CA 1
ATOM 2696 C C . ALA A 1 331 ? 19.010 -17.299 34.135 1.00 87.56 331 ALA A C 1
ATOM 2698 O O . ALA A 1 331 ? 19.358 -16.243 34.657 1.00 87.56 331 ALA A O 1
ATOM 2699 N N . LYS A 1 332 ? 18.905 -18.419 34.861 1.00 88.94 332 LYS A N 1
ATOM 2700 C CA . LYS A 1 332 ? 19.223 -18.471 36.299 1.00 88.94 332 LYS A CA 1
ATOM 2701 C C . LYS A 1 332 ? 20.684 -18.117 36.573 1.00 88.94 332 LYS A C 1
ATOM 2703 O O . LYS A 1 332 ? 20.952 -17.359 37.500 1.00 88.94 332 LYS A O 1
ATOM 2708 N N . GLN A 1 333 ? 21.610 -18.653 35.774 1.00 89.75 333 GLN A N 1
ATOM 2709 C CA . GLN A 1 333 ? 23.049 -18.416 35.932 1.00 89.75 333 GLN A CA 1
ATOM 2710 C C . GLN A 1 333 ? 23.440 -16.959 35.657 1.00 89.75 333 GLN A C 1
ATOM 2712 O O . GLN A 1 333 ? 24.311 -16.422 36.336 1.00 89.75 333 GLN A O 1
ATOM 2717 N N . HIS A 1 334 ? 22.782 -16.308 34.694 1.00 90.69 334 HIS A N 1
ATOM 2718 C CA . HIS A 1 334 ? 23.153 -14.966 34.237 1.00 90.69 334 HIS A CA 1
ATOM 2719 C C . HIS A 1 334 ? 22.284 -13.830 34.790 1.00 90.69 334 HIS A C 1
ATOM 2721 O O . HIS A 1 334 ? 22.549 -12.667 34.475 1.00 90.69 334 HIS A O 1
ATOM 2727 N N . PHE A 1 335 ? 21.290 -14.126 35.636 1.00 91.12 335 PHE A N 1
ATOM 2728 C CA . PHE A 1 335 ? 20.320 -13.143 36.133 1.00 91.12 335 PHE A CA 1
ATOM 2729 C C . PHE A 1 335 ? 20.986 -11.890 36.725 1.00 91.12 335 PHE A C 1
ATOM 2731 O O . PHE A 1 335 ? 20.696 -10.774 36.299 1.00 91.12 335 PHE A O 1
ATOM 2738 N N . ASP A 1 336 ? 21.912 -12.067 37.672 1.00 90.56 336 ASP A N 1
ATOM 2739 C CA . ASP A 1 336 ? 22.549 -10.945 38.375 1.00 90.56 336 ASP A CA 1
ATOM 2740 C C . ASP A 1 336 ? 23.509 -10.172 37.462 1.00 90.56 336 ASP A C 1
ATOM 2742 O O . ASP A 1 336 ? 23.489 -8.942 37.444 1.00 90.56 336 ASP A O 1
ATOM 2746 N N . SER A 1 337 ? 24.277 -10.877 36.622 1.00 90.00 337 SER A N 1
ATOM 2747 C CA . SER A 1 337 ? 25.169 -10.237 35.646 1.00 90.00 337 SER A CA 1
ATOM 2748 C C . SER A 1 337 ? 24.412 -9.397 34.616 1.00 90.00 337 SER A C 1
ATOM 2750 O O . SER A 1 337 ? 24.845 -8.300 34.273 1.00 90.00 337 SER A O 1
ATOM 2752 N N . GLN A 1 338 ? 23.260 -9.880 34.146 1.00 88.62 338 GLN A N 1
ATOM 2753 C CA . GLN A 1 338 ? 22.447 -9.175 33.156 1.00 88.62 338 GLN A CA 1
ATOM 2754 C C . GLN A 1 338 ? 21.680 -8.016 33.793 1.00 88.62 338 GLN A C 1
ATOM 2756 O O . GLN A 1 338 ? 21.511 -6.974 33.164 1.00 88.62 338 GLN A O 1
ATOM 2761 N N . ARG A 1 339 ? 21.264 -8.154 35.057 1.00 89.44 339 ARG A N 1
ATOM 2762 C CA . ARG A 1 339 ? 20.648 -7.062 35.817 1.00 89.44 339 ARG A CA 1
ATOM 2763 C C . ARG A 1 339 ? 21.623 -5.908 36.010 1.00 89.44 339 ARG A C 1
ATOM 2765 O O . ARG A 1 339 ? 21.237 -4.767 35.782 1.00 89.44 339 ARG A O 1
ATOM 2772 N N . GLU A 1 340 ? 22.872 -6.198 36.371 1.00 88.88 340 GLU A N 1
ATOM 2773 C CA . GLU A 1 340 ? 23.896 -5.159 36.512 1.00 88.88 340 GLU A CA 1
ATOM 2774 C C . GLU A 1 340 ? 24.238 -4.530 35.157 1.00 88.88 340 GLU A C 1
ATOM 2776 O O . GLU A 1 340 ? 24.270 -3.308 35.032 1.00 88.88 340 GLU A O 1
ATOM 2781 N N . ARG A 1 341 ? 24.392 -5.353 34.109 1.00 86.75 341 ARG A N 1
ATOM 2782 C CA . ARG A 1 341 ? 24.656 -4.883 32.742 1.00 86.75 341 ARG A CA 1
ATOM 2783 C C . ARG A 1 341 ? 23.615 -3.875 32.255 1.00 86.75 341 ARG A C 1
ATOM 2785 O O . ARG A 1 341 ? 23.988 -2.871 31.661 1.00 86.75 341 ARG A O 1
ATOM 2792 N N . TYR A 1 342 ? 22.331 -4.136 32.499 1.00 87.62 342 TYR A N 1
ATOM 2793 C CA . TYR A 1 342 ? 21.235 -3.290 32.016 1.00 87.62 342 TYR A CA 1
ATOM 2794 C C . TYR A 1 342 ? 20.742 -2.261 33.036 1.00 87.62 342 TYR A C 1
ATOM 2796 O O . TYR A 1 342 ? 19.767 -1.574 32.751 1.00 87.62 342 TYR A O 1
ATOM 2804 N N . LYS A 1 343 ? 21.385 -2.118 34.200 1.00 85.38 343 LYS A N 1
ATOM 2805 C CA . LYS A 1 343 ? 20.925 -1.272 35.317 1.00 85.38 343 LYS A CA 1
ATOM 2806 C C . LYS A 1 343 ? 20.592 0.171 34.917 1.00 85.38 343 LYS A C 1
ATOM 2808 O O . LYS A 1 343 ? 19.599 0.715 35.386 1.00 85.38 343 LYS A O 1
ATOM 2813 N N . ASN A 1 344 ? 21.385 0.752 34.016 1.00 82.62 344 ASN A N 1
ATOM 2814 C CA . ASN A 1 344 ? 21.209 2.124 33.525 1.00 82.62 344 ASN A CA 1
ATOM 2815 C C . ASN A 1 344 ? 20.502 2.192 32.159 1.00 82.62 344 ASN A C 1
ATOM 2817 O O . ASN A 1 344 ? 20.327 3.272 31.600 1.00 82.62 344 ASN A O 1
ATOM 2821 N N . GLU A 1 345 ? 20.113 1.047 31.594 1.00 82.94 345 GLU A N 1
ATOM 2822 C CA . GLU A 1 345 ? 19.428 0.976 30.309 1.00 82.94 345 GLU A CA 1
ATOM 2823 C C . GLU A 1 345 ? 17.912 0.898 30.516 1.00 82.94 345 GLU A C 1
ATOM 2825 O O . GLU A 1 345 ? 17.397 0.076 31.278 1.00 82.94 345 GLU A O 1
ATOM 2830 N N . MET A 1 346 ? 17.181 1.742 29.790 1.00 81.38 346 MET A N 1
ATOM 2831 C CA . MET A 1 346 ? 15.724 1.827 29.847 1.00 81.38 346 MET A CA 1
ATOM 2832 C C . MET A 1 346 ? 15.128 1.761 28.444 1.00 81.38 346 MET A C 1
ATOM 2834 O O . MET A 1 346 ? 15.759 2.134 27.455 1.00 81.38 346 MET A O 1
ATOM 2838 N N . THR A 1 347 ? 13.885 1.301 28.354 1.00 80.75 347 THR A N 1
ATOM 2839 C CA . THR A 1 347 ? 13.078 1.391 27.132 1.00 80.75 347 THR A CA 1
ATOM 2840 C C . THR A 1 347 ? 11.746 2.078 27.432 1.00 80.75 347 THR A C 1
ATOM 2842 O O . THR A 1 347 ? 11.609 2.787 28.425 1.00 80.75 347 THR A O 1
ATOM 2845 N N . ASN A 1 348 ? 10.766 1.918 26.552 1.00 76.88 348 ASN A N 1
ATOM 2846 C CA . ASN A 1 348 ? 9.417 2.398 26.769 1.00 76.88 348 ASN A CA 1
ATOM 2847 C C . ASN A 1 348 ? 8.683 1.485 27.789 1.00 76.88 348 ASN A C 1
ATOM 2849 O O . ASN A 1 348 ? 8.606 0.278 27.550 1.00 76.88 348 ASN A O 1
ATOM 2853 N N . PRO A 1 349 ? 8.096 2.013 28.883 1.00 74.81 349 PRO A N 1
ATOM 2854 C CA . PRO A 1 349 ? 7.435 1.191 29.906 1.00 74.81 349 PRO A CA 1
ATOM 2855 C C . PRO A 1 349 ? 6.220 0.409 29.380 1.00 74.81 349 PRO A C 1
ATOM 2857 O O . PRO A 1 349 ? 5.884 -0.652 29.903 1.00 74.81 349 PRO A O 1
ATOM 2860 N N . TYR A 1 350 ? 5.625 0.846 28.267 1.00 80.75 350 TYR A N 1
ATOM 2861 C CA . TYR A 1 350 ? 4.547 0.134 27.577 1.00 80.75 350 TYR A CA 1
ATOM 2862 C C . TYR A 1 350 ? 4.999 -1.189 26.930 1.00 80.75 350 TYR A C 1
ATOM 2864 O O . TYR A 1 350 ? 4.167 -2.021 26.567 1.00 80.75 350 TYR A O 1
ATOM 2872 N N . ILE A 1 351 ? 6.308 -1.439 26.821 1.00 78.00 351 ILE A N 1
ATOM 2873 C CA . ILE A 1 351 ? 6.835 -2.753 26.428 1.00 78.00 351 ILE A CA 1
ATOM 2874 C C . ILE A 1 351 ? 6.406 -3.825 27.435 1.00 78.00 351 ILE A C 1
ATOM 2876 O O . ILE A 1 351 ? 6.059 -4.932 27.026 1.00 78.00 351 ILE A O 1
ATOM 2880 N N . LEU A 1 352 ? 6.334 -3.490 28.728 1.00 80.31 352 LEU A N 1
ATOM 2881 C CA . LEU A 1 352 ? 5.884 -4.423 29.759 1.00 80.31 352 LEU A CA 1
ATOM 2882 C C . LEU A 1 352 ? 4.412 -4.823 29.557 1.00 80.31 352 LEU A C 1
ATOM 2884 O O . LEU A 1 352 ? 4.066 -5.998 29.681 1.00 80.31 352 LEU A O 1
ATOM 2888 N N . GLN A 1 353 ? 3.563 -3.872 29.146 1.00 81.81 353 GLN A N 1
ATOM 2889 C CA . GLN A 1 353 ? 2.186 -4.145 28.713 1.00 81.81 353 GLN A CA 1
ATOM 2890 C C . GLN A 1 353 ? 2.157 -5.119 27.530 1.00 81.81 353 GLN A C 1
ATOM 2892 O O . GLN A 1 353 ? 1.373 -6.067 27.538 1.00 81.81 353 GLN A O 1
ATOM 2897 N N . GLY A 1 354 ? 3.028 -4.915 26.537 1.00 78.00 354 GLY A N 1
ATOM 2898 C CA . GLY A 1 354 ? 3.171 -5.811 25.389 1.00 78.00 354 GLY A CA 1
ATOM 2899 C C . GLY A 1 354 ? 3.575 -7.233 25.784 1.00 78.00 354 GLY A C 1
ATOM 2900 O O . GLY A 1 354 ? 2.972 -8.185 25.295 1.00 78.00 354 GLY A O 1
ATOM 2901 N N . ILE A 1 355 ? 4.530 -7.384 26.709 1.00 80.69 355 ILE A N 1
ATOM 2902 C CA . ILE A 1 355 ? 4.969 -8.692 27.222 1.00 80.69 355 ILE A CA 1
ATOM 2903 C C . ILE A 1 355 ? 3.800 -9.424 27.893 1.00 80.69 355 ILE A C 1
ATOM 2905 O O . ILE A 1 355 ? 3.497 -10.560 27.534 1.00 80.69 355 ILE A O 1
ATOM 2909 N N . VAL A 1 356 ? 3.096 -8.780 28.829 1.00 79.00 356 VAL A N 1
ATOM 2910 C CA . VAL A 1 356 ? 1.983 -9.426 29.547 1.00 79.00 356 VAL A CA 1
ATOM 2911 C C . VAL A 1 356 ? 0.829 -9.755 28.598 1.00 79.00 356 VAL A C 1
ATOM 2913 O O . VAL A 1 356 ? 0.260 -10.838 28.684 1.00 79.00 356 VAL A O 1
ATOM 2916 N N . ARG A 1 357 ? 0.508 -8.874 27.646 1.00 83.44 357 ARG A N 1
ATOM 2917 C CA . ARG A 1 357 ? -0.530 -9.119 26.633 1.00 83.44 357 ARG A CA 1
ATOM 2918 C C . ARG A 1 357 ? -0.212 -10.331 25.758 1.00 83.44 357 ARG A C 1
ATOM 2920 O O . ARG A 1 357 ? -1.105 -11.127 25.477 1.00 83.44 357 ARG A O 1
ATOM 2927 N N . ASP A 1 358 ? 1.030 -10.441 25.300 1.00 80.00 358 ASP A N 1
ATOM 2928 C CA . ASP A 1 358 ? 1.424 -11.450 24.321 1.00 80.00 358 ASP A CA 1
ATOM 2929 C C . ASP A 1 358 ? 1.672 -12.826 24.961 1.00 80.00 358 ASP A C 1
ATOM 2931 O O . ASP A 1 358 ? 1.378 -13.839 24.328 1.00 80.00 358 ASP A O 1
ATOM 2935 N N . TYR A 1 359 ? 2.186 -12.869 26.196 1.00 78.94 359 TYR A N 1
ATOM 2936 C CA . TYR A 1 359 ? 2.569 -14.118 26.872 1.00 78.94 359 TYR A CA 1
ATOM 2937 C C . TYR A 1 359 ? 1.648 -14.520 28.025 1.00 78.94 359 TYR A C 1
ATOM 2939 O O . TYR A 1 359 ? 1.661 -15.679 28.430 1.00 78.94 359 TYR A O 1
ATOM 2947 N N . ASN A 1 360 ? 0.812 -13.607 28.527 1.00 79.44 360 ASN A N 1
ATOM 2948 C CA . ASN A 1 360 ? -0.230 -13.899 29.511 1.00 79.44 360 ASN A CA 1
ATOM 2949 C C . ASN A 1 360 ? -1.583 -13.253 29.127 1.00 79.44 360 ASN A C 1
ATOM 2951 O O . ASN A 1 360 ? -2.132 -12.428 29.870 1.00 79.44 360 ASN A O 1
ATOM 2955 N N . PRO A 1 361 ? -2.152 -13.607 27.956 1.00 79.94 361 PRO A N 1
ATOM 2956 C CA . PRO A 1 361 ? -3.328 -12.932 27.408 1.00 79.94 361 PRO A CA 1
ATOM 2957 C C . PRO A 1 361 ? -4.575 -13.062 28.294 1.00 79.94 361 PRO A C 1
ATOM 2959 O O . PRO A 1 361 ? -5.399 -12.147 28.323 1.00 79.94 361 PRO A O 1
ATOM 2962 N N . THR A 1 362 ? -4.716 -14.170 29.029 1.00 77.81 362 THR A N 1
ATOM 2963 C CA . THR A 1 362 ? -5.843 -14.400 29.946 1.00 77.81 362 THR A CA 1
ATOM 2964 C C . THR A 1 362 ? -5.784 -13.439 31.128 1.00 77.81 362 THR A C 1
ATOM 2966 O O . THR A 1 362 ? -6.737 -12.701 31.358 1.00 77.81 362 THR A O 1
ATOM 2969 N N . TYR A 1 363 ? -4.642 -13.353 31.821 1.00 77.81 363 TYR A N 1
ATOM 2970 C CA . TYR A 1 363 ? -4.464 -12.397 32.919 1.00 77.81 363 TYR A CA 1
ATOM 2971 C C . TYR A 1 363 ? -4.621 -10.949 32.439 1.00 77.81 363 TYR A C 1
ATOM 2973 O O . TYR A 1 363 ? -5.259 -10.128 33.101 1.00 77.81 363 TYR A O 1
ATOM 2981 N N . TYR A 1 364 ? -4.085 -10.638 31.256 1.00 80.94 364 TYR A N 1
ATOM 2982 C CA . TYR A 1 364 ? -4.195 -9.310 30.665 1.00 80.94 364 TYR A CA 1
ATOM 2983 C C . TYR A 1 364 ? -5.655 -8.883 30.440 1.00 80.94 364 TYR A C 1
ATOM 2985 O O . TYR A 1 364 ? -6.048 -7.776 30.812 1.00 80.94 364 TYR A O 1
ATOM 2993 N N . LYS A 1 365 ? -6.490 -9.769 29.889 1.00 77.56 365 LYS A N 1
ATOM 2994 C CA . LYS A 1 365 ? -7.915 -9.485 29.665 1.00 77.56 365 LYS A CA 1
ATOM 2995 C C . LYS A 1 365 ? -8.731 -9.500 30.958 1.00 77.56 365 LYS A C 1
ATOM 2997 O O . LYS A 1 365 ? -9.571 -8.629 31.156 1.00 77.56 365 LYS A O 1
ATOM 3002 N N . ASP A 1 366 ? -8.504 -10.472 31.834 1.00 76.44 366 ASP A N 1
ATOM 3003 C CA . ASP A 1 366 ? -9.376 -10.696 32.989 1.00 76.44 366 ASP A CA 1
ATOM 3004 C C . ASP A 1 366 ? -9.039 -9.849 34.209 1.00 76.44 366 ASP A C 1
ATOM 3006 O O . ASP A 1 366 ? -9.923 -9.584 35.018 1.00 76.44 366 ASP A O 1
ATOM 3010 N N . VAL A 1 367 ? -7.788 -9.422 34.363 1.00 71.81 367 VAL A N 1
ATOM 3011 C CA . VAL A 1 367 ? -7.354 -8.660 35.539 1.00 71.81 367 VAL A CA 1
ATOM 3012 C C . VAL A 1 367 ? -7.071 -7.220 35.148 1.00 71.81 367 VAL A C 1
ATOM 3014 O O . VAL A 1 367 ? -7.716 -6.311 35.666 1.00 71.81 367 VAL A O 1
ATOM 3017 N N . ILE A 1 368 ? -6.167 -7.009 34.186 1.00 73.88 368 ILE A N 1
ATOM 3018 C CA . ILE A 1 368 ? -5.713 -5.661 33.820 1.00 73.88 368 ILE A CA 1
ATOM 3019 C C . ILE A 1 368 ? -6.842 -4.867 33.154 1.00 73.88 368 ILE A C 1
ATOM 3021 O O . ILE A 1 368 ? -7.162 -3.776 33.619 1.00 73.88 368 ILE A O 1
ATOM 3025 N N . MET A 1 369 ? -7.502 -5.416 32.128 1.00 77.19 369 MET A N 1
ATOM 3026 C CA . MET A 1 369 ? -8.594 -4.692 31.459 1.00 77.19 369 MET A CA 1
ATOM 3027 C C . MET A 1 369 ? -9.825 -4.508 32.362 1.00 77.19 369 MET A C 1
ATOM 3029 O O . MET A 1 369 ? -10.379 -3.414 32.412 1.00 77.19 369 MET A O 1
ATOM 3033 N N . LYS A 1 370 ? -10.210 -5.519 33.156 1.00 70.88 370 LYS A N 1
ATOM 3034 C CA . LYS A 1 370 ? -11.373 -5.414 34.062 1.00 70.88 370 LYS A CA 1
ATOM 3035 C C . LYS A 1 370 ? -11.169 -4.445 35.235 1.00 70.88 370 LYS A C 1
ATOM 3037 O O . LYS A 1 370 ? -12.148 -3.875 35.710 1.00 70.88 370 LYS A O 1
ATOM 3042 N N . GLN A 1 371 ? -9.946 -4.257 35.742 1.00 62.03 371 GLN A N 1
ATOM 3043 C CA . GLN A 1 371 ? -9.694 -3.269 36.805 1.00 62.03 371 GLN A CA 1
ATOM 3044 C C . GLN A 1 371 ? -9.720 -1.827 36.296 1.00 62.03 371 GLN A C 1
ATOM 3046 O O . GLN A 1 371 ? -10.170 -0.952 37.030 1.00 62.03 371 GLN A O 1
ATOM 3051 N N . LEU A 1 372 ? -9.326 -1.587 35.044 1.00 60.25 372 LEU A N 1
ATOM 3052 C CA . LEU A 1 372 ? -9.401 -0.263 34.411 1.00 60.25 372 LEU A CA 1
ATOM 3053 C C . LEU A 1 372 ? -10.844 0.190 34.150 1.00 60.25 372 LEU A C 1
ATOM 3055 O O . LEU A 1 372 ? -11.120 1.389 34.107 1.00 60.25 372 LEU A O 1
ATOM 3059 N N . ASP A 1 373 ? -11.770 -0.761 34.021 1.00 53.44 373 ASP A N 1
ATOM 3060 C CA . ASP A 1 373 ? -13.207 -0.485 33.953 1.00 53.44 373 ASP A CA 1
ATOM 3061 C C . ASP A 1 373 ? -13.815 -0.166 35.334 1.00 53.44 373 ASP A C 1
ATOM 3063 O O . ASP A 1 373 ? -14.872 0.459 35.408 1.00 53.44 373 ASP A O 1
ATOM 3067 N N . LYS A 1 374 ? -13.154 -0.550 36.439 1.00 48.00 374 LYS A N 1
ATOM 3068 C CA . LYS A 1 374 ? -13.585 -0.218 37.810 1.00 48.00 374 LYS A CA 1
ATOM 3069 C C . LYS A 1 374 ? -13.090 1.152 38.268 1.00 48.00 374 LYS A C 1
ATOM 3071 O O . LYS A 1 374 ? -13.891 1.920 38.784 1.00 48.00 374 LYS A O 1
ATOM 3076 N N . THR A 1 375 ? -11.827 1.505 38.018 1.00 41.91 375 THR A N 1
ATOM 3077 C CA . THR A 1 375 ? -11.277 2.817 38.419 1.00 41.91 375 THR A CA 1
ATOM 3078 C C . THR A 1 375 ? -11.943 3.997 37.710 1.00 41.91 375 THR A C 1
ATOM 3080 O O . THR A 1 375 ? -12.025 5.072 38.284 1.00 41.91 375 THR A O 1
ATOM 3083 N N . LYS A 1 376 ? -12.531 3.803 36.522 1.00 43.78 376 LYS A N 1
ATOM 3084 C CA . LYS A 1 376 ? -13.358 4.834 35.862 1.00 43.78 376 LYS A CA 1
ATOM 3085 C C . LYS A 1 376 ? -14.719 5.085 36.531 1.00 43.78 376 LYS A C 1
ATOM 3087 O O . LYS A 1 376 ? -15.363 6.077 36.202 1.00 43.78 376 LYS A O 1
ATOM 3092 N N . ASN A 1 377 ? -15.170 4.199 37.424 1.00 36.59 377 ASN A N 1
ATOM 3093 C CA . ASN A 1 377 ? -16.445 4.329 38.137 1.00 36.59 377 ASN A CA 1
ATOM 3094 C C . ASN A 1 377 ? -16.297 4.923 39.551 1.00 36.59 377 ASN A C 1
ATOM 3096 O O . ASN A 1 377 ? -17.281 5.448 40.068 1.00 36.59 377 ASN A O 1
ATOM 3100 N N . ASP A 1 378 ? -15.104 4.889 40.154 1.00 31.73 378 ASP A N 1
ATOM 3101 C CA . ASP A 1 378 ? -14.902 5.304 41.553 1.00 31.73 378 ASP A CA 1
ATOM 3102 C C . ASP A 1 378 ? -14.612 6.814 41.729 1.00 31.73 378 ASP A C 1
ATOM 3104 O O . ASP A 1 378 ? -14.879 7.361 42.798 1.00 31.73 378 ASP A O 1
ATOM 3108 N N . ASP A 1 379 ? -14.195 7.532 40.677 1.00 33.06 379 ASP A N 1
ATOM 3109 C CA . ASP A 1 379 ? -13.868 8.974 40.750 1.00 33.06 379 ASP A CA 1
ATOM 3110 C C . ASP A 1 379 ? -15.093 9.918 40.826 1.00 33.06 379 ASP A C 1
ATOM 3112 O O . ASP A 1 379 ? -14.940 11.134 40.915 1.00 33.06 379 ASP A O 1
ATOM 3116 N N . ASN A 1 380 ? -16.324 9.389 40.839 1.00 36.06 380 ASN A N 1
ATOM 3117 C CA . ASN A 1 380 ? -17.563 10.187 40.841 1.00 36.06 380 ASN A CA 1
ATOM 3118 C C . ASN A 1 380 ? -18.307 10.239 42.185 1.00 36.06 380 ASN A C 1
ATOM 3120 O O . ASN A 1 380 ? -19.476 10.627 42.216 1.00 36.06 380 ASN A O 1
ATOM 3124 N N . THR A 1 381 ? -17.668 9.895 43.307 1.00 31.34 381 THR A N 1
ATOM 3125 C CA . THR A 1 381 ? -18.354 9.941 44.610 1.00 31.34 381 THR A CA 1
ATOM 3126 C C . THR A 1 381 ? -17.617 10.800 45.624 1.00 31.34 381 THR A C 1
ATOM 3128 O O . THR A 1 381 ? -16.909 10.324 46.505 1.00 31.34 381 THR A O 1
ATOM 3131 N N . SER A 1 382 ? -17.846 12.105 45.544 1.00 30.11 382 SER A N 1
ATOM 3132 C CA . SER A 1 382 ? -17.803 12.985 46.707 1.00 30.11 382 SER A CA 1
ATOM 3133 C C . SER A 1 382 ? -18.842 14.079 46.520 1.00 30.11 382 SER A C 1
ATOM 3135 O O . SER A 1 382 ? -18.863 14.737 45.484 1.00 30.11 382 SER A O 1
ATOM 3137 N N . THR A 1 383 ? -19.640 14.299 47.571 1.00 26.11 383 THR A N 1
ATOM 3138 C CA . THR A 1 383 ? -20.660 15.355 47.768 1.00 26.11 383 THR A CA 1
ATOM 3139 C C . THR A 1 383 ? -22.122 14.955 47.463 1.00 26.11 383 THR A C 1
ATOM 3141 O O . THR A 1 383 ? -22.603 15.113 46.351 1.00 26.11 383 THR A O 1
ATOM 3144 N N . SER A 1 384 ? -22.790 14.416 48.507 1.00 26.23 384 SER A N 1
ATOM 3145 C CA . SER A 1 384 ? -24.160 14.715 49.027 1.00 26.23 384 SER A CA 1
ATOM 3146 C C . SER A 1 384 ? -25.297 15.063 48.039 1.00 26.23 384 SER A C 1
ATOM 3148 O O . SER A 1 384 ? -25.127 15.927 47.199 1.00 26.23 384 SER A O 1
ATOM 3150 N N . SER A 1 385 ? -26.550 14.594 48.130 1.00 27.25 385 SER A N 1
ATOM 3151 C CA . SER A 1 385 ? -27.353 14.017 49.222 1.00 27.25 385 SER A CA 1
ATOM 3152 C C . SER A 1 385 ? -28.738 13.599 48.677 1.00 27.25 385 SER A C 1
ATOM 3154 O O . SER A 1 385 ? -29.325 14.339 47.900 1.00 27.25 385 SER A O 1
ATOM 3156 N N . VAL A 1 386 ? -29.266 12.465 49.160 1.00 29.67 386 VAL A N 1
ATOM 3157 C CA . VAL A 1 386 ? -30.695 12.086 49.325 1.00 29.67 386 VAL A CA 1
ATOM 3158 C C . VAL A 1 386 ? -31.677 12.312 48.152 1.00 29.67 386 VAL A C 1
ATOM 3160 O O . VAL A 1 386 ? -32.270 13.373 48.007 1.00 29.67 386 VAL A O 1
ATOM 3163 N N . SER A 1 387 ? -32.028 11.234 47.441 1.00 27.27 387 SER A N 1
ATOM 3164 C CA . SER A 1 387 ? -33.406 10.692 47.394 1.00 27.27 387 SER A CA 1
ATOM 3165 C C . SER A 1 387 ? -33.460 9.392 46.576 1.00 27.27 387 SER A C 1
ATOM 3167 O O . SER A 1 387 ? -32.740 9.204 45.601 1.00 27.27 387 SER A O 1
ATOM 3169 N N . MET A 1 388 ? -34.252 8.437 47.063 1.00 29.11 388 MET A N 1
ATOM 3170 C CA . MET A 1 388 ? -34.327 7.062 46.571 1.00 29.11 388 MET A CA 1
ATOM 3171 C C . MET A 1 388 ? -35.231 6.884 45.341 1.00 29.11 388 MET A C 1
ATOM 3173 O O . MET A 1 388 ? -36.261 7.545 45.238 1.00 29.11 388 MET A O 1
ATOM 3177 N N . LYS A 1 389 ? -34.916 5.805 44.596 1.00 29.19 389 LYS A N 1
ATOM 3178 C CA . LYS A 1 389 ? -35.643 5.111 43.502 1.00 29.19 389 LYS A CA 1
ATOM 3179 C C . LYS A 1 389 ? -35.269 5.661 42.116 1.00 29.19 389 LYS A C 1
ATOM 3181 O O . LYS A 1 389 ? -35.489 6.826 41.848 1.00 29.19 389 LYS A O 1
ATOM 3186 N N . SER A 1 390 ? -34.659 4.899 41.209 1.00 30.48 390 SER A N 1
ATOM 3187 C CA . SER A 1 390 ? -34.928 3.498 40.851 1.00 30.48 390 SER A CA 1
ATOM 3188 C C . SER A 1 390 ? -33.709 2.806 40.217 1.00 30.48 390 SER A C 1
ATOM 3190 O O . SER A 1 390 ? -32.907 3.422 39.525 1.00 30.48 390 SER A O 1
ATOM 3192 N N . GLN A 1 391 ? -33.604 1.499 40.468 1.00 34.78 391 GLN A N 1
ATOM 3193 C CA . GLN A 1 391 ? -32.629 0.554 39.917 1.00 34.78 391 GLN A CA 1
ATOM 3194 C C . GLN A 1 391 ? -32.463 0.684 38.389 1.00 34.78 391 GLN A C 1
ATOM 3196 O O . GLN A 1 391 ? -33.407 0.394 37.659 1.00 34.78 391 GLN A O 1
ATOM 3201 N N . SER A 1 392 ? -31.259 0.982 37.883 1.00 31.16 392 SER A N 1
ATOM 3202 C CA . SER A 1 392 ? -30.895 0.615 36.505 1.00 31.16 392 SER A CA 1
ATOM 3203 C C . SER A 1 392 ? -30.225 -0.758 36.523 1.00 31.16 392 SER A C 1
ATOM 3205 O O . SER A 1 392 ? -29.003 -0.902 36.572 1.00 31.16 392 SER A O 1
ATOM 3207 N N . SER A 1 393 ? -31.059 -1.795 36.524 1.00 33.66 393 SER A N 1
ATOM 3208 C CA . SER A 1 393 ? -30.664 -3.103 36.007 1.00 33.66 393 SER A CA 1
ATOM 3209 C C . SER A 1 393 ? -29.994 -2.899 34.645 1.00 33.66 393 SER A C 1
ATOM 3211 O O . SER A 1 393 ? -30.538 -2.167 33.820 1.00 33.66 393 SER A O 1
ATOM 3213 N N . TYR A 1 394 ? -28.851 -3.538 34.383 1.00 37.88 394 TYR A N 1
ATOM 3214 C CA . TYR A 1 394 ? -28.340 -3.688 33.018 1.00 37.88 394 TYR A CA 1
ATOM 3215 C C . TYR A 1 394 ? -29.447 -4.351 32.179 1.00 37.88 394 TYR A C 1
ATOM 3217 O O . TYR A 1 394 ? -29.639 -5.563 32.250 1.00 37.88 394 TYR A O 1
ATOM 3225 N N . ARG A 1 395 ? -30.250 -3.568 31.451 1.00 52.06 395 ARG A N 1
ATOM 3226 C CA . ARG A 1 395 ? -31.281 -4.104 30.558 1.00 52.06 395 ARG A CA 1
ATOM 3227 C C . ARG A 1 395 ? -30.540 -4.672 29.350 1.00 52.06 395 ARG A C 1
ATOM 3229 O O . ARG A 1 395 ? -29.870 -3.934 28.636 1.00 52.06 395 ARG A O 1
ATOM 3236 N N . SER A 1 396 ? -30.554 -5.985 29.156 1.00 63.38 396 SER A N 1
ATOM 3237 C CA . SER A 1 396 ? -30.058 -6.574 27.905 1.00 63.38 396 SER A CA 1
ATOM 3238 C C . SER A 1 396 ? -30.916 -6.089 26.730 1.00 63.38 396 SER A C 1
ATOM 3240 O O . SER A 1 396 ? -32.105 -5.857 26.940 1.00 63.38 396 SER A O 1
ATOM 3242 N N . LEU A 1 397 ? -30.322 -5.938 25.539 1.00 73.88 397 LEU A N 1
ATOM 3243 C CA . LEU A 1 397 ? -31.024 -5.470 24.336 1.00 73.88 397 LEU A CA 1
ATOM 3244 C C . LEU A 1 397 ? -32.240 -6.371 24.069 1.00 73.88 397 LEU A C 1
ATOM 3246 O O . LEU A 1 397 ? -32.080 -7.589 23.914 1.00 73.88 397 LEU A O 1
ATOM 3250 N N . ASP A 1 398 ? -33.438 -5.796 24.031 1.00 77.81 398 ASP A N 1
ATOM 3251 C CA . ASP A 1 398 ? -34.668 -6.542 23.792 1.00 77.81 398 ASP A CA 1
ATOM 3252 C C . ASP A 1 398 ? -34.863 -6.754 22.291 1.00 77.81 398 ASP A C 1
ATOM 3254 O O . ASP A 1 398 ? -35.463 -5.953 21.575 1.00 77.81 398 ASP A O 1
ATOM 3258 N N . LYS A 1 399 ? -34.353 -7.887 21.801 1.00 76.38 399 LYS A N 1
ATOM 3259 C CA . LYS A 1 399 ? -34.417 -8.241 20.378 1.00 76.38 399 LYS A CA 1
ATOM 3260 C C . LYS A 1 399 ? -35.845 -8.349 19.835 1.00 76.38 399 LYS A C 1
ATOM 3262 O O . LYS A 1 399 ? -36.003 -8.334 18.620 1.00 76.38 399 LYS A O 1
ATOM 3267 N N . THR A 1 400 ? -36.863 -8.462 20.694 1.00 74.88 400 THR A N 1
ATOM 3268 C CA . THR A 1 400 ? -38.269 -8.528 20.264 1.00 74.88 400 THR A CA 1
ATOM 3269 C C . THR A 1 400 ? -38.834 -7.171 19.840 1.00 74.88 400 THR A C 1
ATOM 3271 O O . THR A 1 400 ? -39.821 -7.139 19.112 1.00 74.88 400 THR A O 1
ATOM 3274 N N . GLN A 1 401 ? -38.189 -6.064 20.229 1.00 75.44 401 GLN A N 1
ATOM 3275 C CA . GLN A 1 401 ? -38.590 -4.701 19.850 1.00 75.44 401 GLN A CA 1
ATOM 3276 C C . GLN A 1 401 ? -37.914 -4.207 18.563 1.00 75.44 401 GLN A C 1
ATOM 3278 O O . GLN A 1 401 ? -38.255 -3.146 18.052 1.00 75.44 401 GLN A O 1
ATOM 3283 N N . ILE A 1 402 ? -36.969 -4.976 18.014 1.00 82.75 402 ILE A N 1
ATOM 3284 C CA . ILE A 1 402 ? -36.235 -4.609 16.802 1.00 82.75 402 ILE A CA 1
ATOM 3285 C C . ILE A 1 402 ? -37.093 -4.917 15.572 1.00 82.75 402 ILE A C 1
ATOM 3287 O O . ILE A 1 402 ? -37.380 -6.081 15.280 1.00 82.75 402 ILE A O 1
ATOM 3291 N N . HIS A 1 403 ? -37.446 -3.889 14.801 1.00 79.88 403 HIS A N 1
ATOM 3292 C CA . HIS A 1 403 ? -38.183 -4.067 13.553 1.00 79.88 403 HIS A CA 1
ATOM 3293 C C . HIS A 1 403 ? -37.225 -4.348 12.383 1.00 79.88 403 HIS A C 1
ATOM 3295 O O . HIS A 1 403 ? -36.388 -3.521 12.017 1.00 79.88 403 HIS A O 1
ATOM 3301 N N . ILE A 1 404 ? -37.353 -5.521 11.753 1.00 80.69 404 ILE A N 1
ATOM 3302 C CA . ILE A 1 404 ? -36.507 -5.919 10.619 1.00 80.69 404 ILE A CA 1
ATOM 3303 C C . ILE A 1 404 ? -37.117 -5.405 9.309 1.00 80.69 404 ILE A C 1
ATOM 3305 O O . ILE A 1 404 ? -38.003 -6.027 8.729 1.00 80.69 404 ILE A O 1
ATOM 3309 N N . SER A 1 405 ? -36.612 -4.276 8.815 1.00 74.00 405 SER A N 1
ATOM 3310 C CA . SER A 1 405 ? -37.036 -3.674 7.539 1.00 74.00 405 SER A CA 1
ATOM 3311 C C . SER A 1 405 ? -36.144 -4.106 6.375 1.00 74.00 405 SER A C 1
ATOM 3313 O O . SER A 1 405 ? -34.933 -4.199 6.551 1.00 74.00 405 SER A O 1
ATOM 3315 N N . LYS A 1 406 ? -36.689 -4.316 5.168 1.00 80.25 406 LYS A N 1
ATOM 3316 C CA . LYS A 1 406 ? -35.860 -4.477 3.955 1.00 80.25 406 LYS A CA 1
ATOM 3317 C C . LYS A 1 406 ? -35.061 -3.190 3.689 1.00 80.25 406 LYS A C 1
ATOM 3319 O O . LYS A 1 406 ? -35.529 -2.102 4.013 1.00 80.25 406 LYS A O 1
ATOM 3324 N N . ILE A 1 407 ? -33.868 -3.317 3.102 1.00 86.38 407 ILE A N 1
ATOM 3325 C CA . ILE A 1 407 ? -33.122 -2.144 2.625 1.00 86.38 407 ILE A CA 1
ATOM 3326 C C . ILE A 1 407 ? -33.839 -1.620 1.381 1.00 86.38 407 ILE A C 1
ATOM 3328 O O . ILE A 1 407 ? -33.877 -2.305 0.361 1.00 86.38 407 ILE A O 1
ATOM 3332 N N . ASP A 1 408 ? -34.377 -0.412 1.486 1.00 84.12 408 ASP A N 1
ATOM 3333 C CA . ASP A 1 408 ? -34.974 0.342 0.386 1.00 84.12 408 ASP A CA 1
ATOM 3334 C C . ASP A 1 408 ? -33.970 1.401 -0.097 1.00 84.12 408 ASP A C 1
ATOM 3336 O O . ASP A 1 408 ? -33.455 2.172 0.715 1.00 84.12 408 ASP A O 1
ATOM 3340 N N . LEU A 1 409 ? -33.643 1.414 -1.392 1.00 83.19 409 LEU A N 1
ATOM 3341 C CA . LEU A 1 409 ? -32.729 2.394 -1.994 1.00 83.19 409 LEU A CA 1
ATOM 3342 C C . LEU A 1 409 ? -33.439 3.636 -2.559 1.00 83.19 409 LEU A C 1
ATOM 3344 O O . LEU A 1 409 ? -32.755 4.594 -2.921 1.00 83.19 409 LEU A O 1
ATOM 3348 N N . ASP A 1 410 ? -34.769 3.640 -2.635 1.00 80.94 410 ASP A N 1
ATOM 3349 C CA . ASP A 1 410 ? -35.544 4.834 -2.981 1.00 80.94 410 ASP A CA 1
ATOM 3350 C C . ASP A 1 410 ? -35.767 5.728 -1.752 1.00 80.94 410 ASP A C 1
ATOM 3352 O O . ASP A 1 410 ? -35.864 6.951 -1.871 1.00 80.94 410 ASP A O 1
ATOM 3356 N N . ASP A 1 411 ? -35.765 5.135 -0.557 1.00 86.06 411 ASP A N 1
ATOM 3357 C CA . ASP A 1 411 ? -35.661 5.861 0.708 1.00 86.06 411 ASP A CA 1
ATOM 3358 C C . ASP A 1 411 ? -34.310 6.617 0.767 1.00 86.06 411 ASP A C 1
ATOM 3360 O O . ASP A 1 411 ? -33.258 5.991 0.618 1.00 86.06 411 ASP A O 1
ATOM 3364 N N . PRO A 1 412 ? -34.264 7.940 1.006 1.00 86.31 412 PRO A N 1
ATOM 3365 C CA . PRO A 1 412 ? -33.007 8.680 1.113 1.00 86.31 412 PRO A CA 1
ATOM 3366 C C . PRO A 1 412 ? -32.244 8.436 2.426 1.00 86.31 412 PRO A C 1
ATOM 3368 O O . PRO A 1 412 ? -31.122 8.914 2.549 1.00 86.31 412 PRO A O 1
ATOM 3371 N N . PHE A 1 413 ? -32.812 7.711 3.396 1.00 90.81 413 PHE A N 1
ATOM 3372 C CA . PHE A 1 413 ? -32.214 7.503 4.719 1.00 90.81 413 PHE A CA 1
ATOM 3373 C C . PHE A 1 413 ? -30.882 6.727 4.676 1.00 90.81 413 PHE A C 1
ATOM 3375 O O . PHE A 1 413 ? -30.794 5.635 4.104 1.00 90.81 413 PHE A O 1
ATOM 3382 N N . THR A 1 414 ? -29.845 7.262 5.320 1.00 92.00 414 THR A N 1
ATOM 3383 C CA . THR A 1 414 ? -28.461 6.764 5.324 1.00 92.00 414 THR A CA 1
ATOM 3384 C C . THR A 1 414 ? -27.830 6.762 6.722 1.00 92.00 414 THR A C 1
ATOM 3386 O O . THR A 1 414 ? -28.433 7.170 7.710 1.00 92.00 414 THR A O 1
ATOM 3389 N N . LEU A 1 415 ? -26.566 6.326 6.815 1.00 92.19 415 LEU A N 1
ATOM 3390 C CA . LEU A 1 415 ? -25.782 6.405 8.054 1.00 92.19 415 LEU A CA 1
ATOM 3391 C C . LEU A 1 415 ? -25.657 7.838 8.597 1.00 92.19 415 LEU A C 1
ATOM 3393 O O . LEU A 1 415 ? -25.628 8.011 9.810 1.00 92.19 415 LEU A O 1
ATOM 3397 N N . VAL A 1 416 ? -25.618 8.851 7.723 1.00 87.94 416 VAL A N 1
ATOM 3398 C CA . VAL A 1 416 ? -25.532 10.260 8.143 1.00 87.94 416 VAL A CA 1
ATOM 3399 C C . VAL A 1 416 ? -26.781 10.662 8.923 1.00 87.94 416 VAL A C 1
ATOM 3401 O O . VAL A 1 416 ? -26.679 11.363 9.922 1.00 87.94 416 VAL A O 1
ATOM 3404 N N . ASP A 1 417 ? -27.953 10.172 8.525 1.00 90.56 417 ASP A N 1
ATOM 3405 C CA . ASP A 1 417 ? -29.207 10.454 9.222 1.00 90.56 417 ASP A CA 1
ATOM 3406 C C . ASP A 1 417 ? -29.219 9.817 10.618 1.00 90.56 417 ASP A C 1
ATOM 3408 O O . ASP A 1 417 ? -29.637 10.449 11.583 1.00 90.56 417 ASP A O 1
ATOM 3412 N N . ILE A 1 418 ? -28.662 8.608 10.766 1.00 90.38 418 ILE A N 1
ATOM 3413 C CA . ILE A 1 418 ? -28.467 7.981 12.084 1.00 90.38 418 ILE A CA 1
ATOM 3414 C C . ILE A 1 418 ? -27.514 8.814 12.949 1.00 90.38 418 ILE A C 1
ATOM 3416 O O . ILE A 1 418 ? -27.795 9.038 14.125 1.00 90.38 418 ILE A O 1
ATOM 3420 N N . GLU A 1 419 ? -26.402 9.285 12.380 1.00 87.19 419 GLU A N 1
ATOM 3421 C CA . GLU A 1 419 ? -25.439 10.154 13.068 1.00 87.19 419 GLU A CA 1
ATOM 3422 C C . GLU A 1 419 ? -26.079 11.477 13.515 1.00 87.19 419 GLU A C 1
ATOM 3424 O O . GLU A 1 419 ? -25.864 11.905 14.650 1.00 87.19 419 GLU A O 1
ATOM 3429 N N . MET A 1 420 ? -26.911 12.088 12.666 1.00 84.38 420 MET A N 1
ATOM 3430 C CA . MET A 1 420 ? -27.651 13.311 12.985 1.00 84.38 420 MET A CA 1
ATOM 3431 C C . MET A 1 420 ? -28.691 13.075 14.082 1.00 84.38 420 MET A C 1
ATOM 3433 O O . MET A 1 420 ? -28.739 13.847 15.035 1.00 84.38 420 MET A O 1
ATOM 3437 N N . LYS A 1 421 ? -29.456 11.979 14.017 1.00 87.19 421 LYS A N 1
ATOM 3438 C CA . LYS A 1 421 ? -30.405 11.598 15.075 1.00 87.19 421 LYS A CA 1
ATOM 3439 C C . LYS A 1 421 ? -29.708 11.335 16.415 1.00 87.19 421 LYS A C 1
ATOM 3441 O O . LYS A 1 421 ? -30.223 11.727 17.457 1.00 87.19 421 LYS A O 1
ATOM 3446 N N . ILE A 1 422 ? -28.516 10.726 16.406 1.00 85.44 422 ILE A N 1
ATOM 3447 C CA . ILE A 1 422 ? -27.673 10.563 17.608 1.00 85.44 422 ILE A CA 1
ATOM 3448 C C . ILE A 1 422 ? -27.243 11.924 18.156 1.00 85.44 422 ILE A C 1
ATOM 3450 O O . ILE A 1 422 ? -27.368 12.167 19.354 1.00 85.44 422 ILE A O 1
ATOM 3454 N N . TYR A 1 423 ? -26.747 12.809 17.288 1.00 80.12 423 TYR A N 1
ATOM 3455 C CA . TYR A 1 423 ? -26.292 14.145 17.670 1.00 80.12 423 TYR A CA 1
ATOM 3456 C C . TYR A 1 423 ? -27.426 14.994 18.263 1.00 80.12 423 TYR A C 1
ATOM 3458 O O . TYR A 1 423 ? -27.239 15.646 19.290 1.00 80.12 423 TYR A O 1
ATOM 3466 N N . ASN A 1 424 ? -28.612 14.925 17.659 1.00 78.75 424 ASN A N 1
ATOM 3467 C CA . ASN A 1 424 ? -29.822 15.612 18.107 1.00 78.75 424 ASN A CA 1
ATOM 3468 C C . ASN A 1 424 ? -30.513 14.927 19.301 1.00 78.75 424 ASN A C 1
ATOM 3470 O O . ASN A 1 424 ? -31.493 15.463 19.810 1.00 78.75 424 ASN A O 1
ATOM 3474 N N . GLN A 1 425 ? -30.011 13.771 19.753 1.00 78.75 425 GLN A N 1
ATOM 3475 C CA . GLN A 1 425 ? -30.588 12.972 20.841 1.00 78.75 425 GLN A CA 1
ATOM 3476 C C . GLN A 1 425 ? -32.045 12.542 20.582 1.00 78.75 425 GLN A C 1
ATOM 3478 O O . GLN A 1 425 ? -32.873 12.530 21.486 1.00 78.75 425 GLN A O 1
ATOM 3483 N N . GLU A 1 426 ? -32.355 12.169 19.339 1.00 84.19 426 GLU A N 1
ATOM 3484 C CA . GLU A 1 426 ? -33.703 11.777 18.896 1.00 84.19 426 GLU A CA 1
ATOM 3485 C C . GLU A 1 426 ? -34.049 10.304 19.176 1.00 84.19 426 GLU A C 1
ATOM 3487 O O . GLU A 1 426 ? -35.165 9.870 18.897 1.00 84.19 426 GLU A O 1
ATOM 3492 N N . TYR A 1 427 ? -33.102 9.511 19.681 1.00 84.00 427 TYR A N 1
ATOM 3493 C CA . TYR A 1 427 ? -33.328 8.103 20.007 1.00 84.00 427 TYR A CA 1
ATOM 3494 C C . TYR A 1 427 ? -33.736 7.928 21.469 1.00 84.00 427 TYR A C 1
ATOM 3496 O O . TYR A 1 427 ? -33.054 8.406 22.375 1.00 84.00 427 TYR A O 1
ATOM 3504 N N . GLU A 1 428 ? -34.820 7.189 21.704 1.00 80.81 428 GLU A N 1
ATOM 3505 C CA . GLU A 1 428 ? -35.301 6.881 23.055 1.00 80.81 428 GLU A CA 1
ATOM 3506 C C . GLU A 1 428 ? -34.678 5.592 23.603 1.00 80.81 428 GLU A C 1
ATOM 3508 O O . GLU A 1 428 ? -34.507 5.440 24.814 1.00 80.81 428 GLU A O 1
ATOM 3513 N N . CYS A 1 429 ? -34.294 4.656 22.733 1.00 82.38 429 CYS A N 1
ATOM 3514 C CA . CYS A 1 429 ? -33.624 3.424 23.133 1.00 82.38 429 CYS A CA 1
ATOM 3515 C C . CYS A 1 429 ? -32.599 2.937 22.099 1.00 82.38 429 CYS A C 1
ATOM 3517 O O . CYS A 1 429 ? -32.480 3.462 20.991 1.00 82.38 429 CYS A O 1
ATOM 3519 N N . ASP A 1 430 ? -31.819 1.922 22.476 1.00 85.50 430 ASP A N 1
ATOM 3520 C CA . ASP A 1 430 ? -30.789 1.366 21.597 1.00 85.50 430 ASP A CA 1
ATOM 3521 C C . ASP A 1 430 ? -31.416 0.517 20.474 1.00 85.50 430 ASP A C 1
ATOM 3523 O O . ASP A 1 430 ? -30.852 0.400 19.388 1.00 85.50 430 ASP A O 1
ATOM 3527 N N . GLU A 1 431 ? -32.592 -0.060 20.716 1.00 88.25 431 GLU A N 1
ATOM 3528 C CA . GLU A 1 431 ? -33.367 -0.844 19.756 1.00 88.25 431 GLU A CA 1
ATOM 3529 C C . GLU A 1 431 ? -33.852 0.002 18.565 1.00 88.25 431 GLU A C 1
ATOM 3531 O O . GLU A 1 431 ? -33.842 -0.485 17.429 1.00 88.25 431 GLU A O 1
ATOM 3536 N N . ASP A 1 432 ? -34.182 1.279 18.786 1.00 88.44 432 ASP A N 1
ATOM 3537 C CA . ASP A 1 432 ? -34.531 2.227 17.717 1.00 88.44 432 ASP A CA 1
ATOM 3538 C C . ASP A 1 432 ? -33.344 2.455 16.776 1.00 88.44 432 ASP A C 1
ATOM 3540 O O . ASP A 1 432 ? -33.481 2.444 15.551 1.00 88.44 432 ASP A O 1
ATOM 3544 N N . ILE A 1 433 ? -32.146 2.588 17.353 1.00 90.38 433 ILE A N 1
ATOM 3545 C CA . ILE A 1 433 ? -30.904 2.739 16.595 1.00 90.38 433 ILE A CA 1
ATOM 3546 C C . ILE A 1 433 ? -30.647 1.480 15.769 1.00 90.38 433 ILE A C 1
ATOM 3548 O O . ILE A 1 433 ? -30.318 1.577 14.589 1.00 90.38 433 ILE A O 1
ATOM 3552 N N . VAL A 1 434 ? -30.817 0.290 16.355 1.00 91.31 434 VAL A N 1
ATOM 3553 C CA . VAL A 1 434 ? -30.643 -0.976 15.624 1.00 91.31 434 VAL A CA 1
ATOM 3554 C C . VAL A 1 434 ? -31.660 -1.107 14.488 1.00 91.31 434 VAL A C 1
ATOM 3556 O O . VAL A 1 434 ? -31.300 -1.555 13.399 1.00 91.31 434 VAL A O 1
ATOM 3559 N N . THR A 1 435 ? -32.901 -0.677 14.707 1.00 91.25 435 THR A N 1
ATOM 3560 C CA . THR A 1 435 ? -33.955 -0.656 13.684 1.00 91.25 435 THR A CA 1
ATOM 3561 C C . THR A 1 435 ? -33.571 0.245 12.509 1.00 91.25 435 THR A C 1
ATOM 3563 O O . THR A 1 435 ? -33.642 -0.180 11.353 1.00 91.25 435 THR A O 1
ATOM 3566 N N . ASP A 1 436 ? -33.065 1.449 12.777 1.00 93.31 436 ASP A N 1
ATOM 3567 C CA . ASP A 1 436 ? -32.581 2.344 11.724 1.00 93.31 436 ASP A CA 1
ATOM 3568 C C . ASP A 1 436 ? -31.293 1.820 11.060 1.00 93.31 436 ASP A C 1
ATOM 3570 O O . ASP A 1 436 ? -31.139 1.912 9.840 1.00 93.31 436 ASP A O 1
ATOM 3574 N N . MET A 1 437 ? -30.402 1.158 11.806 1.00 93.62 437 MET A N 1
ATOM 3575 C CA . MET A 1 437 ? -29.244 0.460 11.232 1.00 93.62 437 MET A CA 1
ATOM 3576 C C . MET A 1 437 ? -29.678 -0.654 10.268 1.00 93.62 437 MET A C 1
ATOM 3578 O O . MET A 1 437 ? -29.064 -0.831 9.214 1.00 93.62 437 MET A O 1
ATOM 3582 N N . LEU A 1 438 ? -30.759 -1.380 10.566 1.00 91.94 438 LEU A N 1
ATOM 3583 C CA . LEU A 1 438 ? -31.331 -2.384 9.666 1.00 91.94 438 LEU A CA 1
ATOM 3584 C C . LEU A 1 438 ? -31.964 -1.762 8.408 1.00 91.94 438 LEU A C 1
ATOM 3586 O O . LEU A 1 438 ? -32.142 -2.460 7.415 1.00 91.94 438 LEU A O 1
ATOM 3590 N N . ARG A 1 439 ? -32.255 -0.464 8.355 1.00 91.56 439 ARG A N 1
ATOM 3591 C CA . ARG A 1 439 ? -32.679 0.168 7.090 1.00 91.56 439 ARG A CA 1
ATOM 3592 C C . ARG A 1 439 ? -31.516 0.381 6.131 1.00 91.56 439 ARG A C 1
ATOM 3594 O O . ARG A 1 439 ? -31.722 0.499 4.924 1.00 91.56 439 ARG A O 1
ATOM 3601 N N . ILE A 1 440 ? -30.294 0.420 6.661 1.00 92.50 440 ILE A N 1
ATOM 3602 C CA . ILE A 1 440 ? -29.112 0.803 5.895 1.00 92.50 440 ILE A CA 1
ATOM 3603 C C . ILE A 1 440 ? -28.079 -0.309 5.750 1.00 92.50 440 ILE A C 1
ATOM 3605 O O . ILE A 1 440 ? -27.229 -0.175 4.883 1.00 92.50 440 ILE A O 1
ATOM 3609 N N . MET A 1 441 ? -28.084 -1.383 6.549 1.00 92.88 441 MET A N 1
ATOM 3610 C CA . MET A 1 441 ? -27.025 -2.395 6.444 1.00 92.88 441 MET A CA 1
ATOM 3611 C C . MET A 1 441 ? -27.457 -3.846 6.669 1.00 92.88 441 MET A C 1
ATOM 3613 O O . MET A 1 441 ? -28.395 -4.128 7.414 1.00 92.88 441 MET A O 1
ATOM 3617 N N . ARG A 1 442 ? -26.728 -4.782 6.048 1.00 92.50 442 ARG A N 1
ATOM 3618 C CA . ARG A 1 442 ? -26.851 -6.243 6.208 1.00 92.50 442 ARG A CA 1
ATOM 3619 C C . ARG A 1 442 ? -25.491 -6.927 6.152 1.00 92.50 442 ARG A C 1
ATOM 3621 O O . ARG A 1 442 ? -24.541 -6.359 5.622 1.00 92.50 442 ARG A O 1
ATOM 3628 N N . ILE A 1 443 ? -25.409 -8.147 6.679 1.00 92.88 443 ILE A N 1
ATOM 3629 C CA . ILE A 1 443 ? -24.207 -8.985 6.619 1.00 92.88 443 ILE A CA 1
ATOM 3630 C C . ILE A 1 443 ? -24.506 -10.325 5.952 1.00 92.88 443 ILE A C 1
ATOM 3632 O O . ILE A 1 443 ? -25.566 -10.907 6.173 1.00 92.88 443 ILE A O 1
ATOM 3636 N N . ILE A 1 444 ? -23.563 -10.818 5.157 1.00 87.94 444 ILE A N 1
ATOM 3637 C CA . ILE A 1 444 ? -23.643 -12.117 4.482 1.00 87.94 444 ILE A CA 1
ATOM 3638 C C . ILE A 1 444 ? -22.377 -12.894 4.810 1.00 87.94 444 ILE A C 1
ATOM 3640 O O . ILE A 1 444 ? -21.269 -12.370 4.673 1.00 87.94 444 ILE A O 1
ATOM 3644 N N . ASN A 1 445 ? -22.546 -14.145 5.229 1.00 78.44 445 ASN A N 1
ATOM 3645 C CA . ASN A 1 445 ? -21.434 -15.017 5.576 1.00 78.44 445 ASN A CA 1
ATOM 3646 C C . ASN A 1 445 ? -21.084 -15.912 4.377 1.00 78.44 445 ASN A C 1
ATOM 3648 O O . ASN A 1 445 ? -21.826 -16.839 4.054 1.00 78.44 445 ASN A O 1
ATOM 3652 N N . GLN A 1 446 ? -19.975 -15.604 3.697 1.00 68.44 446 GLN A N 1
ATOM 3653 C CA . GLN A 1 446 ? -19.411 -16.439 2.630 1.00 68.44 446 GLN A CA 1
ATOM 3654 C C . GLN A 1 446 ? -18.074 -17.051 3.093 1.00 68.44 446 GLN A C 1
ATOM 3656 O O . GLN A 1 446 ? -18.020 -17.711 4.123 1.00 68.44 446 GLN A O 1
ATOM 3661 N N . LYS A 1 447 ? -16.965 -16.859 2.357 1.00 63.88 447 LYS A N 1
ATOM 3662 C CA . LYS A 1 447 ? -15.618 -17.233 2.848 1.00 63.88 447 LYS A CA 1
ATOM 3663 C C . LYS A 1 447 ? -15.128 -16.303 3.965 1.00 63.88 447 LYS A C 1
ATOM 3665 O O . LYS A 1 447 ? -14.341 -16.734 4.796 1.00 63.88 447 LYS A O 1
ATOM 3670 N N . ASN A 1 448 ? -15.589 -15.053 3.942 1.00 73.75 448 ASN A N 1
ATOM 3671 C CA . ASN A 1 448 ? -15.408 -14.013 4.953 1.00 73.75 448 ASN A CA 1
ATOM 3672 C C . ASN A 1 448 ? -16.755 -13.285 5.121 1.00 73.75 448 ASN A C 1
ATOM 3674 O O . ASN A 1 448 ? -17.565 -13.301 4.188 1.00 73.75 448 ASN A O 1
ATOM 3678 N N . ASP A 1 449 ? -16.974 -12.623 6.260 1.00 79.75 449 ASP A N 1
ATOM 3679 C CA . ASP A 1 449 ? -18.156 -11.779 6.469 1.00 79.75 449 ASP A CA 1
ATOM 3680 C C . ASP A 1 449 ? -18.094 -10.531 5.572 1.00 79.75 449 ASP A C 1
ATOM 3682 O O . ASP A 1 449 ? -17.109 -9.783 5.569 1.00 79.75 449 ASP A O 1
ATOM 3686 N N . ILE A 1 450 ? -19.155 -10.316 4.795 1.00 88.44 450 ILE A N 1
ATOM 3687 C CA . ILE A 1 450 ? -19.305 -9.188 3.874 1.00 88.44 450 ILE A CA 1
ATOM 3688 C C . ILE A 1 450 ? -20.451 -8.302 4.360 1.00 88.44 450 ILE A C 1
ATOM 3690 O O . ILE A 1 450 ? -21.541 -8.793 4.648 1.00 88.44 450 ILE A O 1
ATOM 3694 N N . PHE A 1 451 ? -20.220 -6.991 4.406 1.00 92.62 451 PHE A N 1
ATOM 3695 C CA . PHE A 1 451 ? -21.192 -6.002 4.864 1.00 92.62 451 PHE A CA 1
ATOM 3696 C C . PHE A 1 451 ? -21.758 -5.231 3.675 1.00 92.62 451 PHE A C 1
ATOM 3698 O O . PHE A 1 451 ? -21.018 -4.582 2.941 1.00 92.62 451 PHE A O 1
ATOM 3705 N N . ILE A 1 452 ? -23.073 -5.253 3.506 1.00 91.50 452 ILE A N 1
ATOM 3706 C CA . ILE A 1 452 ? -23.788 -4.411 2.548 1.00 91.50 452 ILE A CA 1
ATOM 3707 C C . ILE A 1 452 ? -24.253 -3.178 3.305 1.00 91.50 452 ILE A C 1
ATOM 3709 O O . ILE A 1 452 ? -24.944 -3.318 4.311 1.00 91.50 452 ILE A O 1
ATOM 3713 N N . MET A 1 453 ? -23.880 -1.982 2.850 1.00 92.94 453 MET A N 1
ATOM 3714 C CA . MET A 1 453 ? -24.243 -0.732 3.518 1.00 92.94 453 MET A CA 1
ATOM 3715 C C . MET A 1 453 ? -24.719 0.321 2.520 1.00 92.94 453 MET A C 1
ATOM 3717 O O . MET A 1 453 ? -23.984 0.719 1.622 1.00 92.94 453 MET A O 1
ATOM 3721 N N . LYS A 1 454 ? -25.942 0.803 2.706 1.00 91.25 454 LYS A N 1
ATOM 3722 C CA . LYS A 1 454 ? -26.580 1.866 1.942 1.00 91.25 454 LYS A CA 1
ATOM 3723 C C . LYS A 1 454 ? -25.810 3.179 2.076 1.00 91.25 454 LYS A C 1
ATOM 3725 O O . LYS A 1 454 ? -25.395 3.574 3.167 1.00 91.25 454 LYS A O 1
ATOM 3730 N N . ARG A 1 455 ? -25.653 3.876 0.954 1.00 89.81 455 ARG A N 1
ATOM 3731 C CA . ARG A 1 455 ? -25.062 5.214 0.865 1.00 89.81 455 ARG A CA 1
ATOM 3732 C C . ARG A 1 455 ? -25.800 6.059 -0.160 1.00 89.81 455 ARG A C 1
ATOM 3734 O O . ARG A 1 455 ? -26.309 5.538 -1.146 1.00 89.81 455 ARG A O 1
ATOM 3741 N N . TYR A 1 456 ? -25.796 7.370 0.021 1.00 85.06 456 TYR A N 1
ATOM 3742 C CA . TYR A 1 456 ? -26.255 8.283 -1.018 1.00 85.06 456 TYR A CA 1
ATOM 3743 C C . TYR A 1 456 ? -25.153 8.491 -2.065 1.00 85.06 456 TYR A C 1
ATOM 3745 O O . TYR A 1 456 ? -23.986 8.683 -1.718 1.00 85.06 456 TYR A O 1
ATOM 3753 N N . ASP A 1 457 ? -25.508 8.431 -3.348 1.00 80.00 457 ASP A N 1
ATOM 3754 C CA . ASP A 1 457 ? -24.596 8.723 -4.451 1.00 80.00 457 ASP A CA 1
ATOM 3755 C C . ASP A 1 457 ? -25.044 10.000 -5.167 1.00 80.00 457 ASP A C 1
ATOM 3757 O O . ASP A 1 457 ? -26.069 10.033 -5.854 1.00 80.00 457 ASP A O 1
ATOM 3761 N N . SER A 1 458 ? -24.259 11.066 -5.007 1.00 78.56 458 SER A N 1
ATOM 3762 C CA . SER A 1 458 ? -24.550 12.380 -5.581 1.00 78.56 458 SER A CA 1
ATOM 3763 C C . SER A 1 458 ? -24.451 12.406 -7.108 1.00 78.56 458 SER A C 1
ATOM 3765 O O . SER A 1 458 ? -25.096 13.247 -7.735 1.00 78.56 458 SER A O 1
ATOM 3767 N N . SER A 1 459 ? -23.702 11.480 -7.718 1.00 73.38 459 SER A N 1
ATOM 3768 C CA . SER A 1 459 ? -23.514 11.422 -9.173 1.00 73.38 459 SER A CA 1
ATOM 3769 C C . SER A 1 459 ? -24.752 10.875 -9.873 1.00 73.38 459 SER A C 1
ATOM 3771 O O . SER A 1 459 ? -25.113 11.326 -10.960 1.00 73.38 459 SER A O 1
ATOM 3773 N N . VAL A 1 460 ? -25.436 9.922 -9.237 1.00 74.25 460 VAL A N 1
ATOM 3774 C CA . VAL A 1 460 ? -26.698 9.354 -9.739 1.00 74.25 460 VAL A CA 1
ATOM 3775 C C . VAL A 1 460 ? -27.943 9.896 -9.033 1.00 74.25 460 VAL A C 1
ATOM 3777 O O . VAL A 1 460 ? -29.046 9.549 -9.446 1.00 74.25 460 VAL A O 1
ATOM 3780 N N . LYS A 1 461 ? -27.775 10.759 -8.019 1.00 79.50 461 LYS A N 1
ATOM 3781 C CA . LYS A 1 461 ? -28.837 11.386 -7.209 1.00 79.50 461 LYS A CA 1
ATOM 3782 C C . LYS A 1 461 ? -29.838 10.383 -6.616 1.00 79.50 461 LYS A C 1
ATOM 3784 O O . LYS A 1 461 ? -31.040 10.626 -6.619 1.00 79.50 461 LYS A O 1
ATOM 3789 N N . ARG A 1 462 ? -29.343 9.241 -6.138 1.00 82.00 462 ARG A N 1
ATOM 3790 C CA . ARG A 1 462 ? -30.144 8.193 -5.483 1.00 82.00 462 ARG A CA 1
ATOM 3791 C C . ARG A 1 462 ? -29.302 7.419 -4.477 1.00 82.00 462 ARG A C 1
ATOM 3793 O O . ARG A 1 462 ? -28.068 7.465 -4.552 1.00 82.00 462 ARG A O 1
ATOM 3800 N N . CYS A 1 463 ? -29.934 6.681 -3.566 1.00 83.19 463 CYS A N 1
ATOM 3801 C CA . CYS A 1 463 ? -29.183 5.758 -2.728 1.00 83.19 463 CYS A CA 1
ATOM 3802 C C . CYS A 1 463 ? -28.709 4.544 -3.539 1.00 83.19 463 CYS A C 1
ATOM 3804 O O . CYS A 1 463 ? -29.355 4.044 -4.456 1.00 83.19 463 CYS A O 1
ATOM 3806 N N . THR A 1 464 ? -27.505 4.108 -3.207 1.00 85.62 464 THR A N 1
ATOM 3807 C CA . THR A 1 464 ? -26.842 2.896 -3.686 1.00 85.62 464 THR A CA 1
ATOM 3808 C C . THR A 1 464 ? -26.316 2.151 -2.460 1.00 85.62 464 THR A C 1
ATOM 3810 O O . THR A 1 464 ? -26.639 2.516 -1.328 1.00 85.62 464 THR A O 1
ATOM 3813 N N . PHE A 1 465 ? -25.506 1.114 -2.642 1.00 88.75 465 PHE A N 1
ATOM 3814 C CA . PHE A 1 465 ? -24.888 0.398 -1.532 1.00 88.75 465 PHE A CA 1
ATOM 3815 C C . PHE A 1 465 ? -23.405 0.140 -1.799 1.00 88.75 465 PHE A C 1
ATOM 3817 O O . PHE A 1 465 ? -22.979 -0.019 -2.942 1.00 88.75 465 PHE A O 1
ATOM 3824 N N . ASP A 1 466 ? -22.634 0.088 -0.720 1.00 87.69 466 ASP A N 1
ATOM 3825 C CA . ASP A 1 466 ? -21.257 -0.379 -0.692 1.00 87.69 466 ASP A CA 1
ATOM 3826 C C . ASP A 1 466 ? -21.211 -1.831 -0.221 1.00 87.69 466 ASP A C 1
ATOM 3828 O O . ASP A 1 466 ? -21.996 -2.249 0.632 1.00 87.69 466 ASP A O 1
ATOM 3832 N N . ILE A 1 467 ? -20.222 -2.565 -0.723 1.00 88.25 467 ILE A N 1
ATOM 3833 C CA . ILE A 1 467 ? -19.805 -3.855 -0.182 1.00 88.25 467 ILE A CA 1
ATOM 3834 C C . ILE A 1 467 ? -18.513 -3.618 0.603 1.00 88.25 467 ILE A C 1
ATOM 3836 O O . ILE A 1 467 ? -17.494 -3.220 0.038 1.00 88.25 467 ILE A O 1
ATOM 3840 N N . LEU A 1 468 ? -18.562 -3.821 1.915 1.00 90.56 468 LEU A N 1
ATOM 3841 C CA . LEU A 1 468 ? -17.497 -3.493 2.858 1.00 90.56 468 LEU A CA 1
ATOM 3842 C C . LEU A 1 468 ? -16.925 -4.760 3.506 1.00 90.56 468 LEU A C 1
ATOM 3844 O O . LEU A 1 468 ? -17.642 -5.727 3.763 1.00 90.56 468 LEU A O 1
ATOM 3848 N N . SER A 1 469 ? -15.625 -4.726 3.804 1.00 89.69 469 SER A N 1
ATOM 3849 C CA . SER A 1 469 ? -14.980 -5.687 4.706 1.00 89.69 469 SER A CA 1
ATOM 3850 C C . SER A 1 469 ? -15.279 -5.345 6.169 1.00 89.69 469 SER A C 1
ATOM 3852 O O . SER A 1 469 ? -15.637 -4.204 6.469 1.00 89.69 469 SER A O 1
ATOM 3854 N N . ASP A 1 470 ? -15.040 -6.290 7.081 1.00 86.75 470 ASP A N 1
ATOM 3855 C CA . ASP A 1 470 ? -15.171 -6.093 8.535 1.00 86.75 470 ASP A CA 1
ATOM 3856 C C . ASP A 1 470 ? -14.436 -4.829 9.023 1.00 86.75 470 ASP A C 1
ATOM 3858 O O . ASP A 1 470 ? -15.062 -3.916 9.559 1.00 86.75 470 ASP A O 1
ATOM 3862 N N . ASP A 1 471 ? -13.150 -4.679 8.674 1.00 88.38 471 ASP A N 1
ATOM 3863 C CA . ASP A 1 471 ? -12.353 -3.485 9.001 1.00 88.38 471 ASP A CA 1
ATOM 3864 C C . ASP A 1 471 ? -12.984 -2.169 8.503 1.00 88.38 471 ASP A C 1
ATOM 3866 O O . ASP A 1 471 ? -12.886 -1.125 9.155 1.00 88.38 471 ASP A O 1
ATOM 3870 N N . ALA A 1 472 ? -13.591 -2.180 7.311 1.00 89.19 472 ALA A N 1
ATOM 3871 C CA . ALA A 1 472 ? -14.177 -0.987 6.709 1.00 89.19 472 ALA A CA 1
ATOM 3872 C C . ALA A 1 472 ? -15.518 -0.636 7.369 1.00 89.19 472 ALA A C 1
ATOM 3874 O O . ALA A 1 472 ? -15.762 0.536 7.671 1.00 89.19 472 ALA A O 1
ATOM 3875 N N . ALA A 1 473 ? -16.353 -1.641 7.645 1.00 90.62 473 ALA A N 1
ATOM 3876 C CA . ALA A 1 473 ? -17.604 -1.483 8.379 1.00 90.62 473 ALA A CA 1
ATOM 3877 C C . ALA A 1 473 ? -17.347 -1.012 9.819 1.00 90.62 473 ALA A C 1
ATOM 3879 O O . ALA A 1 473 ? -17.947 -0.026 10.257 1.00 90.62 473 ALA A O 1
ATOM 3880 N N . GLN A 1 474 ? -16.379 -1.619 10.513 1.00 91.94 474 GLN A N 1
ATOM 3881 C CA . GLN A 1 474 ? -15.957 -1.218 11.853 1.00 91.94 474 GLN A CA 1
ATOM 3882 C C . GLN A 1 474 ? -15.501 0.239 11.878 1.00 91.94 474 GLN A C 1
ATOM 3884 O O . GLN A 1 474 ? -15.931 1.000 12.747 1.00 91.94 474 GLN A O 1
ATOM 3889 N N . LYS A 1 475 ? -14.663 0.660 10.923 1.00 90.50 475 LYS A N 1
ATOM 3890 C CA . LY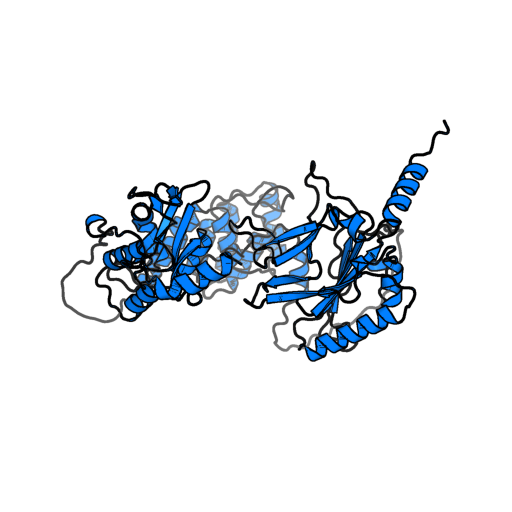S A 1 475 ? -14.207 2.054 10.826 1.00 90.50 475 LYS A CA 1
ATOM 3891 C C . LYS A 1 475 ? -15.349 3.035 10.588 1.00 90.50 475 LYS A C 1
ATOM 3893 O O . LYS A 1 475 ? -15.298 4.121 11.158 1.00 90.50 475 LYS A O 1
ATOM 3898 N N . LYS A 1 476 ? -16.356 2.692 9.771 1.00 90.25 476 LYS A N 1
ATOM 3899 C CA . LYS A 1 476 ? -17.531 3.555 9.550 1.00 90.25 476 LYS A CA 1
ATOM 3900 C C . LYS A 1 476 ? -18.395 3.646 10.815 1.00 90.25 476 LYS A C 1
ATOM 3902 O O . LYS A 1 476 ? -18.623 4.742 11.310 1.00 90.25 476 LYS A O 1
ATOM 3907 N N . LEU A 1 477 ? -18.778 2.510 11.399 1.00 90.69 477 LEU A N 1
ATOM 3908 C CA . LEU A 1 477 ? -19.684 2.446 12.556 1.00 90.69 477 LEU A CA 1
ATOM 3909 C C . LEU A 1 477 ? -19.034 2.861 13.887 1.00 90.69 477 LEU A C 1
ATOM 3911 O O . LEU A 1 477 ? -19.725 3.156 14.856 1.00 90.69 477 LEU A O 1
ATOM 3915 N N . SER A 1 478 ? -17.703 2.896 13.974 1.00 87.94 478 SER A N 1
ATOM 3916 C CA . SER A 1 478 ? -17.002 3.331 15.192 1.00 87.94 478 SER A CA 1
ATOM 3917 C C . SER A 1 478 ? -16.860 4.850 15.326 1.00 87.94 478 SER A C 1
ATOM 3919 O O . SER A 1 478 ? -16.355 5.301 16.358 1.00 87.94 478 SER A O 1
ATOM 3921 N N . LYS A 1 479 ? -17.249 5.626 14.302 1.00 82.56 479 LYS A N 1
ATOM 3922 C CA . LYS A 1 479 ? -17.193 7.098 14.323 1.00 82.56 479 LYS A CA 1
ATOM 3923 C C . LYS A 1 479 ? -18.296 7.692 15.192 1.00 82.56 479 LYS A C 1
ATOM 3925 O O . LYS A 1 479 ? -18.012 8.552 16.020 1.00 82.56 479 LYS A O 1
ATOM 3930 N N . ALA A 1 480 ? -19.517 7.193 15.028 1.00 75.94 480 ALA A N 1
ATOM 3931 C CA . ALA A 1 480 ? -20.669 7.605 15.809 1.00 75.94 480 ALA A CA 1
ATOM 3932 C C . ALA A 1 480 ? -20.616 7.012 17.223 1.00 75.94 480 ALA A C 1
ATOM 3934 O O . ALA A 1 480 ? -20.329 5.822 17.409 1.00 75.94 480 ALA A O 1
ATOM 3935 N N . LYS A 1 481 ? -20.906 7.850 18.219 1.00 81.12 481 LYS A N 1
ATOM 3936 C CA . LYS A 1 481 ? -21.012 7.456 19.624 1.00 81.12 481 LYS A CA 1
ATOM 3937 C C . LYS A 1 481 ? -22.343 7.937 20.167 1.00 81.12 481 LYS A C 1
ATOM 3939 O O . LYS A 1 481 ? -22.683 9.102 20.007 1.00 81.12 481 LYS A O 1
ATOM 3944 N N . TRP A 1 482 ? -23.049 7.029 20.816 1.00 76.12 482 TRP A N 1
ATOM 3945 C CA . TRP A 1 482 ? -24.334 7.257 21.444 1.00 76.12 482 TRP A CA 1
ATOM 3946 C C . TRP A 1 482 ? -24.178 7.211 22.963 1.00 76.12 482 TRP A C 1
ATOM 3948 O O . TRP A 1 482 ? -23.578 6.280 23.504 1.00 76.12 482 TRP A O 1
ATOM 3958 N N . ASP A 1 483 ? -24.706 8.218 23.653 1.00 75.75 483 ASP A N 1
ATOM 3959 C CA . ASP A 1 483 ? -24.811 8.231 25.111 1.00 75.75 483 ASP A CA 1
ATOM 3960 C C . ASP A 1 483 ? -26.190 7.704 25.527 1.00 75.75 483 ASP A C 1
ATOM 3962 O O . ASP A 1 483 ? -27.050 8.444 25.993 1.00 75.75 483 ASP A O 1
ATOM 3966 N N . GLY A 1 484 ? -26.401 6.404 25.323 1.00 63.28 484 GLY A N 1
ATOM 3967 C CA . GLY A 1 484 ? -27.677 5.755 25.605 1.00 63.28 484 GLY A CA 1
ATOM 3968 C C . GLY A 1 484 ? -27.937 5.496 27.080 1.00 63.28 484 GLY A C 1
ATOM 3969 O O . GLY A 1 484 ? -27.016 5.417 27.898 1.00 63.28 484 GLY A O 1
ATOM 3970 N N . PHE A 1 485 ? -29.206 5.238 27.403 1.00 59.84 485 PHE A N 1
ATOM 3971 C CA . PHE A 1 485 ? -29.657 4.856 28.746 1.00 59.84 485 PHE A CA 1
ATOM 3972 C C . PHE A 1 485 ? -28.934 3.618 29.299 1.00 59.84 485 PHE A C 1
ATOM 3974 O O . PHE A 1 485 ? -28.772 3.493 30.512 1.00 59.84 485 PHE A O 1
ATOM 3981 N N . ARG A 1 486 ? -28.485 2.702 28.423 1.00 66.62 486 ARG A N 1
ATOM 3982 C CA . ARG A 1 486 ? -27.743 1.492 28.818 1.00 66.62 486 ARG A CA 1
ATOM 3983 C C . ARG A 1 486 ? -26.251 1.739 29.027 1.00 66.62 486 ARG A C 1
ATOM 3985 O O . ARG A 1 486 ? -25.654 1.139 29.919 1.00 66.62 486 ARG A O 1
ATOM 3992 N N . LYS A 1 487 ? -25.624 2.557 28.177 1.00 69.25 487 LYS A N 1
ATOM 3993 C CA . LYS A 1 487 ? -24.171 2.754 28.170 1.00 69.25 487 LYS A CA 1
ATOM 3994 C C . LYS A 1 487 ? -23.798 4.087 27.532 1.00 69.25 487 LYS A C 1
ATOM 3996 O O . LYS A 1 487 ? -24.145 4.353 26.386 1.00 69.25 487 LYS A O 1
ATOM 4001 N N . LYS A 1 488 ? -22.994 4.871 28.253 1.00 71.25 488 LYS A N 1
ATOM 4002 C CA . LYS A 1 488 ? -22.360 6.082 27.720 1.00 71.25 488 LYS A CA 1
ATOM 4003 C C . LYS A 1 488 ? -21.274 5.729 26.700 1.00 71.25 488 LYS A C 1
ATOM 4005 O O . LYS A 1 488 ? -20.540 4.754 26.877 1.00 71.25 488 LYS A O 1
ATOM 4010 N N . ASN A 1 489 ? -21.131 6.556 25.672 1.00 73.19 489 ASN A N 1
ATOM 4011 C CA . ASN A 1 489 ? -20.174 6.437 24.576 1.00 73.19 489 ASN A CA 1
ATOM 4012 C C . ASN A 1 489 ? -20.242 5.085 23.843 1.00 73.19 489 ASN A C 1
ATOM 4014 O O . ASN A 1 489 ? -19.220 4.557 23.387 1.00 73.19 489 ASN A O 1
ATOM 4018 N N . LEU A 1 490 ? -21.439 4.509 23.727 1.00 81.38 490 LEU A N 1
ATOM 4019 C CA . LEU A 1 490 ? -21.670 3.288 22.975 1.00 81.38 490 LEU A CA 1
ATOM 4020 C C . LEU A 1 490 ? -21.425 3.555 21.486 1.00 81.38 490 LEU A C 1
ATOM 4022 O O . LEU A 1 490 ? -22.101 4.363 20.855 1.00 81.38 490 LEU A O 1
ATOM 4026 N N . LYS A 1 491 ? -20.435 2.876 20.908 1.00 88.69 491 LYS A N 1
ATOM 4027 C CA . LYS A 1 491 ? -20.197 2.917 19.461 1.00 88.69 491 LYS A CA 1
ATOM 4028 C C . LYS A 1 491 ? -21.267 2.100 18.746 1.00 88.69 491 LYS A C 1
ATOM 4030 O O . LYS A 1 491 ? -21.582 1.000 19.208 1.00 88.69 491 LYS A O 1
ATOM 4035 N N . LEU A 1 492 ? -21.713 2.549 17.571 1.00 89.50 492 LEU A N 1
ATOM 4036 C CA . LEU A 1 492 ? -22.641 1.764 16.741 1.00 89.50 492 LEU A CA 1
ATOM 4037 C C . LEU A 1 492 ? -22.078 0.379 16.404 1.00 89.50 492 LEU A C 1
ATOM 4039 O O . LEU A 1 492 ? -22.820 -0.595 16.370 1.00 89.50 492 LEU A O 1
ATOM 4043 N N . TRP A 1 493 ? -20.756 0.265 16.224 1.00 92.31 493 TRP A N 1
ATOM 4044 C CA . TRP A 1 493 ? -20.105 -1.035 16.031 1.00 92.31 493 TRP A CA 1
ATOM 4045 C C . TRP A 1 493 ? -20.333 -1.992 17.207 1.00 92.31 493 TRP A C 1
ATOM 4047 O O . TRP A 1 493 ? -20.643 -3.161 17.004 1.00 92.31 493 TRP A O 1
ATOM 4057 N N . SER A 1 494 ? -20.209 -1.497 18.439 1.00 88.44 494 SER A N 1
ATOM 4058 C CA . SER A 1 494 ? -20.434 -2.309 19.637 1.00 88.44 494 SER A CA 1
ATOM 4059 C C . SER A 1 494 ? -21.897 -2.724 19.759 1.00 88.44 494 SER A C 1
ATOM 4061 O O . SER A 1 494 ? -22.175 -3.878 20.071 1.00 88.44 494 SER A O 1
ATOM 4063 N N . LEU A 1 495 ? -22.820 -1.812 19.443 1.00 87.56 495 LEU A N 1
ATOM 4064 C CA . LEU A 1 495 ? -24.250 -2.105 19.418 1.00 87.56 495 LEU A CA 1
ATOM 4065 C C . LEU A 1 495 ? -24.588 -3.179 18.371 1.00 87.56 495 LEU A C 1
ATOM 4067 O O . LEU A 1 495 ? -25.274 -4.150 18.682 1.00 87.56 495 LEU A O 1
ATOM 4071 N N . PHE A 1 496 ? -24.022 -3.069 17.166 1.00 90.88 496 PHE A N 1
ATOM 4072 C CA . PHE A 1 496 ? -24.115 -4.102 16.135 1.00 90.88 496 PHE A CA 1
ATOM 4073 C C . PHE A 1 496 ? -23.594 -5.459 16.627 1.00 90.88 496 PHE A C 1
ATOM 4075 O O . PHE A 1 496 ? -24.268 -6.465 16.433 1.00 90.88 496 PHE A O 1
ATOM 4082 N N . GLN A 1 497 ? -22.434 -5.516 17.291 1.00 88.75 497 GLN A N 1
ATOM 4083 C CA . GLN A 1 497 ? -21.853 -6.783 17.758 1.00 88.75 497 GLN A CA 1
ATOM 4084 C C . GLN A 1 497 ? -22.773 -7.542 18.735 1.00 88.75 497 GLN A C 1
ATOM 4086 O O . GLN A 1 497 ? -22.826 -8.771 18.683 1.00 88.75 497 GLN A O 1
ATOM 4091 N N . GLU A 1 498 ? -23.548 -6.841 19.571 1.00 86.12 498 GLU A N 1
ATOM 4092 C CA . GLU A 1 498 ? -24.535 -7.451 20.483 1.00 86.12 498 GLU A CA 1
ATOM 4093 C C . GLU A 1 498 ? -25.718 -8.107 19.740 1.00 86.12 498 GLU A C 1
ATOM 4095 O O . GLU A 1 498 ? -26.340 -9.060 20.230 1.00 86.12 498 GLU A O 1
ATOM 4100 N N . CYS A 1 499 ? -26.025 -7.623 18.534 1.00 86.88 499 CYS A N 1
ATOM 4101 C CA . CYS A 1 499 ? -27.182 -8.036 17.745 1.00 86.88 499 CYS A CA 1
ATOM 4102 C C . CYS A 1 499 ? -26.841 -8.505 16.320 1.00 86.88 499 CYS A C 1
ATOM 4104 O O . CYS A 1 499 ? -27.745 -8.666 15.510 1.00 86.88 499 CYS A O 1
ATOM 4106 N N . ALA A 1 500 ? -25.585 -8.851 16.018 1.00 87.19 500 ALA A N 1
ATOM 4107 C CA . ALA A 1 500 ? -25.132 -9.179 14.659 1.00 87.19 500 ALA A CA 1
ATOM 4108 C C . ALA A 1 500 ? -25.982 -10.256 13.956 1.00 87.19 500 ALA A C 1
ATOM 4110 O O . ALA A 1 500 ? -26.139 -10.236 12.739 1.00 87.19 500 ALA A O 1
ATOM 4111 N N . GLY A 1 501 ? -26.583 -11.170 14.726 1.00 86.31 501 GLY A N 1
ATOM 4112 C CA . GLY A 1 501 ? -27.511 -12.178 14.216 1.00 86.31 501 GLY A CA 1
ATOM 4113 C C . GLY A 1 501 ? -28.726 -11.617 13.464 1.00 86.31 501 GLY A C 1
ATOM 4114 O O . GLY A 1 501 ? -29.133 -12.243 12.494 1.00 86.31 501 GLY A O 1
ATOM 4115 N N . VAL A 1 502 ? -29.270 -10.450 13.845 1.00 89.44 502 VAL A 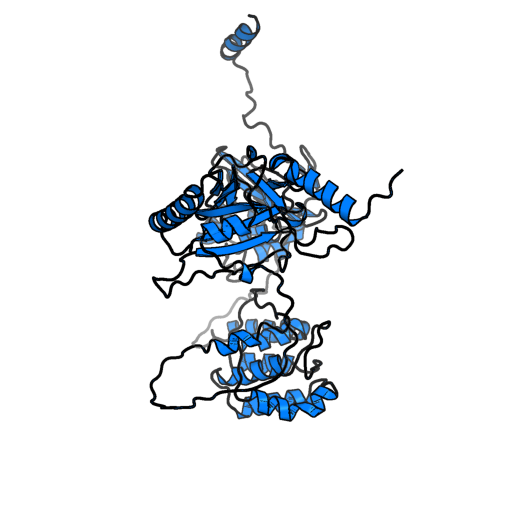N 1
ATOM 4116 C CA . VAL A 1 502 ? -30.450 -9.863 13.167 1.00 89.44 502 VAL A CA 1
ATOM 4117 C C . VAL A 1 502 ? -30.109 -9.204 11.828 1.00 89.44 502 VAL A C 1
ATOM 4119 O O . VAL A 1 502 ? -30.990 -8.970 11.009 1.00 89.44 502 VAL A O 1
ATOM 4122 N N . PHE A 1 503 ? -28.825 -8.935 11.578 1.00 91.25 503 PHE A N 1
ATOM 4123 C CA . PHE A 1 503 ? -28.343 -8.341 10.331 1.00 91.25 503 PHE A CA 1
ATOM 4124 C C . PHE A 1 503 ? -28.038 -9.383 9.250 1.00 91.25 503 PHE A C 1
ATOM 4126 O O . PHE A 1 503 ? -27.691 -9.000 8.131 1.00 91.25 503 PHE A O 1
ATOM 4133 N N . ARG A 1 504 ? -28.107 -10.681 9.571 1.00 90.00 504 ARG A N 1
ATOM 4134 C CA . ARG A 1 504 ? -27.676 -11.756 8.672 1.00 90.00 504 ARG A CA 1
ATOM 4135 C C . ARG A 1 504 ? -28.679 -12.006 7.555 1.00 90.00 504 ARG A C 1
ATOM 4137 O O . ARG A 1 504 ? -29.858 -12.221 7.812 1.00 90.00 504 ARG A O 1
ATOM 4144 N N . LEU A 1 505 ? -28.162 -12.054 6.335 1.00 88.69 505 LEU A N 1
ATOM 4145 C CA . LEU A 1 505 ? -28.816 -12.627 5.166 1.00 88.69 505 LEU A CA 1
ATOM 4146 C C . LEU A 1 505 ? -28.068 -13.891 4.735 1.00 88.69 505 LEU A C 1
ATOM 4148 O O . LEU A 1 505 ? -26.872 -14.047 4.998 1.00 88.69 505 LEU A O 1
ATOM 4152 N N . ARG A 1 506 ? -28.793 -14.797 4.085 1.00 85.38 506 ARG A N 1
ATOM 4153 C CA . ARG A 1 506 ? -28.287 -16.061 3.553 1.00 85.38 506 ARG A CA 1
ATOM 4154 C C . ARG A 1 506 ? -27.367 -15.831 2.361 1.00 85.38 506 ARG A C 1
ATOM 4156 O O . ARG A 1 506 ? -26.307 -16.443 2.302 1.00 85.38 506 ARG A O 1
ATOM 4163 N N . ASP A 1 507 ? -27.771 -14.973 1.426 1.00 83.81 507 ASP A N 1
ATOM 4164 C CA . ASP A 1 507 ? -27.024 -14.755 0.185 1.00 83.81 507 ASP A CA 1
ATOM 4165 C C . ASP A 1 507 ? -27.328 -13.398 -0.476 1.00 83.81 507 ASP A C 1
ATOM 4167 O O . ASP A 1 507 ? -28.170 -12.627 -0.007 1.00 83.81 507 ASP A O 1
ATOM 4171 N N . ILE A 1 508 ? -26.631 -13.108 -1.575 1.00 85.25 508 ILE A N 1
ATOM 4172 C CA . ILE A 1 508 ? -26.849 -11.970 -2.469 1.00 85.25 508 ILE A CA 1
ATOM 4173 C C . ILE A 1 508 ? -27.088 -12.468 -3.896 1.00 85.25 508 ILE A C 1
ATOM 4175 O O . ILE A 1 508 ? -26.303 -13.240 -4.441 1.00 85.25 508 ILE A O 1
ATOM 4179 N N . GLN A 1 509 ? -28.156 -11.999 -4.533 1.00 82.12 509 GLN A N 1
ATOM 4180 C CA . GLN A 1 509 ? -28.509 -12.370 -5.903 1.00 82.12 509 GLN A CA 1
ATOM 4181 C C . GLN A 1 509 ? -28.830 -11.135 -6.736 1.00 82.12 509 GLN A C 1
ATOM 4183 O O . GLN A 1 509 ? -29.133 -10.068 -6.206 1.00 82.12 509 GLN A O 1
ATOM 4188 N N . PHE A 1 510 ? -28.758 -11.269 -8.065 1.00 75.62 510 PHE A N 1
ATOM 4189 C CA . PHE A 1 510 ? -29.093 -10.155 -8.947 1.00 75.62 510 PHE A CA 1
ATOM 4190 C C . PHE A 1 510 ? -30.556 -9.738 -8.776 1.00 75.62 510 PHE A C 1
ATOM 4192 O O . PHE A 1 510 ? -30.796 -8.573 -8.520 1.00 75.62 510 PHE A O 1
ATOM 4199 N N . ILE A 1 511 ? -31.510 -10.667 -8.828 1.00 80.00 511 ILE A N 1
ATOM 4200 C CA . ILE A 1 511 ? -32.931 -10.438 -8.521 1.00 80.00 511 ILE A CA 1
ATOM 4201 C C . ILE A 1 511 ? -33.365 -11.549 -7.569 1.00 80.00 511 ILE A C 1
ATOM 4203 O O . ILE A 1 511 ? -33.078 -12.711 -7.850 1.00 80.00 511 ILE A O 1
ATOM 4207 N N . SER A 1 512 ? -34.033 -11.215 -6.465 1.00 80.62 512 SER A N 1
ATOM 4208 C CA . SER A 1 512 ? -34.614 -12.216 -5.565 1.00 80.62 512 SER A CA 1
ATOM 4209 C C . SER A 1 512 ? -35.824 -11.671 -4.813 1.00 80.62 512 SER A C 1
ATOM 4211 O O . SER A 1 512 ? -35.801 -10.534 -4.340 1.00 80.62 512 SER A O 1
ATOM 4213 N N . ASP A 1 513 ? -36.846 -12.515 -4.663 1.00 79.62 513 ASP A N 1
ATOM 4214 C CA . ASP A 1 513 ? -38.027 -12.249 -3.834 1.00 79.62 513 ASP A CA 1
ATOM 4215 C C . ASP A 1 513 ? -37.897 -12.849 -2.417 1.00 79.62 513 ASP A C 1
ATOM 4217 O O . ASP A 1 513 ? -38.739 -12.596 -1.548 1.00 79.62 513 ASP A O 1
ATOM 4221 N N . GLU A 1 514 ? -36.835 -13.625 -2.154 1.00 80.50 514 GLU A N 1
ATOM 4222 C CA . GLU A 1 514 ? -36.584 -14.255 -0.853 1.00 80.50 514 GLU A CA 1
ATOM 4223 C C . GLU A 1 514 ? -36.236 -13.204 0.214 1.00 80.50 514 GLU A C 1
ATOM 4225 O O . GLU A 1 514 ? -35.401 -12.325 0.009 1.00 80.50 514 GLU A O 1
ATOM 4230 N N . GLN A 1 515 ? -36.870 -13.282 1.390 1.00 76.56 515 GLN A N 1
ATOM 4231 C CA . GLN A 1 515 ? -36.681 -12.283 2.454 1.00 76.56 515 GLN A CA 1
ATOM 4232 C C . GLN A 1 515 ? -35.283 -12.307 3.081 1.00 76.56 515 GLN A C 1
ATOM 4234 O O . GLN A 1 515 ? -34.846 -11.292 3.623 1.00 76.56 515 GLN A O 1
ATOM 4239 N N . ASP A 1 516 ? -34.589 -13.443 3.019 1.00 82.88 516 ASP A N 1
ATOM 4240 C CA . ASP A 1 516 ? -33.242 -13.612 3.552 1.00 82.88 516 ASP A CA 1
ATOM 4241 C C . ASP A 1 516 ? -32.151 -13.572 2.472 1.00 82.88 516 ASP A C 1
ATOM 4243 O O . ASP A 1 516 ? -31.002 -13.901 2.757 1.00 82.88 516 ASP A O 1
ATOM 4247 N N . VAL A 1 517 ? -32.470 -13.107 1.260 1.00 83.94 517 VAL A N 1
ATOM 4248 C CA . VAL A 1 517 ? -31.503 -12.855 0.183 1.00 83.94 517 VAL A CA 1
ATOM 4249 C C . VAL A 1 517 ? -31.525 -11.375 -0.189 1.00 83.94 517 VAL A C 1
ATOM 4251 O O . VAL A 1 517 ? -32.579 -10.763 -0.344 1.00 83.94 517 VAL A O 1
ATOM 4254 N N . PHE A 1 518 ? -30.349 -10.768 -0.347 1.00 85.19 518 PHE A N 1
ATOM 4255 C CA . PHE A 1 518 ? -30.261 -9.392 -0.830 1.00 85.19 518 PHE A CA 1
ATOM 4256 C C . PHE A 1 518 ? -30.393 -9.347 -2.357 1.00 85.19 518 PHE A C 1
ATOM 4258 O O . PHE A 1 518 ? -29.561 -9.920 -3.060 1.00 85.19 518 PHE A O 1
ATOM 4265 N N . SER A 1 519 ? -31.396 -8.633 -2.876 1.00 83.56 519 SER A N 1
ATOM 4266 C CA . SER A 1 519 ? -31.531 -8.351 -4.313 1.00 83.56 519 SER A CA 1
ATOM 4267 C C . SER A 1 519 ? -30.656 -7.157 -4.714 1.00 83.56 519 SER A C 1
ATOM 4269 O O . SER A 1 519 ? -30.827 -6.057 -4.194 1.00 83.56 519 SER A O 1
ATOM 4271 N N . ILE A 1 520 ? -29.719 -7.340 -5.647 1.00 79.50 520 ILE A N 1
ATOM 4272 C CA . ILE A 1 520 ? -28.876 -6.254 -6.189 1.00 79.50 520 ILE A CA 1
ATOM 4273 C C . ILE A 1 520 ? -29.681 -5.345 -7.121 1.00 79.50 520 ILE A C 1
ATOM 4275 O O . ILE A 1 520 ? -29.471 -4.131 -7.160 1.00 79.50 520 ILE A O 1
ATOM 4279 N N . PHE A 1 521 ? -30.563 -5.944 -7.915 1.00 74.69 521 PHE A N 1
ATOM 4280 C CA . PHE A 1 521 ? -31.424 -5.261 -8.856 1.00 74.69 521 PHE A CA 1
ATOM 4281 C C . PHE A 1 521 ? -32.577 -4.640 -8.088 1.00 74.69 521 PHE A C 1
ATOM 4283 O O . PHE A 1 521 ? -33.334 -5.313 -7.388 1.00 74.69 521 PHE A O 1
ATOM 4290 N N . GLN A 1 522 ? -32.662 -3.327 -8.222 1.00 66.06 522 GLN A N 1
ATOM 4291 C CA . GLN A 1 522 ? -33.539 -2.455 -7.449 1.00 66.06 522 GLN A CA 1
ATOM 4292 C C . GLN A 1 522 ? -34.414 -1.656 -8.422 1.00 66.06 522 GLN A C 1
ATOM 4294 O O . GLN A 1 522 ? -34.649 -0.467 -8.250 1.00 66.06 522 GLN A O 1
ATOM 4299 N N . GLY A 1 523 ? -34.804 -2.306 -9.524 1.00 64.31 523 GLY A N 1
ATOM 4300 C CA . GLY A 1 523 ? -35.519 -1.683 -10.630 1.00 64.31 523 GLY A CA 1
ATOM 4301 C C . GLY A 1 523 ? -34.631 -0.872 -11.578 1.00 64.31 523 GLY A C 1
ATOM 4302 O O . GLY A 1 523 ? -33.399 -0.826 -11.485 1.00 64.31 523 GLY A O 1
ATOM 4303 N N . TRP A 1 524 ? -35.282 -0.243 -12.552 1.00 63.09 524 TRP A N 1
ATOM 4304 C CA . TRP A 1 524 ? -34.630 0.591 -13.554 1.00 63.09 524 TRP A CA 1
ATOM 4305 C C . TRP A 1 524 ? -34.259 1.960 -12.973 1.00 63.09 524 TRP A C 1
ATOM 4307 O O . TRP A 1 524 ? -34.948 2.500 -12.115 1.00 63.09 524 TRP A O 1
ATOM 4317 N N . LYS A 1 525 ? -33.168 2.563 -13.473 1.00 57.47 525 LYS A N 1
ATOM 4318 C CA . LYS A 1 525 ? -32.734 3.922 -13.078 1.00 57.47 525 LYS A CA 1
ATOM 4319 C C . LYS A 1 525 ? -33.838 4.973 -13.277 1.00 57.47 525 LYS A C 1
ATOM 4321 O O . LYS A 1 525 ? -33.844 5.998 -12.603 1.00 57.47 525 LYS A O 1
ATOM 4326 N N . HIS A 1 526 ? -34.732 4.722 -14.225 1.00 61.34 526 HIS A N 1
ATOM 4327 C CA . HIS A 1 526 ? -35.883 5.554 -14.521 1.00 61.34 526 HIS A CA 1
ATOM 4328 C C . HIS A 1 526 ? -37.140 4.811 -14.090 1.00 61.34 526 HIS A C 1
ATOM 4330 O O . HIS A 1 526 ? -37.243 3.604 -14.310 1.00 61.34 526 HIS A O 1
ATOM 4336 N N . LYS A 1 527 ? -38.090 5.538 -13.495 1.00 63.44 527 LYS A N 1
ATOM 4337 C CA . LYS A 1 527 ? -39.417 4.988 -13.221 1.00 63.44 527 LYS A CA 1
ATOM 4338 C C . LYS A 1 527 ? -40.009 4.491 -14.534 1.00 63.44 527 LYS A C 1
ATOM 4340 O O . LYS A 1 527 ? -39.898 5.171 -15.556 1.00 63.44 527 LYS A O 1
ATOM 4345 N N . GLN A 1 528 ? -40.604 3.306 -14.498 1.00 59.41 528 GLN A N 1
ATOM 4346 C CA . GLN A 1 528 ? -41.413 2.826 -15.605 1.00 59.41 528 GLN A CA 1
ATOM 4347 C C . GLN A 1 528 ? -42.523 3.858 -15.835 1.00 59.41 528 GLN A C 1
ATOM 4349 O O . GLN A 1 528 ? -43.220 4.228 -14.894 1.00 59.41 528 GLN A O 1
ATOM 4354 N N . LEU A 1 529 ? -42.599 4.403 -17.048 1.00 67.94 529 LEU A N 1
ATOM 4355 C CA . LEU A 1 529 ? -43.695 5.286 -17.426 1.00 67.94 529 LEU A CA 1
ATOM 4356 C C . LEU A 1 529 ? -44.923 4.411 -17.674 1.00 67.94 529 LEU A C 1
ATOM 4358 O O . LEU A 1 529 ? -44.815 3.407 -18.379 1.00 67.94 529 LEU A O 1
ATOM 4362 N N . ASP A 1 530 ? -46.063 4.796 -17.106 1.00 72.31 530 ASP A N 1
ATOM 4363 C CA . ASP A 1 530 ? -47.326 4.079 -17.317 1.00 72.31 530 ASP A CA 1
ATOM 4364 C C . ASP A 1 530 ? -47.789 4.182 -18.781 1.00 72.31 530 ASP A C 1
ATOM 4366 O O . ASP A 1 530 ? -48.395 3.256 -19.316 1.00 72.31 530 ASP A O 1
ATOM 4370 N N . GLU A 1 531 ? -47.431 5.277 -19.459 1.00 73.88 531 GLU A N 1
ATOM 4371 C CA . GLU A 1 531 ? -47.738 5.531 -20.866 1.00 73.88 531 GLU A CA 1
ATOM 4372 C C . GLU A 1 531 ? -46.498 6.039 -21.616 1.00 73.88 531 GLU A C 1
ATOM 4374 O O . GLU A 1 531 ? -45.694 6.821 -21.099 1.00 73.88 531 GLU A O 1
ATOM 4379 N N . ILE A 1 532 ? -46.333 5.589 -22.860 1.00 78.12 532 ILE A N 1
ATOM 4380 C CA . ILE A 1 532 ? -45.206 5.952 -23.723 1.00 78.12 532 ILE A CA 1
ATOM 4381 C C . ILE A 1 532 ? -45.652 7.061 -24.681 1.00 78.12 532 ILE A C 1
ATOM 4383 O O . ILE A 1 532 ? -46.606 6.882 -25.437 1.00 78.12 532 ILE A O 1
ATOM 4387 N N . ASN A 1 533 ? -44.936 8.190 -24.706 1.00 80.88 533 ASN A N 1
ATOM 4388 C CA . ASN A 1 533 ? -45.175 9.244 -25.694 1.00 80.88 533 ASN A CA 1
ATOM 4389 C C . ASN A 1 533 ? -44.564 8.846 -27.048 1.00 80.88 533 ASN A C 1
ATOM 4391 O O . ASN A 1 533 ? -43.362 9.006 -27.276 1.00 80.88 533 ASN A O 1
ATOM 4395 N N . MET A 1 534 ? -45.410 8.321 -27.934 1.00 84.25 534 MET A N 1
ATOM 4396 C CA . MET A 1 534 ? -44.999 7.847 -29.255 1.00 84.25 534 MET A CA 1
ATOM 4397 C C . MET A 1 534 ? -44.476 8.968 -30.157 1.00 84.25 534 MET A C 1
ATOM 4399 O O . MET A 1 534 ? -43.523 8.728 -30.893 1.00 84.25 534 MET A O 1
ATOM 4403 N N . ASP A 1 535 ? -44.993 10.195 -30.047 1.00 82.62 535 ASP A N 1
ATOM 4404 C CA . ASP A 1 535 ? -44.565 11.324 -30.887 1.00 82.62 535 ASP A CA 1
ATOM 4405 C C . ASP A 1 535 ? -43.099 11.707 -30.629 1.00 82.62 535 ASP A C 1
ATOM 4407 O O . ASP A 1 535 ? -42.350 12.022 -31.554 1.00 82.62 535 ASP A O 1
ATOM 4411 N N . ALA A 1 536 ? -42.652 11.619 -29.372 1.00 77.00 536 ALA A N 1
ATOM 4412 C CA . ALA A 1 536 ? -41.264 11.889 -28.994 1.00 77.00 536 ALA A CA 1
ATOM 4413 C C . ALA A 1 536 ? -40.288 10.793 -29.460 1.00 77.00 536 ALA A C 1
ATOM 4415 O O . ALA A 1 536 ? -39.104 11.063 -29.667 1.00 77.00 536 ALA A O 1
ATOM 4416 N N . ILE A 1 537 ? -40.770 9.556 -29.608 1.00 80.00 537 ILE A N 1
ATOM 4417 C CA . ILE A 1 537 ? -39.961 8.393 -29.997 1.00 80.00 537 ILE A CA 1
ATOM 4418 C C . ILE A 1 537 ? -39.924 8.228 -31.519 1.00 80.00 537 ILE A C 1
ATOM 4420 O O . ILE A 1 537 ? -38.905 7.790 -32.056 1.00 80.00 537 ILE A O 1
ATOM 4424 N N . GLN A 1 538 ? -40.992 8.619 -32.220 1.00 82.94 538 GLN A N 1
ATOM 4425 C CA . GLN A 1 538 ? -41.141 8.443 -33.665 1.00 82.94 538 GLN A CA 1
ATOM 4426 C C . GLN A 1 538 ? -39.975 9.060 -34.452 1.00 82.94 538 GLN A C 1
ATOM 4428 O O . GLN A 1 538 ? -39.416 8.402 -35.325 1.00 82.94 538 GLN A O 1
ATOM 4433 N N . LEU A 1 539 ? -39.514 10.249 -34.047 1.00 77.81 539 LEU A N 1
ATOM 4434 C CA . LEU A 1 539 ? -38.352 10.927 -34.638 1.00 77.81 539 LEU A CA 1
ATOM 4435 C C . LEU A 1 539 ? -37.070 10.074 -34.632 1.00 77.81 539 LEU A C 1
ATOM 4437 O O . LEU A 1 539 ? -36.271 10.160 -35.560 1.00 77.81 539 LEU A O 1
ATOM 4441 N N . TYR A 1 540 ? -36.866 9.240 -33.609 1.00 75.88 540 TYR A N 1
ATOM 4442 C CA . TYR A 1 540 ? -35.700 8.355 -33.519 1.00 75.88 540 TYR A CA 1
ATOM 4443 C C . TYR A 1 540 ? -35.894 7.053 -34.300 1.00 75.88 540 TYR A C 1
ATOM 4445 O O . TYR A 1 540 ? -34.924 6.494 -34.806 1.00 75.88 540 TYR A O 1
ATOM 4453 N N . LEU A 1 541 ? -37.134 6.566 -34.406 1.00 76.00 541 LEU A N 1
ATOM 4454 C CA . LEU A 1 541 ? -37.461 5.370 -35.187 1.00 76.00 541 LEU A CA 1
ATOM 4455 C C . LEU A 1 541 ? -37.358 5.626 -36.693 1.00 76.00 541 LEU A C 1
ATOM 4457 O O . LEU A 1 541 ? -36.929 4.740 -37.432 1.00 76.00 541 LEU A O 1
ATOM 4461 N N . ASP A 1 542 ? -37.712 6.830 -37.139 1.00 78.56 542 ASP A N 1
ATOM 4462 C CA . ASP A 1 542 ? -37.611 7.225 -38.545 1.00 78.56 542 ASP A CA 1
ATOM 4463 C C . ASP A 1 542 ? -36.145 7.370 -38.992 1.00 78.56 542 ASP A C 1
ATOM 4465 O O . ASP A 1 542 ? -35.811 7.011 -40.116 1.00 78.56 542 ASP A O 1
ATOM 4469 N N . LEU A 1 543 ? -35.249 7.762 -38.078 1.00 69.38 543 LEU A N 1
ATOM 4470 C CA . LEU A 1 543 ? -33.793 7.840 -38.282 1.00 69.38 543 LEU A CA 1
ATOM 4471 C C . LEU A 1 543 ? -33.114 6.477 -38.516 1.00 69.38 543 LEU A C 1
ATOM 4473 O O . LEU A 1 543 ? -32.009 6.432 -39.041 1.00 69.38 543 LEU A O 1
ATOM 4477 N N . ILE A 1 544 ? -33.747 5.372 -38.109 1.00 62.06 544 ILE A N 1
ATOM 4478 C CA . ILE A 1 544 ? -33.239 4.001 -38.314 1.00 62.06 544 ILE A CA 1
ATOM 4479 C C . ILE A 1 544 ? -33.686 3.436 -39.679 1.00 62.06 544 ILE A C 1
ATOM 4481 O O . ILE A 1 544 ? -33.205 2.388 -40.105 1.00 62.06 544 ILE A O 1
ATOM 4485 N N . LYS A 1 545 ? -34.626 4.101 -40.365 1.00 54.25 545 LYS A N 1
ATOM 4486 C CA . LYS A 1 545 ? -35.170 3.656 -41.659 1.00 54.25 545 LYS A CA 1
ATOM 4487 C C . LYS A 1 545 ? -34.477 4.261 -42.887 1.00 54.25 545 LYS A C 1
ATOM 4489 O O . LYS A 1 545 ? -34.819 3.843 -43.994 1.00 54.25 545 LYS A O 1
ATOM 4494 N N . GLU A 1 546 ? -33.536 5.187 -42.710 1.00 44.28 546 GLU A N 1
ATOM 4495 C CA . GLU A 1 546 ? -32.548 5.577 -43.736 1.00 44.28 546 GLU A CA 1
ATOM 4496 C C . GLU A 1 546 ? -31.287 4.716 -43.618 1.00 44.28 546 GLU A C 1
ATOM 4498 O O . GLU A 1 546 ? -30.751 4.323 -44.682 1.00 44.28 546 GLU A O 1
#

pLDDT: mean 74.36, std 19.7, range [23.19, 96.69]

Foldseek 3Di:
DDDQDPVNVVVVVVVVLQQAFPCVQQVVFKDFDAPQALDDPPDPDGPRQFIWGFQLSRAQKKKKWKAAALVDDPVVLVVLLVVLVCLQVVPVVAQWWWKQDQSRIIITIATQPPFQWPDQKQWQLDPQDPPDPPGGSIGIIMGHNNDHQDPVVNPDDTDIGTDFSGWHADPVDRDIGGIHGDDPRRPGSHHHHPVVSCVSSVHDPVSTGPDPPPDDDDDDDDDDDDDDDDDDDDDDDPPPVVVVPVPPPPDPPPVPPDPPDPLAPVLLVLLLVLQFAAEEECDDDPPDDHHHLVLVLQLLLQNCVHPPDDPVNSVVSLVCCLPGYNYDPNCNVCSVVSNVVCVVHHDHNCSSVSCSCVGVVPSSVPPNVVVSVVVVVPVPDDDDDDDDDDDPDLDQDDPVLADQDAQAFQPQQFPVVLLVCQVVVVDQALSVSNNSQNNFWAWEDDVAIWIWGWDQDPVLRIIAIDIDHPVRVCVSQQVGFHCGPNHGRDTSSNSCVSVVVSRAAHEEDCADPDPRYHHNDNDDSDPDDPDDDCVVCVVVVVVVVD

Radius of gyration: 32.76 Å; chains: 1; bounding box: 96×56×93 Å

Sequence (546 aa):
KPIISDEDREECHRNRIWRQSLRLRTNNAISKLYNYQKFNKGYVQEIETGKAIDISKCPYLAVVDIDIDKKLDEQQRKIIRDELLQQLNSNKSLKVGLVQTAHGGIHIYCSMSDYKLRQNSMNGIIKSLESNPLNKRYGVDVFACVTPYNEESKEKTLRWVVLPDSIVKDKDSDVELQYINLNKMWNITKLSSIKKVFQTLKFDMNLILNIDKPKVTQLPALVVQESSQQITNDQEVIDEFTIKYIQRDKSYDISKIDSKIDMTQQTCILLCNGLKGLEIHNDAQELKKEITFLVLFKSINSLIKIDGIDEKFINDVYQRIRTMNNLTDSAKQHFDSQRERYKNEMTNPYILQGIVRDYNPTYYKDVIMKQLDKTKNDDNTSTSSVSMKSQSSYRSLDKTQIHISKIDLDDPFTLVDIEMKIYNQEYECDEDIVTDMLRIMRIINQKNDIFIMKRYDSSVKRCTFDILSDDAAQKKLSKAKWDGFRKKNLKLWSLFQECAGVFRLRDIQFISDEQDVFSIFQGWKHKQLDEINMDAIQLYLDLIKE

Secondary structure (DSSP, 8-state):
-----HHHHHHHHHHHHHTS-HHHHHGGGEEEEETT-SS----SS--EEEEEEEGGGSTTEEEEEEEE-TTS-HHHHHHHHHHHHHHHHH-TT---EEEE-TTS-EEEEEE-TT--BS-SEEEEEE---TT-TTS-SEEEEEEE-SS---TTT--S---EEEPTT-EEE-SSSS-EEE-EESS-GGG-SSPPBHHHHHHHTT--GGGTB---PPP------------------------TTTHHHHTTS----TT---------HHHHHHHHHHTTT-EEESS--TTS--EEHHHHHHHHHGGGGSTT--HHHHHHHHHHHHHHSEE-HHHHHHHHHHHHHTTT----THHHHHHHHHH-HHHIIIIIIHHHHHHHHHTT--S---------------GGG-------SSS---HHHHHHHHHTT--SSHHHHHHHHHHHEEEEESSSEEEEEEEEETTTTEEEEEEE-HHHHHHHHTT-EE--SS-TTEEHHHHHHHHGGGGEESEEESS---TTEEES--S-SSPPPSS--HHHHHHHHHTT--

Organism: NCBI:txid222440